Protein AF-A0A183LA92-F1 (afdb_monomer)

Foldseek 3Di:
DDPVVVVVVVVVPPDPPQQALVCLVVLLVVLVVLLVVCVVCVVPSVVVNLVSLQSLLAFHKYLDPCSLVVSLVVLLVSLLSLLVQLVSVDLSSLLSNLNSLCSQQPPAHPQPPDDPVPSIDGDGNVSSLVSNLPHCVLVSLLVSLLPDDPPDPSNLSSLQSLLVNLQQHQSSLLSCLVNLNLLSLLVVVVDPDDDPSSVVSSLSSLCSSCVSHPDPVSNVSSCCSCPPDRDVVSVVVNVLVCCVVCLVVCLVVPVDPDLVVLLVLLVLLLVLQLVVVDPVSLVVSLSSLVSLLVVLLSCLVVVNNVVNVNVVSVSLLVLLCLLVDDVPDDPDPSCPPGDLPDDPSSVSSSVSSLSSLLSCLVPPVSLVSNVVVDDPVSVVSSVVSNPPD

Sequence (389 aa):
MSSELLRWHHILITPIPHNNIHDLVHYQNILKVCAERVLHLPDVYHQIFLELIRLCSKSFLKMFSSDEMNYFNVAVNFINHFGYLLQLKNVEICTSVCYSLEQFYFKGSQLNDIPEEHKVQPTTKKFNQKVVCHSDIIESLLNCYCEIDQSNSLCLTILILMDKLTKHSEICSNKIILKLGAQFICNRLVLPIISNEFLSRSISILWNLIDNTTNDTMKIEWMKQIGSEVNPFTKLFLLFFFILQCILHIILFVFYIHKQCLLKLRDMFFTLLAQSHSKLCRHLRNDILTIILLIVKHANTYGLLKQIRLIESGLIRRLVQLLTFDEFKCMNPLYKNLKLLPNDENFDMKRLILSILIEMCHDPAAIYVSIIPLNESSIFLFMISSNCK

Solvent-accessible surface area (backbone atoms only — not comparable to full-atom values): 21821 Å² total; per-residue (Å²): 135,61,76,63,61,59,56,47,48,53,64,73,65,44,75,78,69,71,58,30,61,90,47,42,68,61,52,47,52,52,53,53,53,39,63,60,42,29,78,78,40,43,97,70,33,41,67,59,42,52,50,56,45,48,59,52,27,50,55,41,28,32,76,49,83,63,44,64,69,76,37,39,66,58,52,18,56,48,53,34,49,53,34,60,53,45,70,68,72,44,63,68,59,36,49,41,49,54,50,12,53,49,36,26,46,69,49,64,69,74,73,89,80,61,68,81,88,71,64,60,43,62,47,51,45,68,54,40,38,50,32,54,47,74,25,61,35,63,54,36,46,50,53,48,42,74,72,46,58,84,87,41,73,56,37,55,54,46,43,51,50,51,29,63,56,21,65,86,25,42,60,40,20,50,50,34,49,78,66,51,39,57,32,56,54,53,62,65,68,70,52,96,84,69,55,72,65,58,52,52,36,51,53,50,33,57,46,24,36,58,72,47,48,84,50,68,69,59,49,51,52,47,50,44,41,57,64,74,74,53,52,71,67,50,46,50,46,48,49,49,47,49,47,50,52,44,44,56,52,39,65,74,58,54,89,63,67,53,67,65,58,58,47,48,53,50,50,51,33,53,56,24,57,77,45,47,88,39,71,66,33,36,50,56,29,41,51,50,45,50,52,51,32,53,55,46,47,51,25,46,77,71,73,39,53,76,71,58,42,52,64,83,64,47,48,55,52,54,51,50,53,58,72,68,57,57,97,84,76,65,92,49,79,90,51,66,84,65,78,85,66,93,44,71,62,56,52,49,37,49,54,45,50,52,53,40,50,56,52,41,57,80,38,71,68,47,46,56,54,54,51,76,82,48,58,84,81,56,52,56,66,60,56,56,61,75,67,70,122

Structure (mmCIF, N/CA/C/O backbone):
data_AF-A0A183LA92-F1
#
_entry.id   AF-A0A183LA92-F1
#
loop_
_atom_site.group_PDB
_atom_site.id
_atom_site.type_symbol
_atom_site.label_atom_id
_atom_site.label_alt_id
_atom_site.label_comp_id
_atom_site.label_asym_id
_atom_site.label_entity_id
_atom_site.label_seq_id
_atom_site.pdbx_PDB_ins_code
_atom_site.Cartn_x
_atom_site.Cartn_y
_atom_site.Cartn_z
_atom_site.occupancy
_atom_site.B_iso_or_equiv
_atom_site.auth_seq_id
_atom_site.auth_comp_id
_atom_site.auth_asym_id
_atom_site.auth_atom_id
_atom_site.pdbx_PDB_model_num
ATOM 1 N N . MET A 1 1 ? 0.651 0.733 -49.168 1.00 44.66 1 MET A N 1
ATOM 2 C CA . MET A 1 1 ? 1.379 0.497 -47.903 1.00 44.66 1 MET A CA 1
ATOM 3 C C . MET A 1 1 ? 2.529 1.481 -47.848 1.00 44.66 1 MET A C 1
ATOM 5 O O . MET A 1 1 ? 3.405 1.415 -48.698 1.00 44.66 1 MET A O 1
ATOM 9 N N . SER A 1 2 ? 2.440 2.475 -46.966 1.00 40.38 2 SER A N 1
ATOM 10 C CA . SER A 1 2 ? 3.390 3.588 -46.885 1.00 40.38 2 SER A CA 1
ATOM 11 C C . SER A 1 2 ? 4.761 3.116 -46.388 1.00 40.38 2 SER A C 1
ATOM 13 O O . SER A 1 2 ? 4.861 2.180 -45.599 1.00 40.38 2 SER A O 1
ATOM 15 N N . SER A 1 3 ? 5.821 3.784 -46.839 1.00 36.03 3 SER A N 1
ATOM 16 C CA . SER A 1 3 ? 7.224 3.554 -46.453 1.00 36.03 3 SER A CA 1
ATOM 17 C C . SER A 1 3 ? 7.471 3.546 -44.936 1.00 36.03 3 SER A C 1
ATOM 19 O O . SER A 1 3 ? 8.438 2.947 -44.473 1.00 36.03 3 SER A O 1
ATOM 21 N N . GLU A 1 4 ? 6.578 4.147 -44.147 1.00 39.38 4 GLU A N 1
ATOM 22 C CA . GLU A 1 4 ? 6.598 4.077 -42.685 1.00 39.38 4 GLU A CA 1
ATOM 23 C C . GLU A 1 4 ? 6.292 2.670 -42.156 1.00 39.38 4 GLU A C 1
ATOM 25 O O . GLU A 1 4 ? 7.027 2.188 -41.301 1.00 39.38 4 GLU A O 1
ATOM 30 N N . LEU A 1 5 ? 5.290 1.961 -42.693 1.00 40.59 5 LEU A N 1
ATOM 31 C CA . LEU A 1 5 ? 4.943 0.590 -42.273 1.00 40.59 5 LEU A CA 1
ATOM 32 C C . LEU A 1 5 ? 6.117 -0.391 -42.455 1.00 40.59 5 LEU A C 1
ATOM 34 O O . LEU A 1 5 ? 6.334 -1.251 -41.607 1.00 40.59 5 LEU A O 1
ATOM 38 N N . LEU A 1 6 ? 6.922 -0.216 -43.509 1.00 37.97 6 LEU A N 1
ATOM 39 C CA . LEU A 1 6 ? 8.152 -0.987 -43.751 1.00 37.97 6 LEU A CA 1
ATOM 40 C C . LEU A 1 6 ? 9.268 -0.665 -42.742 1.00 37.97 6 LEU A C 1
ATOM 42 O O . LEU A 1 6 ? 9.994 -1.563 -42.317 1.00 37.97 6 LEU A O 1
ATOM 46 N N . ARG A 1 7 ? 9.378 0.596 -42.306 1.00 40.41 7 ARG A N 1
ATOM 47 C CA . ARG A 1 7 ? 10.333 1.020 -41.268 1.00 40.41 7 ARG A CA 1
ATOM 48 C C . ARG A 1 7 ? 9.978 0.431 -39.895 1.00 40.41 7 ARG A C 1
ATOM 50 O O . ARG A 1 7 ? 10.871 0.069 -39.136 1.00 40.41 7 ARG A O 1
ATOM 57 N N . TRP A 1 8 ? 8.685 0.283 -39.606 1.00 47.81 8 TRP A N 1
ATOM 58 C CA . TRP A 1 8 ? 8.176 -0.308 -38.361 1.00 47.81 8 TRP A CA 1
ATOM 59 C C . TRP A 1 8 ? 8.198 -1.830 -38.359 1.00 47.81 8 TRP A C 1
ATOM 61 O O . TRP A 1 8 ? 8.441 -2.418 -37.308 1.00 47.81 8 TRP A O 1
ATOM 71 N N . HIS A 1 9 ? 8.036 -2.467 -39.523 1.00 40.03 9 HIS A N 1
ATOM 72 C CA . HIS A 1 9 ? 8.277 -3.900 -39.638 1.00 40.03 9 HIS A CA 1
ATOM 73 C C . HIS A 1 9 ? 9.717 -4.216 -39.217 1.00 40.03 9 HIS A C 1
ATOM 75 O O . HIS A 1 9 ? 9.920 -5.114 -38.417 1.00 40.03 9 HIS A O 1
ATOM 81 N N . HIS A 1 10 ? 10.698 -3.395 -39.606 1.00 37.34 10 HIS A N 1
ATOM 82 C CA . HIS A 1 10 ? 12.075 -3.538 -39.125 1.00 37.34 10 HIS A CA 1
ATOM 83 C C . HIS A 1 10 ? 12.253 -3.333 -37.608 1.00 37.34 10 HIS A C 1
ATOM 85 O O . HIS A 1 10 ? 13.036 -4.069 -37.024 1.00 37.34 10 HIS A O 1
ATOM 91 N N . ILE A 1 11 ? 11.530 -2.408 -36.959 1.00 43.94 11 ILE A N 1
ATOM 92 C CA . ILE A 1 11 ? 11.609 -2.177 -35.495 1.00 43.94 11 ILE A CA 1
ATOM 93 C C . ILE A 1 11 ? 10.921 -3.300 -34.694 1.00 43.94 11 ILE A C 1
ATOM 95 O O . ILE A 1 11 ? 11.356 -3.642 -33.599 1.00 43.94 11 ILE A O 1
ATOM 99 N N . LEU A 1 12 ? 9.860 -3.898 -35.242 1.00 43.19 12 LEU A N 1
ATOM 100 C CA . LEU A 1 12 ? 9.162 -5.042 -34.641 1.00 43.19 12 LEU A CA 1
ATOM 101 C C . LEU A 1 12 ? 9.841 -6.391 -34.958 1.00 43.19 12 LEU A C 1
ATOM 103 O O . LEU A 1 12 ? 9.642 -7.349 -34.220 1.00 43.19 12 LEU A O 1
ATOM 107 N N . ILE A 1 13 ? 10.630 -6.475 -36.040 1.00 38.12 13 ILE A N 1
ATOM 108 C CA . ILE A 1 13 ? 11.417 -7.662 -36.434 1.00 38.12 13 ILE A CA 1
ATOM 109 C C . ILE A 1 13 ? 12.817 -7.653 -35.799 1.00 38.12 13 ILE A C 1
ATOM 111 O O . ILE A 1 13 ? 13.424 -8.715 -35.659 1.00 38.12 13 ILE A O 1
ATOM 115 N N . THR A 1 14 ? 13.358 -6.497 -35.392 1.00 37.25 14 THR A N 1
ATOM 116 C CA . THR A 1 14 ? 14.584 -6.492 -34.584 1.00 37.25 14 THR A CA 1
ATOM 117 C C . THR A 1 14 ? 14.309 -7.235 -33.280 1.00 37.25 14 THR A C 1
ATOM 119 O O . THR A 1 14 ? 13.368 -6.854 -32.580 1.00 37.25 14 THR A O 1
ATOM 122 N N . PRO A 1 15 ? 15.081 -8.290 -32.948 1.00 39.34 15 PRO A N 1
ATOM 123 C CA . PRO A 1 15 ? 14.893 -9.013 -31.700 1.00 39.34 15 PRO A CA 1
ATOM 124 C C . PRO A 1 15 ? 14.959 -7.985 -30.580 1.00 39.34 15 PRO A C 1
ATOM 126 O O . PRO A 1 15 ? 15.958 -7.274 -30.479 1.00 39.34 15 PRO A O 1
ATOM 129 N N . ILE A 1 16 ? 13.867 -7.850 -29.818 1.00 48.09 16 ILE A N 1
ATOM 130 C CA . ILE A 1 16 ? 13.787 -6.893 -28.715 1.00 48.09 16 ILE A CA 1
ATOM 131 C C . ILE A 1 16 ? 14.998 -7.193 -27.835 1.00 48.09 16 ILE A C 1
ATOM 133 O O . ILE A 1 16 ? 15.066 -8.298 -27.282 1.00 48.09 16 ILE A O 1
ATOM 137 N N . PRO A 1 17 ? 15.995 -6.292 -27.780 1.00 50.16 17 PRO A N 1
ATOM 138 C CA . PRO A 1 17 ? 17.232 -6.595 -27.101 1.00 50.16 17 PRO A CA 1
ATOM 139 C C . PRO A 1 17 ? 16.853 -6.805 -25.645 1.00 50.16 17 PRO A C 1
ATOM 141 O O . PRO A 1 17 ? 16.212 -5.951 -25.035 1.00 50.16 17 PRO A O 1
ATOM 144 N N . HIS A 1 18 ? 17.158 -7.997 -25.135 1.00 60.72 18 HIS A N 1
ATOM 145 C CA . HIS A 1 18 ? 17.322 -8.307 -23.722 1.00 60.72 18 HIS A CA 1
ATOM 146 C C . HIS A 1 18 ? 17.381 -7.024 -22.882 1.00 60.72 18 HIS A C 1
ATOM 148 O O . HIS A 1 18 ? 18.405 -6.378 -23.006 1.00 60.72 18 HIS A O 1
ATOM 154 N N . ASN A 1 19 ? 16.331 -6.651 -22.116 1.00 68.31 19 ASN A N 1
ATOM 155 C CA . ASN A 1 19 ? 16.137 -5.360 -21.406 1.00 68.31 19 ASN A CA 1
ATOM 156 C C . ASN A 1 19 ? 17.424 -4.749 -20.812 1.00 68.31 19 ASN A C 1
ATOM 158 O O . ASN A 1 19 ? 17.645 -4.774 -19.599 1.00 68.31 19 ASN A O 1
ATOM 162 N N . ASN A 1 20 ? 18.293 -4.214 -21.661 1.00 81.81 20 ASN A N 1
ATOM 163 C CA . ASN A 1 20 ? 19.641 -3.857 -21.280 1.00 81.81 20 ASN A CA 1
ATOM 164 C C . ASN A 1 20 ? 19.574 -2.454 -20.718 1.00 81.81 20 ASN A C 1
ATOM 166 O O . ASN A 1 20 ? 18.930 -1.572 -21.289 1.00 81.81 20 ASN A O 1
ATOM 170 N N . ILE A 1 21 ? 20.241 -2.242 -19.594 1.00 83.12 21 ILE A N 1
ATOM 171 C CA . ILE A 1 21 ? 20.245 -0.951 -18.930 1.00 83.12 21 ILE A CA 1
ATOM 172 C C . ILE A 1 21 ? 20.799 0.160 -19.845 1.00 83.12 21 ILE A C 1
ATOM 174 O O . ILE A 1 21 ? 20.380 1.311 -19.734 1.00 83.12 21 ILE A O 1
ATOM 178 N N . HIS A 1 22 ? 21.662 -0.199 -20.803 1.00 85.56 22 HIS A N 1
ATOM 179 C CA . HIS A 1 22 ? 22.192 0.704 -21.830 1.00 85.56 22 HIS A CA 1
ATOM 180 C C . HIS A 1 22 ? 21.139 1.153 -22.862 1.00 85.56 22 HIS A C 1
ATOM 182 O O . HIS A 1 22 ? 21.233 2.263 -23.383 1.00 85.56 22 HIS A O 1
ATOM 188 N N . ASP A 1 23 ? 20.111 0.337 -23.111 1.00 87.06 23 ASP A N 1
ATOM 189 C CA . ASP A 1 23 ? 19.121 0.548 -24.177 1.00 87.06 23 ASP A CA 1
ATOM 190 C C . ASP A 1 23 ? 17.788 1.119 -23.661 1.00 87.06 23 ASP A C 1
ATOM 192 O O . ASP A 1 23 ? 16.860 1.354 -24.440 1.00 87.06 23 ASP A O 1
ATOM 196 N N . LEU A 1 24 ? 17.674 1.397 -22.355 1.00 89.44 24 LEU A N 1
ATOM 197 C CA . LEU A 1 24 ? 16.422 1.852 -21.733 1.00 89.44 24 LEU A CA 1
ATOM 198 C C . LEU A 1 24 ? 15.847 3.119 -22.369 1.00 89.44 24 LEU A C 1
ATOM 200 O O . LEU A 1 24 ? 14.631 3.239 -22.489 1.00 89.44 24 LEU A O 1
ATOM 204 N N . VAL A 1 25 ? 16.693 4.048 -22.821 1.00 89.56 25 VAL A N 1
ATOM 205 C CA . VAL A 1 25 ? 16.236 5.268 -23.510 1.00 89.56 25 VAL A CA 1
ATOM 206 C C . VAL A 1 25 ? 15.572 4.926 -24.844 1.00 89.56 25 VAL A C 1
ATOM 208 O O . VAL A 1 25 ? 14.530 5.485 -25.188 1.00 89.56 25 VAL A O 1
ATOM 211 N N . HIS A 1 26 ? 16.146 3.986 -25.597 1.00 85.88 26 HIS A N 1
ATOM 212 C CA . HIS A 1 26 ? 15.553 3.524 -26.848 1.00 85.88 26 HIS A CA 1
ATOM 213 C C . HIS A 1 26 ? 14.217 2.826 -26.582 1.00 85.88 26 HIS A C 1
ATOM 215 O O . HIS A 1 26 ? 13.214 3.130 -27.229 1.00 85.88 26 HIS A O 1
ATOM 221 N N . TYR A 1 27 ? 14.181 1.968 -25.564 1.00 86.00 27 TYR A N 1
ATOM 222 C CA . TYR A 1 27 ? 12.974 1.255 -25.177 1.00 86.00 27 TYR A CA 1
ATOM 223 C C . TYR A 1 27 ? 11.850 2.190 -24.702 1.00 86.00 27 TYR A C 1
ATOM 225 O O . TYR A 1 27 ? 10.693 2.037 -25.095 1.00 86.00 27 TYR A O 1
ATOM 233 N N . GLN A 1 28 ? 12.194 3.229 -23.939 1.00 88.94 28 GLN A N 1
ATOM 234 C CA . GLN A 1 28 ? 11.265 4.288 -23.544 1.00 88.94 28 GLN A CA 1
ATOM 235 C C . GLN A 1 28 ? 10.638 4.985 -24.757 1.00 88.94 28 GLN A C 1
ATOM 237 O O . GLN A 1 28 ? 9.436 5.245 -24.768 1.00 88.94 28 GLN A O 1
ATOM 242 N N . ASN A 1 29 ? 11.429 5.270 -25.795 1.00 88.06 29 ASN A N 1
ATOM 243 C CA . ASN A 1 29 ? 10.918 5.891 -27.017 1.00 88.06 29 ASN A CA 1
ATOM 244 C C . ASN A 1 29 ? 9.934 4.972 -27.755 1.00 88.06 29 ASN A C 1
ATOM 246 O O . ASN A 1 29 ? 8.911 5.452 -28.241 1.00 88.06 29 ASN A O 1
ATOM 250 N N . ILE A 1 30 ? 10.199 3.660 -27.794 1.00 87.12 30 ILE A N 1
ATOM 251 C CA . ILE A 1 30 ? 9.269 2.673 -28.366 1.00 87.12 30 ILE A CA 1
ATOM 252 C C . ILE A 1 30 ? 7.949 2.669 -27.585 1.00 87.12 30 ILE A C 1
ATOM 254 O O . ILE A 1 30 ? 6.881 2.760 -28.196 1.00 87.12 30 ILE A O 1
ATOM 258 N N . LEU A 1 31 ? 8.009 2.616 -26.249 1.00 89.00 31 LEU A N 1
ATOM 259 C CA . LEU A 1 31 ? 6.816 2.657 -25.395 1.00 89.00 31 LEU A CA 1
ATOM 260 C C . LEU A 1 31 ? 6.003 3.936 -25.615 1.00 89.00 31 LEU A C 1
ATOM 262 O O . LEU A 1 31 ? 4.783 3.859 -25.741 1.00 89.00 31 LEU A O 1
ATOM 266 N N . LYS A 1 32 ? 6.665 5.092 -25.740 1.00 90.44 32 LYS A N 1
ATOM 267 C CA . LYS A 1 32 ? 5.996 6.370 -26.010 1.00 90.44 32 LYS A CA 1
ATOM 268 C C . LYS A 1 32 ? 5.250 6.358 -27.345 1.00 90.44 32 LYS A C 1
ATOM 270 O O . LYS A 1 32 ? 4.087 6.746 -27.397 1.00 90.44 32 LYS A O 1
ATOM 275 N N . VAL A 1 33 ? 5.888 5.875 -28.412 1.00 88.00 33 VAL A N 1
ATOM 276 C CA . VAL A 1 33 ? 5.233 5.760 -29.724 1.00 88.00 33 VAL A CA 1
ATOM 277 C C . VAL A 1 33 ? 4.039 4.809 -29.644 1.00 88.00 33 VAL A C 1
ATOM 279 O O . VAL A 1 33 ? 2.973 5.123 -30.167 1.00 88.00 33 VAL A O 1
ATOM 282 N N . CYS A 1 34 ? 4.174 3.671 -28.960 1.00 88.81 34 CYS A N 1
ATOM 283 C CA . CYS A 1 34 ? 3.062 2.733 -28.790 1.00 88.81 34 CYS A CA 1
ATOM 284 C C . CYS A 1 34 ? 1.903 3.349 -27.990 1.00 88.81 34 CYS A C 1
ATOM 286 O O . CYS A 1 34 ? 0.749 3.157 -28.369 1.00 88.81 34 CYS A O 1
ATOM 288 N N . ALA A 1 35 ? 2.196 4.141 -26.954 1.00 90.69 35 ALA A N 1
ATOM 289 C CA . ALA A 1 35 ? 1.199 4.865 -26.165 1.00 90.69 35 ALA A CA 1
ATOM 290 C C . ALA A 1 35 ? 0.402 5.881 -27.002 1.00 90.69 35 ALA A C 1
ATOM 292 O O . ALA A 1 35 ? -0.805 6.017 -26.827 1.00 90.69 35 ALA A O 1
ATOM 293 N N . GLU A 1 36 ? 1.052 6.572 -27.941 1.00 89.88 36 GLU A N 1
ATOM 294 C CA . GLU A 1 36 ? 0.368 7.483 -28.868 1.00 89.88 36 GLU A CA 1
ATOM 295 C C . GLU A 1 36 ? -0.465 6.703 -29.899 1.00 89.88 36 GLU A C 1
ATOM 297 O O . GLU A 1 36 ? -1.600 7.065 -30.209 1.00 89.88 36 GLU A O 1
ATOM 302 N N . ARG A 1 37 ? 0.069 5.595 -30.428 1.00 86.75 37 ARG A N 1
ATOM 303 C CA . ARG A 1 37 ? -0.577 4.825 -31.503 1.00 86.75 37 ARG A CA 1
ATOM 304 C C . ARG A 1 37 ? -1.742 3.969 -31.029 1.00 86.75 37 ARG A C 1
ATOM 306 O O . ARG A 1 37 ? -2.697 3.829 -31.789 1.00 86.75 37 ARG A O 1
ATOM 313 N N . VAL A 1 38 ? -1.712 3.445 -29.803 1.00 89.44 38 VAL A N 1
ATOM 314 C CA . VAL A 1 38 ? -2.818 2.639 -29.255 1.00 89.44 38 VAL A CA 1
ATOM 315 C C . VAL A 1 38 ? -4.123 3.437 -29.167 1.00 89.44 38 VAL A C 1
ATOM 317 O O . VAL A 1 38 ? -5.196 2.863 -29.315 1.00 89.44 38 VAL A O 1
ATOM 320 N N . LEU A 1 39 ? -4.044 4.766 -29.026 1.00 86.69 39 LEU A N 1
ATOM 321 C CA . LEU A 1 39 ? -5.213 5.654 -29.044 1.00 86.69 39 LEU A CA 1
ATOM 322 C C . LEU A 1 39 ? -5.867 5.757 -30.430 1.00 86.69 39 LEU A C 1
ATOM 324 O O . LEU A 1 39 ? -7.068 5.988 -30.527 1.00 86.69 39 LEU A O 1
ATOM 328 N N . HIS A 1 40 ? -5.085 5.604 -31.500 1.00 87.25 40 HIS A N 1
ATOM 329 C CA . HIS A 1 40 ? -5.555 5.756 -32.880 1.00 87.25 40 HIS A CA 1
ATOM 330 C C . HIS A 1 40 ? -5.840 4.420 -33.574 1.00 87.25 40 HIS A C 1
ATOM 332 O O . HIS A 1 40 ? -6.701 4.358 -34.447 1.00 87.25 40 HIS A O 1
ATOM 338 N N . LEU A 1 41 ? -5.095 3.368 -33.223 1.00 87.69 41 LEU A N 1
ATOM 339 C CA . LEU A 1 41 ? -5.130 2.046 -33.854 1.00 87.69 41 LEU A CA 1
ATOM 340 C C . LEU A 1 41 ? -5.093 0.934 -32.782 1.00 87.69 41 LEU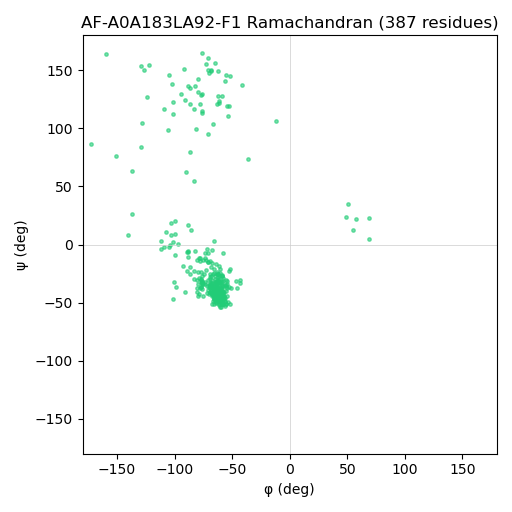 A C 1
ATOM 342 O O . LEU A 1 41 ? -4.126 0.161 -32.730 1.00 87.69 41 LEU A O 1
ATOM 346 N N . PRO A 1 42 ? -6.117 0.847 -31.911 1.00 86.69 42 PRO A N 1
ATOM 347 C CA . PRO A 1 42 ? -6.128 -0.091 -30.788 1.00 86.69 42 PRO A CA 1
ATOM 348 C C . PRO A 1 42 ? -6.040 -1.554 -31.243 1.00 86.69 42 PRO A C 1
ATOM 350 O O . PRO A 1 42 ? -5.271 -2.316 -30.663 1.00 86.69 42 PRO A O 1
ATOM 353 N N . ASP A 1 43 ? -6.713 -1.925 -32.335 1.00 83.94 43 ASP A N 1
ATOM 354 C CA . ASP A 1 43 ? -6.763 -3.311 -32.835 1.00 83.94 43 ASP A CA 1
ATOM 355 C C . ASP A 1 43 ? -5.387 -3.888 -33.202 1.00 83.94 43 ASP A C 1
ATOM 357 O O . ASP A 1 43 ? -5.190 -5.101 -33.192 1.00 83.94 43 ASP A O 1
ATOM 361 N N . VAL A 1 44 ? -4.422 -3.022 -33.527 1.00 83.75 44 VAL A N 1
ATOM 362 C CA . VAL A 1 44 ? -3.065 -3.422 -33.924 1.00 83.75 44 VAL A CA 1
ATOM 363 C C . VAL A 1 44 ? -2.086 -3.258 -32.766 1.00 83.75 44 VAL A C 1
ATOM 365 O O . VAL A 1 44 ? -1.276 -4.144 -32.501 1.00 83.75 44 VAL A O 1
ATOM 368 N N . TYR A 1 45 ? -2.135 -2.114 -32.080 1.00 84.81 45 TYR A N 1
ATOM 369 C CA . TYR A 1 45 ? -1.090 -1.732 -31.131 1.00 84.81 45 TYR A CA 1
ATOM 370 C C . TYR A 1 45 ? -1.376 -2.154 -29.692 1.00 84.81 45 TYR A C 1
ATOM 372 O O . TYR A 1 45 ? -0.430 -2.219 -28.914 1.00 84.81 45 TYR A O 1
ATOM 380 N N . HIS A 1 46 ? -2.622 -2.461 -29.316 1.00 87.25 46 HIS A N 1
ATOM 381 C CA . HIS A 1 46 ? -2.970 -2.723 -27.913 1.00 87.25 46 HIS A CA 1
ATOM 382 C C . HIS A 1 46 ? -2.225 -3.929 -27.339 1.00 87.25 46 HIS A C 1
ATOM 384 O O . HIS A 1 46 ? -1.528 -3.805 -26.334 1.00 87.25 46 HIS A O 1
ATOM 390 N N . GLN A 1 47 ? -2.283 -5.076 -28.019 1.00 86.62 47 GLN A N 1
ATOM 391 C CA . GLN A 1 47 ? -1.624 -6.294 -27.546 1.00 86.62 47 GLN A CA 1
ATOM 392 C C . GLN A 1 47 ? -0.093 -6.167 -27.547 1.00 86.62 47 GLN A C 1
ATOM 394 O O . GLN A 1 47 ? 0.553 -6.517 -26.560 1.00 86.62 47 GLN A O 1
ATOM 399 N N . ILE A 1 48 ? 0.476 -5.594 -28.614 1.00 85.12 48 ILE A N 1
ATOM 400 C CA . ILE A 1 48 ? 1.917 -5.314 -28.714 1.00 85.12 48 ILE A CA 1
ATOM 401 C C . ILE A 1 48 ? 2.349 -4.422 -27.549 1.00 85.12 48 ILE A C 1
ATOM 403 O O . ILE A 1 48 ? 3.360 -4.671 -26.895 1.00 85.12 48 ILE A O 1
ATOM 407 N N . PHE A 1 49 ? 1.562 -3.392 -27.249 1.00 89.75 49 PHE A N 1
ATOM 408 C CA . PHE A 1 49 ? 1.880 -2.456 -26.188 1.00 89.75 49 PHE A CA 1
ATOM 409 C C . PHE A 1 49 ? 1.828 -3.107 -24.802 1.00 89.75 49 PHE A C 1
ATOM 411 O O . PHE A 1 49 ? 2.735 -2.896 -23.994 1.00 89.75 49 PHE A O 1
ATOM 418 N N . LEU A 1 50 ? 0.831 -3.958 -24.539 1.00 89.81 50 LEU A N 1
ATOM 419 C CA . LEU A 1 50 ? 0.763 -4.740 -23.302 1.00 89.81 50 LEU A CA 1
ATOM 420 C C . LEU A 1 50 ? 1.960 -5.686 -23.151 1.00 89.81 50 LEU A C 1
ATOM 422 O O . LEU A 1 50 ? 2.505 -5.801 -22.052 1.00 89.81 50 LEU A O 1
ATOM 426 N N . GLU A 1 51 ? 2.387 -6.343 -24.228 1.00 86.38 51 GLU A N 1
ATOM 427 C CA . GLU A 1 51 ? 3.561 -7.221 -24.227 1.00 86.38 51 GLU A CA 1
ATOM 428 C C . GLU A 1 51 ? 4.848 -6.447 -23.936 1.00 86.38 51 GLU A C 1
ATOM 430 O O . GLU A 1 51 ? 5.614 -6.854 -23.060 1.00 86.38 51 GLU A O 1
ATOM 435 N N . LEU A 1 52 ? 5.034 -5.280 -24.556 1.00 87.75 52 LEU A N 1
ATOM 436 C CA . LEU A 1 52 ? 6.162 -4.394 -24.262 1.00 87.75 52 LEU A CA 1
ATOM 437 C C . LEU A 1 52 ? 6.165 -3.949 -22.788 1.00 87.75 52 LEU A C 1
ATOM 439 O O . LEU A 1 52 ? 7.190 -4.018 -22.104 1.00 87.75 52 LEU A O 1
ATOM 443 N N . ILE A 1 53 ? 5.016 -3.563 -22.232 1.00 91.12 53 ILE A N 1
ATOM 444 C CA . ILE A 1 53 ? 4.927 -3.222 -20.803 1.00 91.12 53 ILE A CA 1
ATOM 445 C C . ILE A 1 53 ? 5.300 -4.431 -19.933 1.00 91.12 53 ILE A C 1
ATOM 447 O O . ILE A 1 53 ? 5.994 -4.277 -18.923 1.00 91.12 53 ILE A O 1
ATOM 451 N N . ARG A 1 54 ? 4.880 -5.643 -20.314 1.00 87.19 54 ARG A N 1
ATOM 452 C CA . ARG A 1 54 ? 5.180 -6.882 -19.577 1.00 87.19 54 ARG A CA 1
ATOM 453 C C . ARG A 1 54 ? 6.645 -7.283 -19.643 1.00 87.19 54 ARG A C 1
ATOM 455 O O . ARG A 1 54 ? 7.108 -7.921 -18.700 1.00 87.19 54 ARG A O 1
ATOM 462 N N . LEU A 1 55 ? 7.406 -6.893 -20.661 1.00 84.56 55 LEU A N 1
ATOM 463 C CA . LEU A 1 55 ? 8.853 -7.139 -20.668 1.00 84.56 55 LEU A CA 1
ATOM 464 C C . LEU A 1 55 ? 9.557 -6.440 -19.497 1.00 84.56 55 LEU A C 1
ATOM 466 O O . LEU A 1 55 ? 10.483 -7.003 -18.917 1.00 84.56 55 LEU A O 1
ATOM 470 N N . CYS A 1 56 ? 9.061 -5.280 -19.057 1.00 86.25 56 CYS A N 1
ATOM 471 C CA . CYS A 1 56 ? 9.570 -4.572 -17.875 1.00 86.25 56 CYS A CA 1
ATOM 472 C C . CYS A 1 56 ? 9.302 -5.292 -16.547 1.00 86.25 56 CYS A C 1
ATOM 474 O O . CYS A 1 56 ? 9.734 -4.811 -15.505 1.00 86.25 56 CYS A O 1
ATOM 476 N N . SER A 1 57 ? 8.577 -6.416 -16.553 1.00 87.81 57 SER A N 1
ATOM 477 C CA . SER A 1 57 ? 8.383 -7.234 -15.351 1.00 87.81 57 SER A CA 1
ATOM 478 C C . SER A 1 57 ? 9.673 -7.928 -14.892 1.00 87.81 57 SER A C 1
ATOM 480 O O . SER A 1 57 ? 9.767 -8.339 -13.734 1.00 87.81 57 SER A O 1
ATOM 482 N N . LYS A 1 58 ? 10.669 -8.059 -15.782 1.00 85.06 58 LYS A N 1
ATOM 483 C CA . LYS A 1 58 ? 11.986 -8.646 -15.497 1.00 85.06 58 LYS A CA 1
ATOM 484 C C . LYS A 1 58 ? 12.997 -7.570 -15.078 1.00 85.06 58 LYS A C 1
ATOM 486 O O . LYS A 1 58 ? 12.923 -6.436 -15.544 1.00 85.06 58 LYS A O 1
ATOM 491 N N . SER A 1 59 ? 13.977 -7.946 -14.247 1.00 88.69 59 SER A N 1
ATOM 492 C CA . SER A 1 59 ? 15.147 -7.100 -13.954 1.00 88.69 59 SER A CA 1
ATOM 493 C C . SER A 1 59 ? 15.821 -6.628 -15.240 1.00 88.69 59 SER A C 1
ATOM 495 O O . SER A 1 59 ? 15.915 -7.389 -16.206 1.00 88.69 59 SER A O 1
ATOM 497 N N . PHE A 1 60 ? 16.351 -5.404 -15.222 1.00 90.00 60 PHE A N 1
ATOM 498 C CA . PHE A 1 60 ? 17.215 -4.937 -16.300 1.00 90.00 60 PHE A CA 1
ATOM 499 C C . PHE A 1 60 ? 18.495 -5.764 -16.337 1.00 90.00 60 PHE A C 1
ATOM 501 O O . PHE A 1 60 ? 18.896 -6.366 -15.342 1.00 90.00 60 PHE A O 1
ATOM 508 N N . LEU A 1 61 ? 19.135 -5.805 -17.491 1.00 87.94 61 LEU A N 1
ATOM 509 C CA . LEU A 1 61 ? 20.368 -6.537 -17.706 1.00 87.94 61 LEU A CA 1
ATOM 510 C C . LEU A 1 61 ? 21.535 -5.558 -17.707 1.00 87.94 61 LEU A C 1
ATOM 512 O O . LEU A 1 61 ? 21.440 -4.463 -18.252 1.00 87.94 61 LEU A O 1
ATOM 516 N N . LYS A 1 62 ? 22.621 -5.958 -17.058 1.00 88.44 62 LYS A N 1
ATOM 517 C CA . LYS A 1 62 ? 23.864 -5.202 -16.917 1.00 88.44 62 LYS A CA 1
ATOM 518 C C . LYS A 1 62 ? 25.041 -6.055 -17.371 1.00 88.44 62 LYS A C 1
ATOM 520 O O . LYS A 1 62 ? 25.007 -7.279 -17.215 1.00 88.44 62 LYS A O 1
ATOM 525 N N . MET A 1 63 ? 26.087 -5.416 -17.879 1.00 87.12 63 MET A N 1
ATOM 526 C CA . MET A 1 63 ? 27.342 -6.089 -18.231 1.00 87.12 63 MET A CA 1
ATOM 527 C C . MET A 1 63 ? 28.305 -6.073 -17.043 1.00 87.12 63 MET A C 1
ATOM 529 O O . MET A 1 63 ? 28.938 -7.077 -16.716 1.00 87.12 63 MET A O 1
ATOM 533 N N . PHE A 1 64 ? 28.360 -4.947 -16.334 1.00 87.75 64 PHE A N 1
ATOM 534 C CA . PHE A 1 64 ? 29.259 -4.718 -15.211 1.00 87.75 64 PHE A CA 1
ATOM 535 C C . PHE A 1 64 ? 28.482 -4.374 -13.941 1.00 87.75 64 PHE A C 1
ATOM 537 O O . PHE A 1 64 ? 27.373 -3.845 -13.969 1.00 87.75 64 PHE A O 1
ATOM 544 N N . SER A 1 65 ? 29.071 -4.650 -12.776 1.00 87.19 65 SER A N 1
ATOM 545 C CA . SER A 1 65 ? 28.484 -4.246 -11.491 1.00 87.19 65 SER A CA 1
ATOM 546 C C . SER A 1 65 ? 28.368 -2.723 -11.354 1.00 87.19 65 SER A C 1
ATOM 548 O O . SER A 1 65 ? 27.423 -2.243 -10.732 1.00 87.19 65 SER A O 1
ATOM 550 N N . SER A 1 66 ? 29.286 -1.974 -11.971 1.00 92.00 66 SER A N 1
ATOM 551 C CA . SER A 1 66 ? 29.288 -0.508 -12.021 1.00 92.00 66 SER A CA 1
ATOM 552 C C . SER A 1 66 ? 28.112 0.084 -12.802 1.00 92.00 66 SER A C 1
ATOM 554 O O . SER A 1 66 ? 27.757 1.237 -12.551 1.00 92.00 66 SER A O 1
ATOM 556 N N . ASP A 1 67 ? 27.465 -0.679 -13.690 1.00 92.12 67 ASP A N 1
ATOM 557 C CA . ASP A 1 67 ? 26.339 -0.180 -14.488 1.00 92.12 67 ASP A CA 1
ATOM 558 C C . ASP A 1 67 ? 25.159 0.251 -13.609 1.00 92.12 67 ASP A C 1
ATOM 560 O O . ASP A 1 67 ? 24.496 1.239 -13.911 1.00 92.12 67 ASP A O 1
ATOM 564 N N . GLU A 1 68 ? 24.935 -0.413 -12.470 1.00 94.06 68 GLU A N 1
ATOM 565 C CA . GLU A 1 68 ? 23.897 -0.006 -11.513 1.00 94.06 68 GLU A CA 1
ATOM 566 C C . GLU A 1 68 ? 24.139 1.404 -10.963 1.00 94.06 68 GLU A C 1
ATOM 568 O O . GLU A 1 68 ? 23.193 2.140 -10.712 1.00 94.06 68 GLU A O 1
ATOM 573 N N . MET A 1 69 ? 25.392 1.821 -10.795 1.00 93.94 69 MET A N 1
ATOM 574 C CA . MET A 1 69 ? 25.692 3.188 -10.363 1.00 93.94 69 MET A CA 1
ATOM 575 C C . MET A 1 69 ? 25.605 4.169 -11.532 1.00 93.94 69 MET A C 1
ATOM 577 O O . MET A 1 69 ? 24.998 5.231 -11.400 1.00 93.94 69 MET A O 1
ATOM 581 N N . ASN A 1 70 ? 26.166 3.798 -12.684 1.00 95.25 70 ASN A N 1
ATOM 582 C CA . ASN A 1 70 ? 26.269 4.677 -13.850 1.00 95.25 70 ASN A CA 1
ATOM 583 C C . ASN A 1 70 ? 24.908 4.973 -14.497 1.00 95.25 70 ASN A C 1
ATOM 585 O O . ASN A 1 70 ? 24.667 6.089 -14.951 1.00 95.25 70 ASN A O 1
ATOM 589 N N . TYR A 1 71 ? 24.006 3.991 -14.510 1.00 95.19 71 TYR A N 1
ATOM 590 C CA . TYR A 1 71 ? 22.705 4.084 -15.175 1.00 95.19 71 TYR A CA 1
ATOM 591 C C . TYR A 1 71 ? 21.535 4.211 -14.197 1.00 95.19 71 TYR A C 1
ATOM 593 O O . TYR A 1 71 ? 20.381 4.139 -14.615 1.00 95.19 71 TYR A O 1
ATOM 601 N N . PHE A 1 72 ? 21.797 4.452 -12.907 1.00 97.06 72 PHE A N 1
ATOM 602 C CA . PHE A 1 72 ? 20.745 4.622 -11.903 1.00 97.06 72 PHE A CA 1
ATOM 603 C C . PHE A 1 72 ? 19.698 5.662 -12.329 1.00 97.06 72 PHE A C 1
ATOM 605 O O . PHE A 1 72 ? 18.508 5.363 -12.367 1.00 97.06 72 PHE A O 1
ATOM 612 N N . ASN A 1 73 ? 20.139 6.859 -12.726 1.00 97.19 73 ASN A N 1
ATOM 613 C CA . ASN A 1 73 ? 19.233 7.934 -13.143 1.00 97.19 73 ASN A CA 1
ATOM 614 C C . ASN A 1 73 ? 18.497 7.606 -14.450 1.00 97.19 73 ASN A C 1
ATOM 616 O O . ASN A 1 73 ? 17.342 7.987 -14.614 1.00 97.19 73 ASN A O 1
ATOM 620 N N . VAL A 1 74 ? 19.138 6.873 -15.367 1.00 96.25 74 VAL A N 1
ATOM 621 C CA . VAL A 1 74 ? 18.497 6.411 -16.608 1.00 96.25 74 VAL A CA 1
ATOM 622 C C . VAL A 1 74 ? 17.369 5.434 -16.280 1.00 96.25 74 VAL A C 1
ATOM 624 O O . VAL A 1 74 ? 16.260 5.589 -16.784 1.00 96.25 74 VAL A O 1
ATOM 627 N N . ALA A 1 75 ? 17.613 4.487 -15.373 1.00 96.06 75 ALA A N 1
ATOM 628 C CA . ALA A 1 75 ? 16.603 3.548 -14.901 1.00 96.06 75 ALA A CA 1
ATOM 629 C C . ALA A 1 75 ? 15.460 4.247 -14.143 1.00 96.06 75 ALA A C 1
ATOM 631 O O . ALA A 1 75 ? 14.297 3.905 -14.346 1.00 96.06 75 ALA A O 1
ATOM 632 N N . VAL A 1 76 ? 15.759 5.256 -13.314 1.00 97.25 76 VAL A N 1
ATOM 633 C CA . VAL A 1 76 ? 14.737 6.071 -12.628 1.00 97.25 76 VAL A CA 1
ATOM 634 C C . VAL A 1 76 ? 13.860 6.809 -13.641 1.00 97.25 76 VAL A C 1
ATOM 636 O O . VAL A 1 76 ? 12.635 6.722 -13.568 1.00 97.25 76 VAL A O 1
ATOM 639 N N . ASN A 1 77 ? 14.468 7.471 -14.629 1.00 95.56 77 ASN A N 1
ATOM 640 C CA . ASN A 1 77 ? 13.742 8.171 -15.692 1.00 95.56 77 ASN A CA 1
ATOM 641 C C . ASN A 1 77 ? 12.895 7.219 -16.544 1.00 95.56 77 ASN A C 1
ATOM 643 O O . ASN A 1 77 ? 11.779 7.565 -16.935 1.00 95.56 77 ASN A O 1
ATOM 647 N N 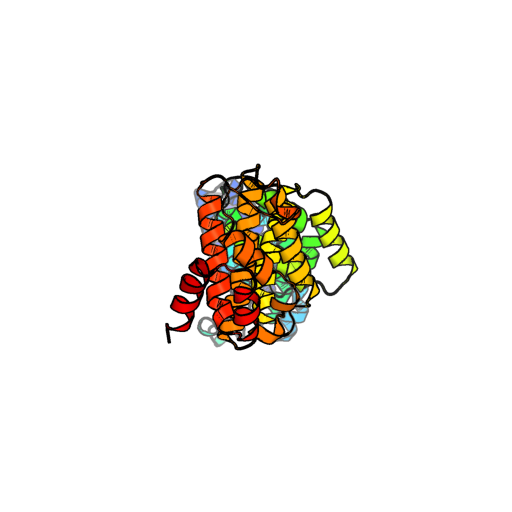. PHE A 1 78 ? 13.396 6.009 -16.790 1.00 95.50 78 PHE A N 1
ATOM 648 C CA . PHE A 1 78 ? 12.638 4.966 -17.463 1.00 95.50 78 PHE A CA 1
ATOM 649 C C . PHE A 1 78 ? 11.394 4.563 -16.655 1.00 95.50 78 PHE A C 1
ATOM 651 O O . PHE A 1 78 ? 10.291 4.561 -17.197 1.00 95.50 78 PHE A O 1
ATOM 658 N N . ILE A 1 79 ? 11.530 4.291 -15.351 1.00 96.25 79 ILE A N 1
ATOM 659 C CA . ILE A 1 79 ? 10.383 3.958 -14.488 1.00 96.25 79 ILE A CA 1
ATOM 660 C C . ILE A 1 79 ? 9.402 5.135 -14.369 1.00 96.25 79 ILE A C 1
ATOM 662 O O . ILE A 1 79 ? 8.193 4.913 -14.363 1.00 96.25 79 ILE A O 1
ATOM 666 N N . ASN A 1 80 ? 9.873 6.386 -14.380 1.00 95.44 80 ASN A N 1
ATOM 667 C CA . ASN A 1 80 ? 8.994 7.563 -14.433 1.00 95.44 80 ASN A CA 1
ATOM 668 C C . ASN A 1 80 ? 8.075 7.561 -15.664 1.00 95.44 80 ASN A C 1
ATOM 670 O O . ASN A 1 80 ? 6.955 8.071 -15.595 1.00 95.44 80 ASN A O 1
ATOM 674 N N . HIS A 1 81 ? 8.490 6.944 -16.776 1.00 93.81 81 HIS A N 1
ATOM 675 C CA . HIS A 1 81 ? 7.640 6.817 -17.958 1.00 93.81 81 HIS A CA 1
ATOM 676 C C . HIS A 1 81 ? 6.374 5.992 -17.688 1.00 93.81 81 HIS A C 1
ATOM 678 O O . HIS A 1 81 ? 5.333 6.259 -18.282 1.00 93.81 81 HIS A O 1
ATOM 684 N N . PHE A 1 82 ? 6.402 5.052 -16.741 1.00 95.19 82 PHE A N 1
ATOM 685 C CA . PHE A 1 82 ? 5.193 4.331 -16.338 1.00 95.19 82 PHE A CA 1
ATOM 686 C C . PHE A 1 82 ? 4.161 5.249 -15.679 1.00 95.19 82 PHE A C 1
ATOM 688 O O . PHE A 1 82 ? 2.965 5.006 -15.815 1.00 95.19 82 PHE A O 1
ATOM 695 N N . GLY A 1 83 ? 4.597 6.345 -15.049 1.00 93.81 83 GLY A N 1
ATOM 696 C CA . GLY A 1 83 ? 3.699 7.388 -14.557 1.00 93.81 83 GLY A CA 1
ATOM 697 C C . GLY A 1 83 ? 2.887 8.037 -15.679 1.00 93.81 83 GLY A C 1
ATOM 698 O O . GLY A 1 83 ? 1.688 8.244 -15.520 1.00 93.81 83 GLY A O 1
ATOM 699 N N . TYR A 1 84 ? 3.501 8.269 -16.845 1.00 91.81 84 TYR A N 1
ATOM 700 C CA . TYR A 1 84 ? 2.791 8.734 -18.044 1.00 91.81 84 TYR A CA 1
ATOM 701 C C . TYR A 1 84 ? 1.790 7.686 -18.555 1.00 91.81 84 TYR A C 1
ATOM 703 O O . TYR A 1 84 ? 0.663 8.030 -18.897 1.00 91.81 84 TYR A O 1
ATOM 711 N N . LEU A 1 85 ? 2.148 6.398 -18.532 1.00 94.31 85 LEU A N 1
ATOM 712 C CA . LEU A 1 85 ? 1.240 5.327 -18.963 1.00 94.31 85 LEU A CA 1
ATOM 713 C C . LEU A 1 85 ? -0.004 5.204 -18.072 1.00 94.31 85 LEU A C 1
ATOM 715 O O . LEU A 1 85 ? -1.095 4.954 -18.581 1.00 94.31 85 LEU A O 1
ATOM 719 N N . LEU A 1 86 ? 0.132 5.442 -16.764 1.00 94.44 86 LEU A N 1
ATOM 720 C CA . LEU A 1 86 ? -1.000 5.468 -15.829 1.00 94.44 86 LEU A CA 1
ATOM 721 C C . LEU A 1 86 ? -2.017 6.582 -16.150 1.00 94.44 86 LEU A C 1
ATOM 723 O O . LEU A 1 86 ? -3.198 6.448 -15.825 1.00 94.44 86 LEU A O 1
ATOM 727 N N . GLN A 1 87 ? -1.592 7.661 -16.818 1.00 91.50 87 GLN A N 1
ATOM 728 C CA . GLN A 1 87 ? -2.472 8.769 -17.215 1.00 91.50 87 GLN A CA 1
ATOM 729 C C . GLN A 1 87 ? -3.366 8.433 -18.414 1.00 91.50 87 GLN A C 1
ATOM 731 O O . GLN A 1 87 ? -4.330 9.154 -18.663 1.00 91.50 87 GLN A O 1
ATOM 736 N N . LEU A 1 88 ? -3.102 7.334 -19.134 1.00 89.00 88 LEU A N 1
ATOM 737 C CA . LEU A 1 88 ? -3.960 6.886 -20.238 1.00 89.00 88 LEU A CA 1
ATOM 738 C C . LEU A 1 88 ? -5.336 6.402 -19.753 1.00 89.00 88 LEU A C 1
ATOM 740 O O . LEU A 1 88 ? -6.247 6.262 -20.565 1.00 89.00 88 LEU A O 1
ATOM 744 N N . LYS A 1 89 ? -5.489 6.123 -18.447 1.00 82.88 89 LYS A N 1
ATOM 745 C CA . LYS A 1 89 ? -6.736 5.677 -17.788 1.00 82.88 89 LYS A CA 1
ATOM 746 C C . LYS A 1 89 ? -7.381 4.425 -18.399 1.00 82.88 89 LYS A C 1
ATOM 748 O O . LYS A 1 89 ? -8.507 4.073 -18.054 1.00 82.88 89 LYS A O 1
ATOM 753 N N . ASN A 1 90 ? -6.667 3.713 -19.266 1.00 90.56 90 ASN A N 1
ATOM 754 C CA . ASN A 1 90 ? -7.084 2.421 -19.779 1.00 90.56 90 ASN A CA 1
ATOM 755 C C . ASN A 1 90 ? -6.803 1.352 -18.715 1.00 90.56 90 ASN A C 1
ATOM 757 O O . ASN A 1 90 ? -5.657 1.166 -18.305 1.00 90.56 90 ASN A O 1
ATOM 761 N N . VAL A 1 91 ? -7.853 0.654 -18.278 1.00 92.31 91 VAL A N 1
ATOM 762 C CA . VAL A 1 91 ? -7.780 -0.308 -17.169 1.00 92.31 91 VAL A CA 1
ATOM 763 C C . VAL A 1 91 ? -6.741 -1.397 -17.430 1.00 92.31 91 VAL A C 1
ATOM 765 O O . VAL A 1 91 ? -5.912 -1.654 -16.565 1.00 92.31 91 VAL A O 1
ATOM 768 N N . GLU A 1 92 ? -6.721 -1.993 -18.623 1.00 93.69 92 GLU A N 1
ATOM 769 C CA . GLU A 1 92 ? -5.792 -3.082 -18.943 1.00 93.69 92 GLU A CA 1
ATOM 770 C C . GLU A 1 92 ? -4.335 -2.615 -18.975 1.00 93.69 92 GLU A C 1
ATOM 772 O O . GLU A 1 92 ? -3.458 -3.285 -18.423 1.00 93.69 92 GLU A O 1
ATOM 777 N N . ILE A 1 93 ? -4.077 -1.446 -19.568 1.00 94.25 93 ILE A N 1
ATOM 778 C CA . ILE A 1 93 ? -2.735 -0.854 -19.625 1.00 94.25 93 ILE A CA 1
ATOM 779 C C . ILE A 1 93 ? -2.251 -0.525 -18.210 1.00 94.25 93 ILE A C 1
ATOM 781 O O . ILE A 1 93 ? -1.162 -0.950 -17.822 1.00 94.25 93 ILE A O 1
ATOM 785 N N . CYS A 1 94 ? -3.066 0.163 -17.408 1.00 95.56 94 CYS A N 1
ATOM 786 C CA . CYS A 1 94 ? -2.710 0.527 -16.038 1.00 95.56 94 CYS A CA 1
ATOM 787 C C . CYS A 1 94 ? -2.509 -0.707 -15.145 1.00 95.56 94 CYS A C 1
ATOM 789 O O . CYS A 1 94 ? -1.559 -0.749 -14.360 1.00 95.56 94 CYS A O 1
ATOM 791 N N . THR A 1 95 ? -3.345 -1.740 -15.289 1.00 95.31 95 THR A N 1
ATOM 792 C CA . THR A 1 95 ? -3.166 -3.017 -14.585 1.00 95.31 95 THR A CA 1
ATOM 793 C C . THR A 1 95 ? -1.874 -3.713 -15.017 1.00 95.31 95 THR A C 1
ATOM 795 O O . THR A 1 95 ? -1.149 -4.220 -14.160 1.00 95.31 95 THR A O 1
ATOM 798 N N . SER A 1 96 ? -1.533 -3.694 -16.310 1.00 95.31 96 SER A N 1
ATOM 799 C CA . SER A 1 96 ? -0.267 -4.247 -16.815 1.00 95.31 96 SER A CA 1
ATOM 800 C C . SER A 1 96 ? 0.947 -3.492 -16.265 1.00 95.31 96 SER A C 1
ATOM 802 O O . SER A 1 96 ? 1.918 -4.115 -15.842 1.00 95.31 96 SER A O 1
ATOM 804 N N . VAL A 1 97 ? 0.870 -2.159 -16.174 1.00 96.88 97 VAL A N 1
ATOM 805 C CA . VAL A 1 97 ? 1.902 -1.325 -15.536 1.00 96.88 97 VAL A CA 1
ATOM 806 C C . VAL A 1 97 ? 2.067 -1.694 -14.061 1.00 96.88 97 VAL A C 1
ATOM 808 O O . VAL A 1 97 ? 3.191 -1.936 -13.616 1.00 96.88 97 VAL A O 1
ATOM 811 N N . CYS A 1 98 ? 0.966 -1.795 -13.308 1.00 96.38 98 CYS A N 1
ATOM 812 C CA . CYS A 1 98 ? 1.002 -2.183 -11.895 1.00 96.38 98 CYS A CA 1
ATOM 813 C C . CYS A 1 98 ? 1.630 -3.569 -11.710 1.00 96.38 98 CYS A C 1
ATOM 815 O O . CYS A 1 98 ? 2.495 -3.748 -10.850 1.00 96.38 98 CYS A O 1
ATOM 817 N N . TYR A 1 99 ? 1.239 -4.533 -12.547 1.00 95.12 99 TYR A N 1
ATOM 818 C CA . TYR A 1 99 ? 1.815 -5.872 -12.544 1.00 95.12 99 TYR A CA 1
ATOM 819 C C . TYR A 1 99 ? 3.322 -5.831 -12.819 1.00 95.12 99 TYR A C 1
ATOM 821 O O . TYR A 1 99 ? 4.095 -6.371 -12.028 1.00 95.12 99 TYR A O 1
ATOM 829 N N . SER A 1 100 ? 3.760 -5.160 -13.888 1.00 94.44 100 SER A N 1
ATOM 830 C CA . SER A 1 100 ? 5.181 -5.069 -14.242 1.00 94.44 100 SER A CA 1
ATOM 831 C C . SER A 1 100 ? 6.018 -4.427 -13.138 1.00 94.44 100 SER A C 1
ATOM 833 O O . SER A 1 100 ? 7.076 -4.958 -12.805 1.00 94.44 100 SER A O 1
ATOM 835 N N . LEU A 1 101 ? 5.531 -3.348 -12.515 1.00 95.56 101 LEU A N 1
ATOM 836 C CA . LEU A 1 101 ? 6.195 -2.713 -11.370 1.00 95.56 101 LEU A CA 1
ATOM 837 C C . LEU A 1 101 ? 6.310 -3.655 -10.176 1.00 95.56 101 LEU A C 1
ATOM 839 O O . LEU A 1 101 ? 7.372 -3.741 -9.559 1.00 95.56 101 LEU A O 1
ATOM 843 N N . GLU A 1 102 ? 5.232 -4.371 -9.852 1.00 94.50 102 GLU A N 1
ATOM 844 C CA . GLU A 1 102 ? 5.244 -5.329 -8.753 1.00 94.50 102 GLU A CA 1
ATOM 845 C C . GLU A 1 102 ? 6.288 -6.424 -8.993 1.00 94.50 102 GLU A C 1
ATOM 847 O O . GLU A 1 102 ? 7.099 -6.717 -8.110 1.00 94.50 102 GLU A O 1
ATOM 852 N N . GLN A 1 103 ? 6.296 -7.010 -10.193 1.00 92.69 103 GLN A N 1
ATOM 853 C CA . GLN A 1 103 ? 7.255 -8.056 -10.537 1.00 92.69 103 GLN A CA 1
ATOM 854 C C . GLN A 1 103 ? 8.692 -7.526 -10.469 1.00 92.69 103 GLN A C 1
ATOM 856 O O . GLN A 1 103 ? 9.517 -8.128 -9.782 1.00 92.69 103 GLN A O 1
ATOM 861 N N . PHE A 1 104 ? 8.963 -6.369 -11.079 1.00 92.50 104 PHE A N 1
ATOM 862 C CA . PHE A 1 104 ? 10.284 -5.739 -11.094 1.00 92.50 104 PHE A CA 1
ATOM 863 C C . PHE A 1 104 ? 10.8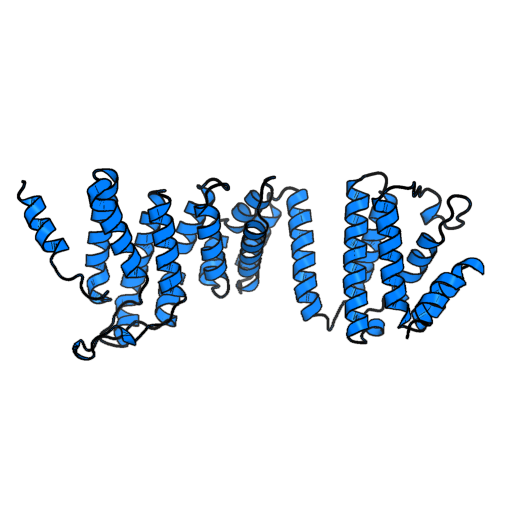14 -5.425 -9.684 1.00 92.50 104 PHE A C 1
ATOM 865 O O . PHE A 1 104 ? 12.006 -5.596 -9.407 1.00 92.50 104 PHE A O 1
ATOM 872 N N . TYR A 1 105 ? 9.933 -4.985 -8.779 1.00 92.81 105 TYR A N 1
ATOM 873 C CA . TYR A 1 105 ? 10.289 -4.605 -7.411 1.00 92.81 105 TYR A CA 1
ATOM 874 C C . TYR A 1 105 ? 10.471 -5.807 -6.470 1.00 92.81 105 TYR A C 1
ATOM 876 O O . TYR A 1 105 ? 11.387 -5.827 -5.638 1.00 92.81 105 TYR A O 1
ATOM 884 N N . PHE A 1 106 ? 9.578 -6.802 -6.544 1.00 87.69 106 PHE A N 1
ATOM 885 C CA . PHE A 1 106 ? 9.518 -7.882 -5.552 1.00 87.69 106 PHE A CA 1
ATOM 886 C C . PHE A 1 106 ? 10.209 -9.167 -5.982 1.00 87.69 106 PHE A C 1
ATOM 888 O O . PHE A 1 106 ? 10.818 -9.825 -5.119 1.00 87.69 106 PHE A O 1
ATOM 895 N N . LYS A 1 107 ? 10.132 -9.538 -7.264 1.00 82.00 107 LYS A N 1
ATOM 896 C CA . LYS A 1 107 ? 10.785 -10.756 -7.741 1.00 82.00 107 LYS A CA 1
ATOM 897 C C . LYS A 1 107 ? 12.281 -10.509 -7.904 1.00 82.00 107 LYS A C 1
ATOM 899 O O . LYS A 1 107 ? 12.721 -9.532 -8.496 1.00 82.00 107 LYS A O 1
ATOM 904 N N . GLY A 1 108 ? 13.064 -11.408 -7.310 1.00 62.19 108 GLY A N 1
ATOM 905 C CA . GLY A 1 108 ? 14.492 -11.497 -7.586 1.00 62.19 108 GLY A CA 1
ATOM 906 C C . GLY A 1 108 ? 14.728 -12.062 -8.984 1.00 62.19 108 GLY A C 1
ATOM 907 O O . GLY A 1 108 ? 13.853 -12.700 -9.569 1.00 62.19 108 GLY A O 1
ATOM 908 N N . SER A 1 109 ? 15.925 -11.828 -9.500 1.00 60.38 109 SER A N 1
ATOM 909 C CA . SER A 1 109 ? 16.396 -12.326 -10.782 1.00 60.38 109 SER A CA 1
ATOM 910 C C . SER A 1 109 ? 16.233 -13.842 -10.922 1.00 60.38 109 SER A C 1
ATOM 912 O O . SER A 1 109 ? 16.837 -14.612 -10.177 1.00 60.38 109 SER A O 1
ATOM 914 N N . GLN A 1 110 ? 15.453 -14.280 -11.911 1.00 56.97 110 GLN A N 1
ATOM 915 C CA . GLN A 1 110 ? 15.487 -15.664 -12.374 1.00 56.97 110 GLN A CA 1
ATOM 916 C C . GLN A 1 110 ? 16.681 -15.797 -13.326 1.00 56.97 110 GLN A C 1
ATOM 918 O O . GLN A 1 110 ? 16.616 -15.377 -14.475 1.00 56.97 110 GLN A O 1
ATOM 923 N N . LEU A 1 111 ? 17.798 -16.321 -12.814 1.00 53.84 111 LEU A N 1
ATOM 924 C CA . LEU A 1 111 ? 19.035 -16.546 -13.579 1.00 53.84 111 LEU A CA 1
ATOM 925 C C . LEU A 1 111 ? 18.866 -17.581 -14.707 1.00 53.84 111 LEU A C 1
ATOM 927 O O . LEU A 1 111 ? 19.681 -17.625 -15.616 1.00 53.84 111 LEU A O 1
ATOM 931 N N . ASN A 1 112 ? 17.799 -18.382 -14.664 1.00 53.59 112 ASN A N 1
ATOM 932 C CA . ASN A 1 112 ? 17.612 -19.553 -15.523 1.00 53.59 112 ASN A CA 1
ATOM 933 C C . ASN A 1 112 ? 17.266 -19.224 -16.992 1.00 53.59 112 ASN A C 1
ATOM 935 O O . ASN A 1 112 ? 17.233 -20.137 -17.809 1.00 53.59 112 ASN A O 1
ATOM 939 N N . ASP A 1 113 ? 17.018 -17.952 -17.325 1.00 54.06 113 ASP A N 1
ATOM 940 C CA . ASP A 1 113 ? 16.534 -17.515 -18.647 1.00 54.06 113 ASP A CA 1
ATOM 941 C C . ASP A 1 113 ? 17.612 -16.840 -19.526 1.00 54.06 113 ASP A C 1
ATOM 943 O O . ASP A 1 113 ? 17.304 -16.422 -20.643 1.00 54.06 113 ASP A O 1
ATOM 947 N N . ILE A 1 114 ? 18.848 -16.658 -19.042 1.00 59.16 114 ILE A N 1
ATOM 948 C CA . ILE A 1 114 ? 19.878 -15.886 -19.762 1.00 59.16 114 ILE A CA 1
ATOM 949 C C . ILE A 1 114 ? 20.961 -16.840 -20.282 1.00 59.16 114 ILE A C 1
ATOM 951 O O . ILE A 1 114 ? 21.657 -17.447 -19.467 1.00 59.16 114 ILE A O 1
ATOM 955 N N . PRO A 1 115 ? 21.147 -16.965 -21.610 1.00 53.84 115 PRO A N 1
ATOM 956 C CA . PRO A 1 115 ? 22.236 -17.754 -22.175 1.00 53.84 115 PRO A CA 1
ATOM 957 C C . PRO A 1 115 ? 23.592 -17.222 -21.693 1.00 53.84 115 PRO A C 1
ATOM 959 O O . PRO A 1 115 ? 23.882 -16.032 -21.854 1.00 53.84 115 PRO A O 1
ATOM 962 N N . GLU A 1 116 ? 24.437 -18.103 -21.146 1.00 57.78 116 GLU A N 1
ATOM 963 C CA . GLU A 1 116 ? 25.775 -17.778 -20.610 1.00 57.78 116 GLU A CA 1
ATOM 964 C C . GLU A 1 116 ? 26.666 -17.016 -21.616 1.00 57.78 116 GLU A C 1
ATOM 966 O O . GLU A 1 116 ? 27.570 -16.272 -21.233 1.00 57.78 116 GLU A O 1
ATOM 971 N N . GLU A 1 117 ? 26.366 -17.138 -22.910 1.00 56.78 117 GLU A N 1
ATOM 972 C CA . GLU A 1 117 ? 27.089 -16.530 -24.028 1.00 56.78 117 GLU A CA 1
ATOM 973 C C . GLU A 1 117 ? 27.082 -14.990 -24.035 1.00 56.78 117 GLU A C 1
ATOM 975 O O . GLU A 1 117 ? 28.006 -14.378 -24.570 1.00 56.78 117 GLU A O 1
ATOM 980 N N . HIS A 1 118 ? 26.087 -14.335 -23.423 1.00 62.00 118 HIS A N 1
ATOM 981 C CA . HIS A 1 118 ? 25.903 -12.882 -23.573 1.00 62.00 118 HIS A CA 1
ATOM 982 C C . HIS A 1 118 ? 26.680 -12.034 -22.552 1.00 62.00 118 HIS A C 1
ATOM 984 O O . HIS A 1 118 ? 26.665 -10.809 -22.654 1.00 62.00 118 HIS A O 1
ATOM 990 N N . LYS A 1 119 ? 27.359 -12.646 -21.564 1.00 72.31 119 LYS A N 1
ATOM 991 C CA . LYS A 1 119 ? 28.067 -11.947 -20.461 1.00 72.31 119 LYS A CA 1
ATOM 992 C C . LYS A 1 119 ? 27.233 -10.861 -19.754 1.00 72.31 119 LYS A C 1
ATOM 994 O O . LYS A 1 119 ? 27.786 -9.943 -19.153 1.00 72.31 119 LYS A O 1
ATOM 999 N N . VAL A 1 120 ? 25.908 -10.958 -19.816 1.00 78.44 120 VAL A N 1
ATOM 1000 C CA . VAL A 1 120 ? 24.984 -10.061 -19.123 1.00 78.44 120 VAL A CA 1
ATOM 1001 C C . VAL A 1 120 ? 24.397 -10.769 -17.919 1.00 78.44 120 VAL A C 1
ATOM 1003 O O . VAL A 1 120 ? 24.155 -11.973 -17.930 1.00 78.44 120 VAL A O 1
ATOM 1006 N N . GLN A 1 121 ? 24.151 -10.004 -16.870 1.00 83.31 121 GLN A N 1
ATOM 1007 C CA . GLN A 1 121 ? 23.518 -10.477 -15.649 1.00 83.31 121 GLN A CA 1
ATOM 1008 C C . GLN A 1 121 ? 22.365 -9.541 -15.290 1.00 83.31 121 GLN A C 1
ATOM 1010 O O . GLN A 1 121 ? 22.392 -8.364 -15.647 1.00 83.31 121 GLN A O 1
ATOM 1015 N N . PRO A 1 122 ? 21.348 -10.014 -14.569 1.00 87.94 122 PRO A N 1
ATOM 1016 C CA . PRO A 1 122 ? 20.272 -9.150 -14.127 1.00 87.94 122 PRO A CA 1
ATOM 1017 C C . PRO A 1 122 ? 20.736 -8.194 -13.025 1.00 87.94 122 PRO A C 1
ATOM 1019 O O . PRO A 1 122 ? 21.620 -8.503 -12.217 1.00 87.94 122 PRO A O 1
ATOM 1022 N N . THR A 1 123 ? 20.109 -7.025 -12.968 1.00 90.25 123 THR A N 1
ATOM 1023 C CA . THR A 1 123 ? 20.268 -6.075 -11.875 1.00 90.25 123 THR A CA 1
ATOM 1024 C C . THR A 1 123 ? 19.799 -6.681 -10.558 1.00 90.25 123 THR A C 1
ATOM 1026 O O . THR A 1 123 ? 18.907 -7.538 -10.495 1.00 90.25 123 THR A O 1
ATOM 1029 N N . THR A 1 124 ? 20.433 -6.240 -9.477 1.00 91.50 124 THR A N 1
ATOM 1030 C CA . THR A 1 124 ? 20.131 -6.716 -8.135 1.00 91.50 124 THR A CA 1
ATOM 1031 C C . THR A 1 124 ? 18.750 -6.244 -7.694 1.00 91.50 124 THR A C 1
ATOM 1033 O O . THR A 1 124 ? 18.300 -5.147 -8.022 1.00 91.50 124 THR A O 1
ATOM 1036 N N . LYS A 1 125 ? 18.091 -7.040 -6.846 1.00 92.12 125 LYS A N 1
ATOM 1037 C CA . LYS A 1 125 ? 16.812 -6.648 -6.239 1.00 92.12 125 LYS A CA 1
ATOM 1038 C C . LYS A 1 125 ? 16.908 -5.309 -5.496 1.00 92.12 125 LYS A C 1
ATOM 1040 O O . LYS A 1 125 ? 16.012 -4.483 -5.608 1.00 92.12 125 LYS A O 1
ATOM 1045 N N . LYS A 1 126 ? 18.012 -5.073 -4.775 1.00 93.25 126 LYS A N 1
ATOM 1046 C CA . LYS A 1 126 ? 18.251 -3.803 -4.070 1.00 93.25 126 LYS A CA 1
ATOM 1047 C C . LYS A 1 126 ? 18.304 -2.621 -5.037 1.00 93.25 126 LYS A C 1
ATOM 1049 O O . LYS A 1 126 ? 17.727 -1.581 -4.736 1.00 93.25 126 LYS A O 1
ATOM 1054 N N . PHE A 1 127 ? 18.959 -2.783 -6.188 1.00 94.56 127 PHE A N 1
ATOM 1055 C CA . PHE A 1 127 ? 18.969 -1.764 -7.231 1.00 94.56 127 PHE A CA 1
ATOM 1056 C C . PHE A 1 127 ? 17.559 -1.489 -7.760 1.00 94.56 127 PHE A C 1
ATOM 1058 O O . PHE A 1 127 ? 17.134 -0.337 -7.731 1.00 94.56 127 PHE A O 1
ATOM 1065 N N . ASN A 1 128 ? 16.802 -2.522 -8.144 1.00 94.50 128 ASN A N 1
ATOM 1066 C CA . ASN A 1 128 ? 15.434 -2.358 -8.655 1.00 94.50 128 ASN A CA 1
ATOM 1067 C C . ASN A 1 128 ? 14.537 -1.618 -7.653 1.00 94.50 128 ASN A C 1
ATOM 1069 O O . ASN A 1 128 ? 13.844 -0.666 -8.012 1.00 94.50 128 ASN A O 1
ATOM 1073 N N . GLN A 1 129 ? 14.594 -2.016 -6.378 1.00 95.31 129 GLN A N 1
ATOM 1074 C CA . GLN A 1 129 ? 13.854 -1.357 -5.304 1.00 95.31 129 GLN A CA 1
ATOM 1075 C C . GLN A 1 129 ? 14.266 0.109 -5.160 1.00 95.31 129 GLN A C 1
ATOM 1077 O O . GLN A 1 129 ? 13.409 0.985 -5.078 1.00 95.31 129 GLN A O 1
ATOM 1082 N N . LYS A 1 130 ? 15.574 0.395 -5.188 1.00 95.81 130 LYS A N 1
ATOM 1083 C CA . LYS A 1 130 ? 16.089 1.764 -5.103 1.00 95.81 130 LYS A CA 1
ATOM 1084 C C . LYS A 1 130 ? 15.606 2.620 -6.276 1.00 95.81 130 LYS A C 1
ATOM 1086 O O . LYS A 1 130 ? 15.174 3.742 -6.032 1.00 95.81 130 LYS A O 1
ATOM 1091 N N . VAL A 1 131 ? 15.639 2.096 -7.504 1.00 96.62 131 VAL A N 1
ATOM 1092 C CA . VAL A 1 131 ? 15.147 2.784 -8.709 1.00 96.62 131 VAL A CA 1
ATOM 1093 C C . VAL A 1 131 ? 13.673 3.154 -8.555 1.00 96.62 131 VAL A C 1
ATOM 1095 O O . VAL A 1 131 ? 13.319 4.319 -8.711 1.00 96.62 131 VAL A O 1
ATOM 1098 N N . VAL A 1 132 ? 12.821 2.197 -8.178 1.00 96.69 132 VAL A N 1
ATOM 1099 C CA . VAL A 1 132 ? 11.383 2.449 -7.986 1.00 96.69 132 VAL A CA 1
ATOM 1100 C C . VAL A 1 132 ? 11.141 3.470 -6.873 1.00 96.69 132 VAL A C 1
ATOM 1102 O O . VAL A 1 132 ? 10.394 4.420 -7.084 1.00 96.69 132 VAL A O 1
ATOM 1105 N N . CYS A 1 133 ? 11.801 3.339 -5.719 1.00 95.81 133 CYS A N 1
ATOM 1106 C CA . CYS A 1 133 ? 11.609 4.266 -4.599 1.00 95.81 133 CYS A CA 1
ATOM 1107 C C . CYS A 1 133 ? 12.049 5.706 -4.907 1.00 95.81 133 CYS A C 1
ATOM 1109 O O . CYS A 1 133 ? 11.468 6.639 -4.361 1.00 95.81 133 CYS A O 1
ATOM 1111 N N . HIS A 1 134 ? 13.075 5.896 -5.744 1.00 97.31 134 HIS A N 1
ATOM 1112 C CA . HIS A 1 134 ? 13.558 7.233 -6.123 1.00 97.31 134 HIS A CA 1
ATOM 1113 C C . HIS A 1 134 ? 12.829 7.814 -7.343 1.00 97.31 134 HIS A C 1
ATOM 1115 O O . HIS A 1 134 ? 12.983 8.997 -7.627 1.00 97.31 134 HIS A O 1
ATOM 1121 N N . SER A 1 135 ? 12.036 7.007 -8.047 1.00 97.00 135 SER A N 1
ATOM 1122 C CA . SER A 1 135 ? 11.147 7.467 -9.117 1.00 97.00 135 SER A CA 1
ATOM 1123 C C . SER A 1 135 ? 9.890 8.149 -8.560 1.00 97.00 135 SER A C 1
ATOM 1125 O O . SER A 1 135 ? 9.547 7.996 -7.386 1.00 97.00 135 SER A O 1
ATOM 1127 N N . ASP A 1 136 ? 9.169 8.878 -9.406 1.00 96.62 136 ASP A N 1
ATOM 1128 C CA . ASP A 1 136 ? 7.908 9.572 -9.104 1.00 96.62 136 ASP A CA 1
ATOM 1129 C C . ASP A 1 136 ? 6.675 8.673 -9.318 1.00 96.62 136 ASP A C 1
ATOM 1131 O O . ASP A 1 136 ? 5.532 9.128 -9.466 1.00 96.62 136 ASP A O 1
ATOM 1135 N N . ILE A 1 137 ? 6.900 7.357 -9.388 1.00 97.06 137 ILE A N 1
ATOM 1136 C CA . ILE A 1 137 ? 5.849 6.391 -9.690 1.00 97.06 137 ILE A CA 1
ATOM 1137 C C . ILE A 1 137 ? 4.836 6.266 -8.554 1.00 97.06 137 ILE A C 1
ATOM 1139 O O . ILE A 1 137 ? 3.658 6.066 -8.827 1.00 97.06 137 ILE A O 1
ATOM 1143 N N . ILE A 1 138 ? 5.252 6.414 -7.290 1.00 97.44 138 ILE A N 1
ATOM 1144 C CA . ILE A 1 138 ? 4.329 6.315 -6.152 1.00 97.44 138 ILE A CA 1
ATOM 1145 C C . ILE A 1 138 ? 3.370 7.511 -6.115 1.00 97.44 138 ILE A C 1
ATOM 1147 O O . ILE A 1 138 ? 2.181 7.330 -5.858 1.00 97.44 138 ILE A O 1
ATOM 1151 N N . GLU A 1 139 ? 3.844 8.711 -6.459 1.00 97.19 139 GLU A N 1
ATOM 1152 C CA . GLU A 1 139 ? 2.993 9.888 -6.646 1.00 97.19 139 GLU A CA 1
ATOM 1153 C C . GLU A 1 139 ? 2.059 9.712 -7.848 1.00 97.19 139 GLU A C 1
ATOM 1155 O O . GLU A 1 139 ? 0.884 10.063 -7.774 1.00 97.19 139 GLU A O 1
ATOM 1160 N N . SER A 1 140 ? 2.556 9.128 -8.941 1.00 97.19 140 SER A N 1
ATOM 1161 C CA . SER A 1 140 ? 1.742 8.845 -10.131 1.00 97.19 140 SER A CA 1
ATOM 1162 C C . SER A 1 140 ? 0.636 7.823 -9.844 1.00 97.19 140 SER A C 1
ATOM 1164 O O . SER A 1 140 ? -0.501 8.010 -10.274 1.00 97.19 140 SER A O 1
ATOM 1166 N N . LEU A 1 141 ? 0.943 6.777 -9.070 1.00 97.50 141 LEU A N 1
ATOM 1167 C CA . LEU A 1 141 ? -0.028 5.797 -8.576 1.00 97.50 141 LEU A CA 1
ATOM 1168 C C . LEU A 1 141 ? -1.062 6.457 -7.661 1.00 97.50 141 LEU A C 1
ATOM 1170 O O . LEU A 1 141 ? -2.251 6.218 -7.844 1.00 97.50 141 LEU A O 1
ATOM 1174 N N . LEU A 1 142 ? -0.637 7.318 -6.730 1.00 96.88 142 LEU A N 1
ATOM 1175 C CA . LEU A 1 142 ? -1.549 8.061 -5.857 1.00 96.88 142 LEU A CA 1
ATOM 1176 C C . LEU A 1 142 ? -2.492 8.965 -6.664 1.00 96.88 142 LEU A C 1
ATOM 1178 O O . LEU A 1 142 ? -3.694 8.951 -6.418 1.00 96.88 142 LEU A O 1
ATOM 1182 N N . ASN A 1 143 ? -1.978 9.709 -7.646 1.00 95.44 143 ASN A N 1
ATOM 1183 C CA . ASN A 1 143 ? -2.804 10.559 -8.507 1.00 95.44 143 ASN A CA 1
ATOM 1184 C C . ASN A 1 143 ? -3.821 9.723 -9.295 1.00 95.44 143 ASN A C 1
ATOM 1186 O O . ASN A 1 143 ? -5.011 10.028 -9.291 1.00 95.44 143 ASN A O 1
ATOM 1190 N N . CYS A 1 144 ? -3.364 8.627 -9.909 1.00 95.06 144 CYS A N 1
ATOM 1191 C CA . CYS A 1 144 ? -4.225 7.692 -10.629 1.00 95.06 144 CYS A CA 1
ATOM 1192 C C . CYS A 1 144 ? -5.312 7.123 -9.702 1.00 95.06 144 CYS A C 1
ATOM 1194 O O . CYS A 1 144 ? -6.492 7.145 -10.042 1.00 95.06 144 CYS A O 1
ATOM 1196 N N . TYR A 1 145 ? -4.939 6.703 -8.489 1.00 93.69 145 TYR A N 1
ATOM 1197 C CA . TYR A 1 145 ? -5.875 6.262 -7.460 1.00 93.69 145 TYR A CA 1
ATOM 1198 C C . TYR A 1 145 ? -6.913 7.341 -7.154 1.00 93.69 145 TYR A C 1
ATOM 1200 O O . TYR A 1 145 ? -8.099 7.045 -7.240 1.00 93.69 145 TYR A O 1
ATOM 1208 N N . CYS A 1 146 ? -6.506 8.575 -6.848 1.00 91.25 146 CYS A N 1
ATOM 1209 C CA . CYS A 1 146 ? -7.410 9.674 -6.494 1.00 91.25 146 CYS A CA 1
ATOM 1210 C C . CYS A 1 146 ? -8.435 10.011 -7.588 1.00 91.25 146 CYS A C 1
ATOM 1212 O O . CYS A 1 146 ? -9.548 10.413 -7.259 1.00 91.25 146 CYS A O 1
ATOM 1214 N N . GLU A 1 147 ? -8.081 9.835 -8.860 1.00 91.00 147 GLU A N 1
ATOM 1215 C CA . GLU A 1 147 ? -8.955 10.148 -9.996 1.00 91.00 147 GLU A CA 1
ATOM 1216 C C . GLU A 1 147 ? -9.897 9.004 -10.400 1.00 91.00 147 GLU A C 1
ATOM 1218 O O . GLU A 1 147 ? -10.878 9.244 -11.102 1.00 91.00 147 GLU A O 1
ATOM 1223 N N . ILE A 1 148 ? -9.605 7.762 -10.001 1.00 89.44 148 ILE A N 1
ATOM 1224 C CA . ILE A 1 148 ? -10.393 6.582 -10.380 1.00 89.44 148 ILE A CA 1
ATOM 1225 C C . ILE A 1 148 ? -11.540 6.338 -9.390 1.00 89.44 148 ILE A C 1
ATOM 1227 O O . ILE A 1 148 ? -11.342 6.317 -8.168 1.00 89.44 148 ILE A O 1
ATOM 1231 N N . ASP A 1 149 ? -12.725 6.031 -9.926 1.00 85.38 149 ASP A N 1
ATOM 1232 C CA . ASP A 1 149 ? -13.896 5.602 -9.156 1.00 85.38 149 ASP A CA 1
ATOM 1233 C C . ASP A 1 149 ? -13.611 4.372 -8.284 1.00 85.38 149 ASP A C 1
ATOM 1235 O O . ASP A 1 149 ? -12.946 3.421 -8.693 1.00 85.38 149 ASP A O 1
ATOM 1239 N N . GLN A 1 150 ? -14.156 4.349 -7.064 1.00 78.12 150 GLN A N 1
ATOM 1240 C CA . GLN A 1 150 ? -13.853 3.287 -6.088 1.00 78.12 150 GLN A CA 1
ATOM 1241 C C . GLN A 1 150 ? -14.358 1.903 -6.509 1.00 78.12 150 GLN A C 1
ATOM 1243 O O . GLN A 1 150 ? -13.810 0.893 -6.078 1.00 78.12 150 GLN A O 1
ATOM 1248 N N . SER A 1 151 ? -15.385 1.857 -7.358 1.00 73.44 151 SER A N 1
ATOM 1249 C CA . SER A 1 151 ? -15.935 0.626 -7.927 1.00 73.44 151 SER A CA 1
ATOM 1250 C C . SER A 1 151 ? -15.036 -0.007 -8.993 1.00 73.44 151 SER A C 1
ATOM 1252 O O . SER A 1 151 ? -15.254 -1.159 -9.365 1.00 73.44 151 SER A O 1
ATOM 1254 N N . ASN A 1 152 ? -14.031 0.714 -9.498 1.00 82.50 152 ASN A N 1
ATOM 1255 C CA . ASN A 1 152 ? -13.143 0.213 -10.535 1.00 82.50 152 ASN A CA 1
ATOM 1256 C C . ASN A 1 152 ? -12.127 -0.782 -9.944 1.00 82.50 152 ASN A C 1
ATOM 1258 O O . ASN A 1 152 ? -11.430 -0.478 -8.974 1.00 82.50 152 ASN A O 1
ATOM 1262 N N . SER A 1 153 ? -11.990 -1.959 -10.561 1.00 86.56 153 SER A N 1
ATOM 1263 C CA . SER A 1 153 ? -11.043 -3.005 -10.141 1.00 86.56 153 SER A CA 1
ATOM 1264 C C . SER A 1 153 ? -9.580 -2.534 -10.134 1.00 86.56 153 SER A C 1
ATOM 1266 O O . SER A 1 153 ? -8.768 -3.011 -9.330 1.00 86.56 153 SER A O 1
ATOM 1268 N N . LEU A 1 154 ? -9.241 -1.546 -10.968 1.00 91.44 154 LEU A N 1
ATOM 1269 C CA . LEU A 1 154 ? -7.928 -0.904 -10.982 1.00 91.44 154 LEU A CA 1
ATOM 1270 C C . LEU A 1 154 ? -7.621 -0.179 -9.663 1.00 91.44 154 LEU A C 1
ATOM 1272 O O . LEU A 1 154 ? -6.473 -0.176 -9.223 1.00 91.44 154 LEU A O 1
ATOM 1276 N N . CYS A 1 155 ? -8.635 0.380 -8.995 1.00 91.62 155 CYS A N 1
ATOM 1277 C CA . CYS A 1 155 ? -8.468 1.123 -7.747 1.00 91.62 155 CYS A CA 1
ATOM 1278 C C . CYS A 1 155 ? -7.851 0.241 -6.647 1.00 91.62 155 CYS A C 1
ATOM 1280 O O . CYS A 1 155 ? -6.855 0.619 -6.028 1.00 91.62 155 CYS A O 1
ATOM 1282 N N . LEU A 1 156 ? -8.381 -0.977 -6.466 1.00 91.12 156 LEU A N 1
ATOM 1283 C CA . LEU A 1 156 ? -7.835 -1.950 -5.515 1.00 91.12 156 LEU A CA 1
ATOM 1284 C C . LEU A 1 156 ? -6.434 -2.427 -5.929 1.00 91.12 156 LEU A C 1
ATOM 1286 O O . LEU A 1 156 ? -5.564 -2.576 -5.075 1.00 91.12 156 LEU A O 1
ATOM 1290 N N . THR A 1 157 ? -6.195 -2.617 -7.230 1.00 94.75 157 THR A N 1
ATOM 1291 C CA . THR A 1 157 ? -4.882 -3.027 -7.760 1.00 94.75 157 THR A CA 1
ATOM 1292 C C . THR A 1 157 ? -3.797 -2.002 -7.421 1.00 94.75 157 THR A C 1
ATOM 1294 O O . THR A 1 157 ? -2.740 -2.364 -6.898 1.00 94.75 157 THR A O 1
ATOM 1297 N N . ILE A 1 158 ? -4.077 -0.715 -7.653 1.00 95.94 158 ILE A N 1
ATOM 1298 C CA . ILE A 1 158 ? -3.168 0.384 -7.308 1.00 95.94 158 ILE A CA 1
ATOM 1299 C C . ILE A 1 158 ? -2.942 0.432 -5.795 1.00 95.94 158 ILE A C 1
ATOM 1301 O O . ILE A 1 158 ? -1.799 0.516 -5.348 1.00 95.94 158 ILE A O 1
ATOM 1305 N N . LEU A 1 159 ? -4.012 0.317 -5.004 1.00 94.62 159 LEU A N 1
ATOM 1306 C CA . LEU A 1 159 ? -3.933 0.346 -3.545 1.00 94.62 159 LEU A CA 1
ATOM 1307 C C . LEU A 1 159 ? -3.058 -0.794 -2.994 1.00 94.62 159 LEU A C 1
ATOM 1309 O O . LEU A 1 159 ? -2.217 -0.565 -2.128 1.00 94.62 159 LEU A O 1
ATOM 1313 N N . ILE A 1 160 ? -3.194 -2.011 -3.529 1.00 94.50 160 ILE A N 1
ATOM 1314 C CA . ILE A 1 160 ? -2.351 -3.159 -3.160 1.00 94.50 160 ILE A CA 1
ATOM 1315 C C . ILE A 1 160 ? -0.878 -2.891 -3.493 1.00 94.50 160 ILE A C 1
ATOM 1317 O O . ILE A 1 160 ? 0.000 -3.210 -2.688 1.00 94.50 160 ILE A O 1
ATOM 1321 N N . LEU A 1 161 ? -0.583 -2.317 -4.663 1.00 96.69 161 LEU A N 1
ATOM 1322 C CA . LEU A 1 161 ? 0.792 -1.990 -5.039 1.00 96.69 161 LEU A CA 1
ATOM 1323 C C . LEU A 1 161 ? 1.377 -0.899 -4.131 1.00 96.69 161 LEU A C 1
ATOM 1325 O O . LEU A 1 161 ? 2.499 -1.050 -3.651 1.00 96.69 161 LEU A O 1
ATOM 1329 N N . MET A 1 162 ? 0.620 0.160 -3.838 1.00 97.44 162 MET A N 1
ATOM 1330 C CA . MET A 1 162 ? 1.048 1.224 -2.923 1.00 97.44 162 MET A CA 1
ATOM 1331 C C . MET A 1 162 ? 1.314 0.699 -1.503 1.00 97.44 162 MET A C 1
ATOM 1333 O O . MET A 1 162 ? 2.329 1.054 -0.901 1.00 97.44 162 MET A O 1
ATOM 1337 N N . ASP A 1 163 ? 0.460 -0.187 -0.982 1.00 95.06 163 ASP A N 1
ATOM 1338 C CA . ASP A 1 163 ? 0.668 -0.875 0.304 1.00 95.06 163 ASP A CA 1
ATOM 1339 C C . ASP A 1 163 ? 2.003 -1.631 0.318 1.00 95.06 163 ASP A C 1
ATOM 1341 O O . ASP A 1 163 ? 2.852 -1.440 1.191 1.00 95.06 163 ASP A O 1
ATOM 1345 N N . LYS A 1 164 ? 2.254 -2.414 -0.731 1.00 94.56 164 LYS A N 1
ATOM 1346 C CA . LYS A 1 164 ? 3.504 -3.158 -0.888 1.00 94.56 164 LYS A CA 1
ATOM 1347 C C . LYS A 1 164 ? 4.734 -2.241 -0.974 1.00 94.56 164 LYS A C 1
ATOM 1349 O O . LYS A 1 164 ? 5.742 -2.527 -0.327 1.00 94.56 164 LYS A O 1
ATOM 1354 N N . LEU A 1 165 ? 4.668 -1.160 -1.755 1.00 95.88 165 LEU A N 1
ATOM 1355 C CA . LEU A 1 165 ? 5.781 -0.217 -1.938 1.00 95.88 165 LEU A CA 1
ATOM 1356 C C . LEU A 1 165 ? 6.092 0.583 -0.669 1.00 95.88 165 LEU A C 1
ATOM 1358 O O . LEU A 1 165 ? 7.256 0.895 -0.424 1.00 95.88 165 LEU A O 1
ATOM 1362 N N . THR A 1 166 ? 5.082 0.900 0.142 1.00 95.31 166 THR A N 1
ATOM 1363 C CA . THR A 1 166 ? 5.265 1.666 1.386 1.00 95.31 166 THR A CA 1
ATOM 1364 C C . THR A 1 166 ? 5.792 0.822 2.536 1.00 95.31 166 THR A C 1
ATOM 1366 O O . THR A 1 166 ? 6.533 1.352 3.351 1.00 95.31 166 THR A O 1
ATOM 1369 N N . LYS A 1 167 ? 5.503 -0.486 2.579 1.00 91.31 167 LYS A N 1
ATOM 1370 C CA . LYS A 1 167 ? 5.788 -1.376 3.721 1.00 91.31 167 LYS A CA 1
ATOM 1371 C C . LYS A 1 167 ? 7.186 -1.254 4.346 1.00 91.31 167 LYS A C 1
ATOM 1373 O O . LYS A 1 167 ? 7.312 -1.366 5.558 1.00 91.31 167 LYS A O 1
ATOM 1378 N N . HIS A 1 168 ? 8.226 -1.037 3.539 1.00 86.31 168 HIS A N 1
ATOM 1379 C CA . HIS A 1 168 ? 9.616 -0.912 4.009 1.00 86.31 168 HIS A CA 1
ATOM 1380 C C . HIS A 1 168 ? 10.373 0.239 3.325 1.00 86.31 168 HIS A C 1
ATOM 1382 O O . HIS A 1 168 ? 11.590 0.166 3.153 1.00 86.31 168 HIS A O 1
ATOM 1388 N N . SER A 1 169 ? 9.658 1.267 2.857 1.00 92.81 169 SER A N 1
ATOM 1389 C CA . SER A 1 169 ? 10.260 2.393 2.137 1.00 92.81 169 SER A CA 1
ATOM 1390 C C . SER A 1 169 ? 9.828 3.719 2.743 1.00 92.81 169 SER A C 1
ATOM 1392 O O . SER A 1 169 ? 8.720 4.210 2.503 1.00 92.81 169 SER A O 1
ATOM 1394 N N . GLU A 1 170 ? 10.745 4.333 3.488 1.00 94.75 170 GLU A N 1
ATOM 1395 C CA . GLU A 1 170 ? 10.592 5.700 3.989 1.00 94.75 170 GLU A CA 1
ATOM 1396 C C . GLU A 1 170 ? 10.427 6.700 2.836 1.00 94.75 170 GLU A C 1
ATOM 1398 O O . GLU A 1 170 ? 9.574 7.578 2.901 1.00 94.75 170 GLU A O 1
ATOM 1403 N N . ILE A 1 171 ? 11.174 6.533 1.738 1.00 95.38 171 ILE A N 1
ATOM 1404 C CA . ILE A 1 171 ? 11.114 7.447 0.587 1.00 95.38 171 ILE A CA 1
ATOM 1405 C C . ILE A 1 171 ? 9.715 7.437 -0.040 1.00 95.38 171 ILE A C 1
ATOM 1407 O O . ILE A 1 171 ? 9.130 8.500 -0.250 1.00 95.38 171 ILE A O 1
ATOM 1411 N N . CYS A 1 172 ? 9.148 6.250 -0.288 1.00 96.25 172 CYS A N 1
ATOM 1412 C CA . CYS A 1 172 ? 7.791 6.133 -0.829 1.00 96.25 172 CYS A CA 1
ATOM 1413 C C . CYS A 1 172 ? 6.751 6.719 0.134 1.00 96.25 172 CYS A C 1
ATOM 1415 O O . CYS A 1 172 ? 5.833 7.416 -0.294 1.00 96.25 172 CYS A O 1
ATOM 1417 N N . SER A 1 173 ? 6.913 6.454 1.431 1.00 95.69 173 SER A N 1
ATOM 1418 C CA . SER A 1 173 ? 6.020 6.956 2.475 1.00 95.69 173 SER A CA 1
ATOM 1419 C C . SER A 1 173 ? 6.024 8.487 2.533 1.00 95.69 173 SER A C 1
ATOM 1421 O O . SER A 1 173 ? 4.969 9.117 2.454 1.00 95.69 173 SER A O 1
ATOM 1423 N N . ASN A 1 174 ? 7.208 9.100 2.551 1.00 95.38 174 ASN A N 1
ATOM 1424 C CA . ASN A 1 174 ? 7.364 10.552 2.555 1.00 95.38 174 ASN A CA 1
ATOM 1425 C C . ASN A 1 174 ? 6.770 11.190 1.292 1.00 95.38 174 ASN A C 1
ATOM 1427 O O . ASN A 1 174 ? 6.064 12.190 1.392 1.00 95.38 174 ASN A O 1
ATOM 1431 N N . LYS A 1 175 ? 6.981 10.594 0.110 1.00 96.06 175 LYS A N 1
ATOM 1432 C CA . LYS A 1 175 ? 6.388 11.072 -1.152 1.00 96.06 175 LYS A CA 1
ATOM 1433 C C . LYS A 1 175 ? 4.854 11.091 -1.112 1.00 96.06 175 LYS A C 1
ATOM 1435 O O . LYS A 1 175 ? 4.248 12.063 -1.562 1.00 96.06 175 LYS A O 1
ATOM 1440 N N . ILE A 1 176 ? 4.222 10.075 -0.518 1.00 96.44 176 ILE A N 1
ATOM 1441 C CA . ILE A 1 176 ? 2.762 10.051 -0.321 1.00 96.44 176 ILE A CA 1
ATOM 1442 C C . ILE A 1 176 ? 2.319 11.155 0.643 1.00 96.44 176 ILE A C 1
ATOM 1444 O O . ILE A 1 176 ? 1.361 11.870 0.341 1.00 96.44 176 ILE A O 1
ATOM 1448 N N . ILE A 1 177 ? 3.009 11.327 1.777 1.00 93.75 177 ILE A N 1
ATOM 1449 C CA . ILE A 1 177 ? 2.694 12.388 2.750 1.00 93.75 177 ILE A CA 1
ATOM 1450 C C . ILE A 1 177 ? 2.796 13.761 2.077 1.00 93.75 177 ILE A C 1
ATOM 1452 O O . ILE A 1 177 ? 1.864 14.555 2.159 1.00 93.75 177 ILE A O 1
ATOM 1456 N N . LEU A 1 178 ? 3.869 14.031 1.333 1.00 95.00 178 LEU A N 1
ATOM 1457 C CA . LEU A 1 178 ? 4.074 15.307 0.637 1.00 95.00 178 LEU A CA 1
ATOM 1458 C C . LEU A 1 178 ? 2.987 15.625 -0.407 1.00 95.00 178 LEU A C 1
ATOM 1460 O O . LEU A 1 178 ? 2.803 16.788 -0.764 1.00 95.00 178 LEU A O 1
ATOM 1464 N N . LYS A 1 179 ? 2.256 14.616 -0.891 1.00 95.12 179 LYS A N 1
ATOM 1465 C CA . LYS A 1 179 ? 1.144 14.757 -1.845 1.00 95.12 179 LYS A CA 1
ATOM 1466 C C . LYS A 1 179 ? -0.240 14.718 -1.195 1.00 95.12 179 LYS A C 1
ATOM 1468 O O . LYS A 1 179 ? -1.223 14.452 -1.879 1.00 95.12 179 LYS A O 1
ATOM 1473 N N . LEU A 1 180 ? -0.330 14.981 0.111 1.00 93.25 180 LEU A N 1
ATOM 1474 C CA . LEU A 1 180 ? -1.579 14.906 0.883 1.00 93.25 180 LEU A CA 1
ATOM 1475 C C . LEU A 1 180 ? -2.248 13.519 0.825 1.00 93.25 180 LEU A C 1
ATOM 1477 O O . LEU A 1 180 ? -3.454 13.377 1.042 1.00 93.25 180 LEU A O 1
ATOM 1481 N N . GLY A 1 181 ? -1.480 12.472 0.514 1.00 92.69 181 GLY A N 1
ATOM 1482 C CA . GLY A 1 181 ? -2.029 11.153 0.226 1.00 92.69 181 GLY A CA 1
ATOM 1483 C C . GLY A 1 181 ? -2.725 10.512 1.423 1.00 92.69 181 GLY A C 1
ATOM 1484 O O . GLY A 1 181 ? -3.704 9.794 1.233 1.00 92.69 181 GLY A O 1
ATOM 1485 N N . ALA A 1 182 ? -2.294 10.814 2.654 1.00 88.62 182 ALA A N 1
ATOM 1486 C CA . ALA A 1 182 ? -2.952 10.299 3.852 1.00 88.62 182 ALA A CA 1
ATOM 1487 C C . ALA A 1 182 ? -4.395 10.823 3.963 1.00 88.62 182 ALA A C 1
ATOM 1489 O O . ALA A 1 182 ? -5.318 10.043 4.196 1.00 88.62 182 ALA A O 1
ATOM 1490 N N . GLN A 1 183 ? -4.603 12.117 3.702 1.00 86.19 183 GLN A N 1
ATOM 1491 C CA . GLN A 1 183 ? -5.933 12.736 3.684 1.00 86.19 183 GLN A CA 1
ATOM 1492 C C . GLN A 1 183 ? -6.826 12.105 2.608 1.00 86.19 183 GLN A C 1
ATOM 1494 O O . GLN A 1 183 ? -7.956 11.708 2.898 1.00 86.19 183 GLN A O 1
ATOM 1499 N N . PHE A 1 184 ? -6.316 11.948 1.382 1.00 88.69 184 PHE A N 1
ATOM 1500 C CA . PHE A 1 184 ? -7.076 11.336 0.288 1.00 88.69 184 PHE A CA 1
ATOM 1501 C C . PHE A 1 184 ? -7.483 9.891 0.586 1.00 88.69 184 PHE A C 1
ATOM 1503 O O . PHE A 1 184 ? -8.640 9.521 0.372 1.00 88.69 184 PHE A O 1
ATOM 1510 N N . ILE A 1 185 ? -6.562 9.080 1.113 1.00 88.62 185 ILE A N 1
ATOM 1511 C CA . ILE A 1 185 ? -6.856 7.697 1.500 1.00 88.62 185 ILE A CA 1
ATOM 1512 C C . ILE A 1 185 ? -7.944 7.678 2.582 1.00 88.62 185 ILE A C 1
ATOM 1514 O O . ILE A 1 185 ? -8.917 6.938 2.443 1.00 88.62 185 ILE A O 1
ATOM 1518 N N . CYS A 1 186 ? -7.850 8.534 3.604 1.00 81.19 186 CYS A N 1
ATOM 1519 C CA . CYS A 1 186 ? -8.859 8.627 4.662 1.00 81.19 186 CYS A CA 1
ATOM 1520 C C . CYS A 1 186 ? -10.238 9.060 4.162 1.00 81.19 186 CYS A C 1
ATOM 1522 O O . CYS A 1 186 ? -11.242 8.490 4.587 1.00 81.19 186 CYS A O 1
ATOM 1524 N N . ASN A 1 187 ? -10.311 10.023 3.247 1.00 78.69 187 ASN A N 1
ATOM 1525 C CA . ASN A 1 187 ? -11.588 10.497 2.710 1.00 78.69 187 ASN A CA 1
ATOM 1526 C C . ASN A 1 187 ? -12.339 9.396 1.947 1.00 78.69 187 ASN A C 1
ATOM 1528 O O . ASN A 1 187 ? -13.568 9.333 1.987 1.00 78.69 187 ASN A O 1
ATOM 1532 N N . ARG A 1 188 ? -11.614 8.465 1.320 1.00 79.38 188 ARG A N 1
ATOM 1533 C CA . ARG A 1 188 ? -12.215 7.311 0.633 1.00 79.38 188 ARG A CA 1
ATOM 1534 C C . ARG A 1 188 ? -12.656 6.186 1.567 1.00 79.38 188 ARG A C 1
ATOM 1536 O O . ARG A 1 188 ? -13.395 5.308 1.128 1.00 79.38 188 ARG A O 1
ATOM 1543 N N . LEU A 1 189 ? -12.261 6.224 2.843 1.00 72.75 189 LEU A N 1
ATOM 1544 C CA . LEU A 1 189 ? -12.725 5.284 3.871 1.00 72.75 189 LEU A CA 1
ATOM 1545 C C . LEU A 1 189 ? -14.134 5.595 4.400 1.00 72.75 189 LEU A C 1
ATOM 1547 O O . LEU A 1 189 ? -14.714 4.781 5.109 1.00 72.75 189 LEU A O 1
ATOM 1551 N N . VAL A 1 190 ? -14.685 6.767 4.079 1.00 61.44 190 VAL A N 1
ATOM 1552 C CA . VAL A 1 190 ? -15.977 7.249 4.613 1.00 61.44 190 VAL A CA 1
ATOM 1553 C C . VAL A 1 190 ? -17.164 6.800 3.754 1.00 61.44 190 VAL A C 1
ATOM 1555 O O . VAL A 1 190 ? -18.320 7.028 4.103 1.00 61.44 190 VAL A O 1
ATOM 1558 N N . LEU A 1 191 ? -16.894 6.180 2.606 1.00 61.22 191 LEU A N 1
ATOM 1559 C CA . LEU A 1 191 ? -17.913 5.831 1.627 1.00 61.22 191 LEU A CA 1
ATOM 1560 C C . LEU A 1 191 ? -18.662 4.543 2.039 1.00 61.22 191 LEU A C 1
ATOM 1562 O O . LEU A 1 191 ? -18.058 3.626 2.586 1.00 61.22 191 LEU A O 1
ATOM 1566 N N . PRO A 1 192 ? -19.984 4.447 1.800 1.00 49.78 192 PRO A N 1
ATOM 1567 C CA . PRO A 1 192 ? -20.836 3.392 2.365 1.00 49.78 192 PRO A CA 1
ATOM 1568 C C . PRO A 1 192 ? -20.619 1.984 1.779 1.00 49.78 192 PRO A C 1
ATOM 1570 O O . PRO A 1 192 ? -21.200 1.025 2.281 1.00 49.78 192 PRO A O 1
ATOM 1573 N N . ILE A 1 193 ? -19.809 1.837 0.726 1.00 55.56 193 ILE A N 1
ATOM 1574 C CA . ILE A 1 193 ? -19.588 0.572 0.011 1.00 55.56 193 ILE A CA 1
ATOM 1575 C C . ILE A 1 193 ? -18.079 0.339 -0.103 1.00 55.56 193 ILE A C 1
ATOM 1577 O O . ILE A 1 193 ? -17.455 0.697 -1.100 1.00 55.56 193 ILE A O 1
ATOM 1581 N N . ILE A 1 194 ? -17.475 -0.230 0.940 1.00 60.97 194 ILE A N 1
ATOM 1582 C CA . ILE A 1 194 ? -16.037 -0.530 0.978 1.00 60.97 194 ILE A CA 1
ATOM 1583 C C . ILE A 1 194 ? -15.862 -2.013 1.268 1.00 60.97 194 ILE A C 1
ATOM 1585 O O . ILE A 1 194 ? -16.407 -2.534 2.240 1.00 60.97 194 ILE A O 1
ATOM 1589 N N . SER A 1 195 ? -15.094 -2.706 0.426 1.00 71.25 195 SER A N 1
ATOM 1590 C CA . SER A 1 195 ? -14.713 -4.088 0.705 1.00 71.25 195 SER A CA 1
ATOM 1591 C C . SER A 1 195 ? -13.730 -4.144 1.878 1.00 71.25 195 SER A C 1
ATOM 1593 O O . SER A 1 195 ? -12.881 -3.265 2.041 1.00 71.25 195 SER A O 1
ATOM 1595 N N . ASN A 1 196 ? -13.786 -5.215 2.673 1.00 68.56 196 ASN A N 1
ATOM 1596 C CA . ASN A 1 196 ? -12.843 -5.421 3.780 1.00 68.56 196 ASN A CA 1
ATOM 1597 C C . ASN A 1 196 ? -11.380 -5.367 3.313 1.00 68.56 196 ASN A C 1
ATOM 1599 O O . ASN A 1 196 ? -10.511 -4.883 4.036 1.00 68.56 196 ASN A O 1
ATOM 1603 N N . GLU A 1 197 ? -11.105 -5.828 2.091 1.00 78.12 197 GLU A N 1
ATOM 1604 C CA . GLU A 1 197 ? -9.764 -5.772 1.522 1.00 78.12 197 GLU A CA 1
ATOM 1605 C C . GLU A 1 197 ? -9.316 -4.327 1.275 1.00 78.12 197 GLU A C 1
ATOM 1607 O O . GLU A 1 197 ? -8.244 -3.938 1.736 1.00 78.12 197 GLU A O 1
ATOM 1612 N N . PHE A 1 198 ? -10.150 -3.499 0.644 1.00 82.38 198 PHE A N 1
ATOM 1613 C CA . PHE A 1 198 ? -9.845 -2.086 0.411 1.00 82.38 198 PHE A CA 1
ATOM 1614 C C . PHE A 1 198 ? -9.574 -1.336 1.720 1.00 82.38 198 PHE A C 1
ATOM 1616 O O . PHE A 1 198 ? -8.604 -0.579 1.830 1.00 82.38 198 PHE A O 1
ATOM 1623 N N . LEU A 1 199 ? -10.406 -1.596 2.732 1.00 77.94 199 LEU A N 1
ATOM 1624 C CA . LEU A 1 199 ? -10.241 -1.056 4.076 1.00 77.94 199 LEU A CA 1
ATOM 1625 C C . LEU A 1 199 ? -8.885 -1.458 4.668 1.00 77.94 199 LEU A C 1
ATOM 1627 O O . LEU A 1 199 ? -8.117 -0.601 5.105 1.00 77.94 199 LEU A O 1
ATOM 1631 N N . SER A 1 200 ? -8.569 -2.755 4.628 1.00 77.62 200 SER A N 1
ATOM 1632 C CA . SER A 1 200 ? -7.334 -3.299 5.199 1.00 77.62 200 SER A CA 1
ATOM 1633 C C . SER A 1 200 ? -6.077 -2.712 4.548 1.00 77.62 200 SER A C 1
ATOM 1635 O O . SER A 1 200 ? -5.139 -2.337 5.250 1.00 77.62 200 SER A O 1
ATOM 1637 N N . ARG A 1 201 ? -6.077 -2.554 3.217 1.00 87.31 201 ARG A N 1
ATOM 1638 C CA . ARG A 1 201 ? -4.950 -1.996 2.456 1.00 87.31 201 ARG A CA 1
ATOM 1639 C C . ARG A 1 201 ? -4.769 -0.507 2.714 1.00 87.31 201 ARG A C 1
ATOM 1641 O O . ARG A 1 201 ? -3.649 -0.064 2.940 1.00 87.31 201 ARG A O 1
ATOM 1648 N N . SER A 1 202 ? -5.865 0.248 2.750 1.00 88.06 202 SER A N 1
ATOM 1649 C CA . SER A 1 202 ? -5.847 1.678 3.078 1.00 88.06 202 SER A CA 1
ATOM 1650 C C . SER A 1 202 ? -5.263 1.926 4.469 1.00 88.06 202 SER A C 1
ATOM 1652 O O . SER A 1 202 ? -4.396 2.780 4.633 1.00 88.06 202 SER A O 1
ATOM 1654 N N . ILE A 1 203 ? -5.696 1.146 5.464 1.00 82.19 203 ILE A N 1
ATOM 1655 C CA . ILE A 1 203 ? -5.179 1.235 6.836 1.00 82.19 203 ILE A CA 1
ATOM 1656 C C . ILE A 1 203 ? -3.697 0.848 6.884 1.00 82.19 203 ILE A C 1
ATOM 1658 O O . ILE A 1 203 ? -2.907 1.556 7.504 1.00 82.19 203 ILE A O 1
ATOM 1662 N N . SER A 1 204 ? -3.315 -0.238 6.207 1.00 85.94 204 SER A N 1
ATOM 1663 C CA . SER A 1 204 ? -1.922 -0.688 6.126 1.00 85.94 204 SER A CA 1
ATOM 1664 C C . SER A 1 204 ? -1.009 0.399 5.554 1.00 85.94 204 SER A C 1
ATOM 1666 O O . SER A 1 204 ? 0.017 0.708 6.154 1.00 85.94 204 SER A O 1
ATOM 1668 N N . ILE A 1 205 ? -1.421 1.076 4.474 1.00 92.44 205 ILE A N 1
ATOM 1669 C CA . ILE A 1 205 ? -0.672 2.217 3.929 1.00 92.44 205 ILE A CA 1
ATOM 1670 C C . ILE A 1 205 ? -0.537 3.316 4.977 1.00 92.44 205 ILE A C 1
ATOM 1672 O O . ILE A 1 205 ? 0.582 3.726 5.260 1.00 92.44 205 ILE A O 1
ATOM 1676 N N . LEU A 1 206 ? -1.643 3.775 5.576 1.00 88.75 206 LEU A N 1
ATOM 1677 C CA . LEU A 1 206 ? -1.618 4.848 6.580 1.00 88.75 206 LEU A CA 1
ATOM 1678 C C . LEU A 1 206 ? -0.680 4.529 7.750 1.00 88.75 206 LEU A C 1
ATOM 1680 O O . LEU A 1 206 ? -0.007 5.432 8.247 1.00 88.75 206 LEU A O 1
ATOM 1684 N N . TRP A 1 207 ? -0.614 3.260 8.155 1.00 84.38 207 TRP A N 1
ATOM 1685 C CA . TRP A 1 207 ? 0.338 2.783 9.151 1.00 84.38 207 TRP A CA 1
ATOM 1686 C C . TRP A 1 207 ? 1.779 2.840 8.643 1.00 84.38 207 TRP A C 1
ATOM 1688 O O . TRP A 1 207 ? 2.632 3.436 9.295 1.00 84.38 207 TRP A O 1
ATOM 1698 N N . ASN A 1 208 ? 2.049 2.289 7.459 1.00 89.38 208 ASN A N 1
ATOM 1699 C CA . ASN A 1 208 ? 3.380 2.325 6.853 1.00 89.38 208 ASN A CA 1
ATOM 1700 C C . ASN A 1 208 ? 3.894 3.768 6.720 1.00 89.38 208 ASN A C 1
ATOM 1702 O O . ASN A 1 208 ? 5.088 4.002 6.900 1.00 89.38 208 ASN A O 1
ATOM 1706 N N . LEU A 1 209 ? 3.007 4.735 6.446 1.00 89.31 209 LEU A N 1
ATOM 1707 C CA . LEU A 1 209 ? 3.379 6.146 6.367 1.00 89.31 209 LEU A CA 1
ATOM 1708 C C . LEU A 1 209 ? 3.980 6.645 7.682 1.00 89.31 209 LEU A C 1
ATOM 1710 O O . LEU A 1 209 ? 5.047 7.247 7.662 1.00 89.31 209 LEU A O 1
ATOM 1714 N N . ILE A 1 210 ? 3.328 6.392 8.818 1.00 83.38 210 ILE A N 1
ATOM 1715 C CA . ILE A 1 210 ? 3.813 6.876 10.117 1.00 83.38 210 ILE A CA 1
ATOM 1716 C C . ILE A 1 210 ? 4.981 6.033 10.654 1.00 83.38 210 ILE A C 1
ATOM 1718 O O . ILE A 1 210 ? 5.911 6.597 11.227 1.00 83.38 210 ILE A O 1
ATOM 1722 N N . ASP A 1 211 ? 4.958 4.716 10.434 1.00 84.19 211 ASP A N 1
ATOM 1723 C CA . ASP A 1 211 ? 5.944 3.761 10.958 1.00 84.19 211 ASP A CA 1
ATOM 1724 C C . ASP A 1 211 ? 7.324 3.938 10.308 1.00 84.19 211 ASP A C 1
ATOM 1726 O O . ASP A 1 211 ? 8.344 3.967 10.994 1.00 84.19 211 ASP A O 1
ATOM 1730 N N . ASN A 1 212 ? 7.361 4.150 8.987 1.00 83.00 212 ASN A N 1
ATOM 1731 C CA . ASN A 1 212 ? 8.619 4.361 8.265 1.00 83.00 212 ASN A CA 1
ATOM 1732 C C . ASN A 1 212 ? 9.159 5.791 8.384 1.00 83.00 212 ASN A C 1
ATOM 1734 O O . ASN A 1 212 ? 10.302 6.041 8.004 1.00 83.00 212 ASN A O 1
ATOM 1738 N N . THR A 1 213 ? 8.35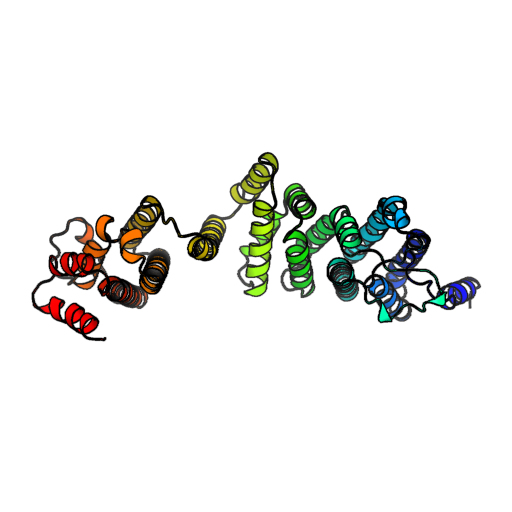3 6.743 8.856 1.00 77.81 213 THR A N 1
ATOM 1739 C CA . THR A 1 213 ? 8.782 8.137 8.944 1.00 77.81 213 THR A CA 1
ATOM 1740 C C . THR A 1 213 ? 9.727 8.326 10.127 1.00 77.81 213 THR A C 1
ATOM 1742 O O . THR A 1 213 ? 9.313 8.272 11.288 1.00 77.81 213 THR A O 1
ATOM 1745 N N . THR A 1 214 ? 10.994 8.640 9.853 1.00 75.81 214 THR A N 1
ATOM 1746 C CA . THR A 1 214 ? 11.973 8.928 10.915 1.00 75.81 214 THR A CA 1
ATOM 1747 C C . THR A 1 214 ? 11.962 10.397 11.351 1.00 75.81 214 THR A C 1
ATOM 1749 O O . THR A 1 214 ? 12.279 10.706 12.497 1.00 75.81 214 THR A O 1
ATOM 1752 N N . ASN A 1 215 ? 11.537 11.302 10.464 1.00 81.12 215 ASN A N 1
ATOM 1753 C CA . ASN A 1 215 ? 11.569 12.750 10.663 1.00 81.12 215 ASN A CA 1
ATOM 1754 C C . ASN A 1 215 ? 10.276 13.292 11.303 1.00 81.12 215 ASN A C 1
ATOM 1756 O O . ASN A 1 215 ? 9.187 13.163 10.739 1.00 81.12 215 ASN A O 1
ATOM 1760 N N . ASP A 1 216 ? 10.396 13.990 12.434 1.00 78.94 216 ASP A N 1
ATOM 1761 C CA . ASP A 1 216 ? 9.258 14.581 13.152 1.00 78.94 216 ASP A CA 1
ATOM 1762 C C . ASP A 1 216 ? 8.439 15.563 12.303 1.00 78.94 216 ASP A C 1
ATOM 1764 O O . ASP A 1 216 ? 7.219 15.633 12.449 1.00 78.94 216 ASP A O 1
ATOM 1768 N N . THR A 1 217 ? 9.066 16.276 11.361 1.00 84.56 217 THR A N 1
ATOM 1769 C CA . THR A 1 217 ? 8.347 17.187 10.451 1.00 84.56 217 THR A CA 1
ATOM 1770 C C . THR A 1 217 ? 7.341 16.445 9.572 1.00 84.56 217 THR A C 1
ATOM 1772 O O . THR A 1 217 ? 6.209 16.900 9.414 1.00 84.56 217 THR A O 1
ATOM 1775 N N . MET A 1 218 ? 7.714 15.270 9.061 1.00 82.19 218 MET A N 1
ATOM 1776 C CA . MET A 1 218 ? 6.840 14.430 8.244 1.00 82.19 218 MET A CA 1
ATOM 1777 C C . MET A 1 218 ? 5.734 13.789 9.091 1.00 82.19 218 MET A C 1
ATOM 1779 O O . MET A 1 218 ? 4.589 13.730 8.645 1.00 82.19 218 MET A O 1
ATOM 1783 N N . LYS A 1 219 ? 6.019 13.405 10.346 1.00 75.12 219 LYS A N 1
ATOM 1784 C CA . LYS A 1 219 ? 4.985 12.930 11.287 1.00 75.12 219 LYS A CA 1
ATOM 1785 C C . LYS A 1 219 ? 3.955 14.015 11.583 1.00 75.12 219 LYS A C 1
ATOM 1787 O O . LYS A 1 219 ? 2.759 13.738 11.596 1.00 75.12 219 LYS A O 1
ATOM 1792 N N . ILE A 1 220 ? 4.406 15.250 11.806 1.00 74.88 220 ILE A N 1
ATOM 1793 C CA . ILE A 1 220 ? 3.523 16.405 12.010 1.00 74.88 220 ILE A CA 1
ATOM 1794 C C . ILE A 1 220 ? 2.657 16.639 10.775 1.00 74.88 220 ILE A C 1
ATOM 1796 O O . ILE A 1 220 ? 1.455 16.861 10.914 1.00 74.88 220 ILE A O 1
ATOM 1800 N N . GLU A 1 221 ? 3.235 16.565 9.580 1.00 81.62 221 GLU A N 1
ATOM 1801 C CA . GLU A 1 221 ? 2.489 16.767 8.340 1.00 81.62 221 GLU A CA 1
ATOM 1802 C C . GLU A 1 221 ? 1.440 15.672 8.107 1.00 81.62 221 GLU A C 1
ATOM 1804 O O . GLU A 1 221 ? 0.282 15.971 7.815 1.00 81.62 221 GLU A O 1
ATOM 1809 N N . TRP A 1 222 ? 1.796 14.412 8.364 1.00 84.38 222 TRP A N 1
ATOM 1810 C CA . TRP A 1 222 ? 0.839 13.307 8.380 1.00 84.38 222 TRP A CA 1
ATOM 1811 C C . TRP A 1 222 ? -0.283 13.543 9.405 1.00 84.38 222 TRP A C 1
ATOM 1813 O O . TRP A 1 222 ? -1.462 13.430 9.073 1.00 84.38 222 TRP A O 1
ATOM 1823 N N . MET A 1 223 ? 0.049 13.956 10.636 1.00 74.00 223 MET A N 1
ATOM 1824 C CA . MET A 1 223 ? -0.952 14.250 11.671 1.00 74.00 223 MET A CA 1
ATOM 1825 C C . MET A 1 223 ? -1.896 15.382 11.263 1.00 74.00 223 MET A C 1
ATOM 1827 O O . MET A 1 223 ? -3.092 15.301 11.547 1.00 74.00 223 MET A O 1
ATOM 1831 N N . LYS A 1 224 ? -1.395 16.424 10.587 1.00 79.00 224 LYS A N 1
ATOM 1832 C CA . LYS A 1 224 ? -2.240 17.507 10.066 1.00 79.00 224 LYS A CA 1
ATOM 1833 C C . LYS A 1 224 ? -3.240 16.9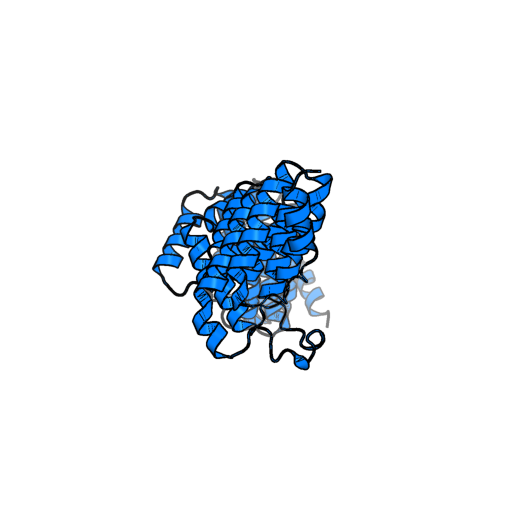85 9.044 1.00 79.00 224 LYS A C 1
ATOM 1835 O O . LYS A 1 224 ? -4.414 17.306 9.172 1.00 79.00 224 LYS A O 1
ATOM 1840 N N . GLN A 1 225 ? -2.803 16.150 8.102 1.00 81.50 225 GLN A N 1
ATOM 1841 C CA . GLN A 1 225 ? -3.665 15.567 7.065 1.00 81.50 225 GLN A CA 1
ATOM 1842 C C . GLN A 1 225 ? -4.810 14.729 7.643 1.00 81.50 225 GLN A C 1
ATOM 1844 O O . GLN A 1 225 ? -5.941 14.803 7.167 1.00 81.50 225 GLN A O 1
ATOM 1849 N N . ILE A 1 226 ? -4.542 13.961 8.701 1.00 72.12 226 ILE A N 1
ATOM 1850 C CA . ILE A 1 226 ? -5.570 13.181 9.408 1.00 72.12 226 ILE A CA 1
ATOM 1851 C C . ILE A 1 226 ? -6.425 14.077 10.326 1.00 72.12 226 ILE A C 1
ATOM 1853 O O . ILE A 1 226 ? -7.607 13.822 10.565 1.00 72.12 226 ILE A O 1
ATOM 1857 N N . GLY A 1 227 ? -5.836 15.133 10.883 1.00 60.34 227 GLY A N 1
ATOM 1858 C CA . GLY A 1 227 ? -6.477 16.015 11.853 1.00 60.34 227 GLY A CA 1
ATOM 1859 C C . GLY A 1 227 ? -7.417 17.057 11.244 1.00 60.34 227 GLY A C 1
ATOM 1860 O O . GLY A 1 227 ? -8.423 17.386 11.882 1.00 60.34 227 GLY A O 1
ATOM 1861 N N . SER A 1 228 ? -7.114 17.566 10.047 1.00 55.94 228 SER A N 1
ATOM 1862 C CA . SER A 1 228 ? -7.737 18.767 9.477 1.00 55.94 228 SER A CA 1
ATOM 1863 C C . SER A 1 228 ? -9.147 18.555 8.920 1.00 55.94 228 SER A C 1
ATOM 1865 O O . SER A 1 228 ? -9.980 19.432 9.110 1.00 55.94 228 SER A O 1
ATOM 1867 N N . GLU A 1 229 ? -9.465 17.410 8.305 1.00 47.94 229 GLU A N 1
ATOM 1868 C CA . GLU A 1 229 ? -10.742 17.262 7.566 1.00 47.94 229 GLU A CA 1
ATOM 1869 C C . GLU A 1 229 ? -11.447 15.910 7.711 1.00 47.94 229 GLU A C 1
ATOM 1871 O O . GLU A 1 229 ? -12.463 15.635 7.075 1.00 47.94 229 GLU A O 1
ATOM 1876 N N . VAL A 1 230 ? -10.961 15.050 8.596 1.00 48.38 230 VAL A N 1
ATOM 1877 C CA . VAL A 1 230 ? -11.572 13.741 8.790 1.00 48.38 230 VAL A CA 1
ATOM 1878 C C . VAL A 1 230 ? -12.864 13.911 9.607 1.00 48.38 230 VAL A C 1
ATOM 1880 O O . VAL A 1 230 ? -12.816 14.325 10.772 1.00 48.38 230 VAL A O 1
ATOM 1883 N N . ASN A 1 231 ? -14.018 13.615 8.985 1.00 47.44 231 ASN A N 1
ATOM 1884 C CA . ASN A 1 231 ? -15.346 13.577 9.620 1.00 47.44 231 ASN A CA 1
ATOM 1885 C C . ASN A 1 231 ? -15.231 12.903 11.007 1.00 47.44 231 ASN A C 1
ATOM 1887 O O . ASN A 1 231 ? -14.523 11.898 11.117 1.00 47.44 231 ASN A O 1
ATOM 1891 N N . PRO A 1 232 ? -15.883 13.407 12.073 1.00 46.28 232 PRO A N 1
ATOM 1892 C CA . PRO A 1 232 ? -15.853 12.782 13.398 1.00 46.28 232 PRO A CA 1
ATOM 1893 C C . PRO A 1 232 ? -16.091 11.261 13.389 1.00 46.28 232 PRO A C 1
ATOM 1895 O O . PRO A 1 232 ? -15.477 10.564 14.194 1.00 46.28 232 PRO A O 1
ATOM 1898 N N . PHE A 1 233 ? -16.877 10.724 12.447 1.00 42.44 233 PHE A N 1
ATOM 1899 C CA . PHE A 1 233 ? -17.031 9.274 12.249 1.00 42.44 233 PHE A CA 1
ATOM 1900 C C . PHE A 1 233 ? -15.750 8.574 11.798 1.00 42.44 233 PHE A C 1
ATOM 1902 O O . PHE A 1 233 ? -15.412 7.521 12.320 1.00 42.44 233 PHE A O 1
ATOM 1909 N N . THR A 1 234 ? -15.008 9.164 10.872 1.00 48.91 234 THR A N 1
ATOM 1910 C CA . THR A 1 234 ? -13.755 8.622 10.344 1.00 48.91 234 THR A CA 1
ATOM 1911 C C . THR A 1 234 ? -12.611 8.833 11.330 1.00 48.91 234 THR A C 1
ATOM 1913 O O . THR A 1 234 ? -11.735 7.983 11.424 1.00 48.91 234 THR A O 1
ATOM 1916 N N . LYS A 1 235 ? -12.657 9.891 12.154 1.00 50.56 235 LYS A N 1
ATOM 1917 C CA . LYS A 1 235 ? -11.776 10.032 13.323 1.00 50.56 235 LYS A CA 1
ATOM 1918 C C . LYS A 1 235 ? -12.071 8.947 14.341 1.00 50.56 235 LYS A C 1
ATOM 1920 O O . LYS A 1 235 ? -11.133 8.335 14.817 1.00 50.56 235 LYS A O 1
ATOM 1925 N N . LEU A 1 236 ? -13.338 8.665 14.641 1.00 45.78 236 LEU A N 1
ATOM 1926 C CA . LEU A 1 236 ? -13.714 7.592 15.560 1.00 45.78 236 LEU A CA 1
ATOM 1927 C C . LEU A 1 236 ? -13.391 6.211 14.981 1.00 45.78 236 LEU A C 1
ATOM 1929 O O . LEU A 1 236 ? -12.955 5.357 15.731 1.00 45.78 236 LEU A O 1
ATOM 1933 N N . PHE A 1 237 ? -13.542 6.005 13.672 1.00 51.00 237 PHE A N 1
ATOM 1934 C CA . PHE A 1 237 ? -13.270 4.743 12.984 1.00 51.00 237 PHE A CA 1
ATOM 1935 C C . PHE A 1 237 ? -11.772 4.487 12.816 1.00 51.00 237 PHE A C 1
ATOM 1937 O O . PHE A 1 237 ? -11.314 3.393 13.116 1.00 51.00 237 PHE A O 1
ATOM 1944 N N . LEU A 1 238 ? -10.989 5.494 12.415 1.00 51.53 238 LEU A N 1
ATOM 1945 C CA . LEU A 1 238 ? -9.530 5.420 12.428 1.00 51.53 238 LEU A CA 1
ATOM 1946 C C . LEU A 1 238 ? -9.035 5.298 13.859 1.00 51.53 238 LEU A C 1
ATOM 1948 O O . LEU A 1 238 ? -8.197 4.457 14.092 1.00 51.53 238 LEU A O 1
ATOM 1952 N N . LEU A 1 239 ? -9.572 6.025 14.839 1.00 50.88 239 LEU A N 1
ATOM 1953 C CA . LEU A 1 239 ? -9.205 5.823 16.241 1.00 50.88 239 LEU A CA 1
ATOM 1954 C C . LEU A 1 239 ? -9.607 4.423 16.714 1.00 50.88 239 LEU A C 1
ATOM 1956 O O . LEU A 1 239 ? -8.832 3.815 17.421 1.00 50.88 239 LEU A O 1
ATOM 1960 N N . PHE A 1 240 ? -10.753 3.878 16.306 1.00 50.50 240 PHE A N 1
ATOM 1961 C CA . PHE A 1 240 ? -11.221 2.537 16.664 1.00 50.50 240 PHE A CA 1
ATOM 1962 C C . PHE A 1 240 ? -10.378 1.439 16.015 1.00 50.50 240 PHE A C 1
ATOM 1964 O O . PHE A 1 240 ? -10.026 0.488 16.696 1.00 50.50 240 PHE A O 1
ATOM 1971 N N . PHE A 1 241 ? -9.982 1.584 14.747 1.00 53.69 241 PHE A N 1
ATOM 1972 C CA . PHE A 1 241 ? -9.118 0.638 14.035 1.00 53.69 241 PHE A CA 1
ATOM 1973 C C . PHE A 1 241 ? -7.638 0.818 14.359 1.00 53.69 241 PHE A C 1
ATOM 1975 O O . PHE A 1 241 ? -6.952 -0.178 14.523 1.00 53.69 241 PHE A O 1
ATOM 1982 N N . PHE A 1 242 ? -7.139 2.043 14.531 1.00 51.06 242 PHE A N 1
ATOM 1983 C CA . PHE A 1 242 ? -5.843 2.286 15.163 1.00 51.06 242 PHE A CA 1
ATOM 1984 C C . PHE A 1 242 ? -5.877 1.712 16.568 1.00 51.06 242 PHE A C 1
ATOM 1986 O O . PHE A 1 242 ? -4.937 1.042 16.925 1.00 51.06 242 PHE A O 1
ATOM 1993 N N . ILE A 1 243 ? -6.950 1.854 17.348 1.00 48.97 243 ILE A N 1
ATOM 1994 C CA . ILE A 1 243 ? -7.071 1.188 18.648 1.00 48.97 243 ILE A CA 1
ATOM 1995 C C . ILE A 1 243 ? -7.138 -0.326 18.470 1.00 48.97 243 ILE A C 1
ATOM 1997 O O . ILE A 1 243 ? -6.491 -0.982 19.252 1.00 48.97 243 ILE A O 1
ATOM 2001 N N . LEU A 1 244 ? -7.807 -0.911 17.474 1.00 49.28 244 LEU A N 1
ATOM 2002 C CA . LEU A 1 244 ? -7.932 -2.369 17.311 1.00 49.28 244 LEU A CA 1
ATOM 2003 C C . LEU A 1 244 ? -6.648 -3.026 16.764 1.00 49.28 244 LEU A C 1
ATOM 2005 O O . LEU A 1 244 ? -6.258 -4.099 17.215 1.00 49.28 244 LEU A O 1
ATOM 2009 N N . GLN A 1 245 ? -5.959 -2.360 15.838 1.00 48.09 245 GLN A N 1
ATOM 2010 C CA . GLN A 1 245 ? -4.690 -2.776 15.237 1.00 48.09 245 GLN A CA 1
ATOM 2011 C C . GLN A 1 245 ? -3.517 -2.440 16.161 1.00 48.09 245 GLN A C 1
ATOM 2013 O O . GLN A 1 245 ? -2.651 -3.288 16.364 1.00 48.09 245 GLN A O 1
ATOM 2018 N N . CYS A 1 246 ? -3.533 -1.265 16.811 1.00 44.56 246 CYS A N 1
ATOM 2019 C CA . CYS A 1 246 ? -2.693 -1.019 17.973 1.00 44.56 246 CYS A CA 1
ATOM 2020 C C . CYS A 1 246 ? -3.059 -2.011 19.055 1.00 44.56 246 CYS A C 1
ATOM 2022 O O . CYS A 1 246 ? -2.128 -2.478 19.633 1.00 44.56 246 CYS A O 1
ATOM 2024 N N . ILE A 1 247 ? -4.299 -2.431 19.318 1.00 46.41 247 ILE A N 1
ATOM 2025 C CA . ILE A 1 247 ? -4.600 -3.500 20.289 1.00 46.41 247 ILE A CA 1
ATOM 2026 C C . ILE A 1 247 ? -3.986 -4.811 19.815 1.00 46.41 247 ILE A C 1
ATOM 2028 O O . ILE A 1 247 ? -3.449 -5.505 20.651 1.00 46.41 247 ILE A O 1
ATOM 2032 N N . LEU A 1 248 ? -3.957 -5.143 18.525 1.00 42.28 248 LEU A N 1
ATOM 2033 C CA . LEU A 1 248 ? -3.301 -6.362 18.034 1.00 42.28 248 LEU A CA 1
ATOM 2034 C C . LEU A 1 248 ? -1.763 -6.305 18.177 1.00 42.28 248 LEU A C 1
ATOM 2036 O O . LEU A 1 248 ? -1.137 -7.288 18.569 1.00 42.28 248 LEU A O 1
ATOM 2040 N N . HIS A 1 249 ? -1.155 -5.143 17.919 1.00 42.44 249 HIS A N 1
ATOM 2041 C CA . HIS A 1 249 ? 0.293 -4.915 18.040 1.00 42.44 249 HIS A CA 1
ATOM 2042 C C . HIS A 1 249 ? 0.736 -4.587 19.479 1.00 42.44 249 HIS A C 1
ATOM 2044 O O . HIS A 1 249 ? 1.822 -4.959 19.891 1.00 42.44 249 HIS A O 1
ATOM 2050 N N . ILE A 1 250 ? -0.129 -3.960 20.274 1.00 42.41 250 ILE A N 1
ATOM 2051 C CA . ILE A 1 250 ? -0.061 -3.756 21.725 1.00 42.41 250 ILE A CA 1
ATOM 2052 C C . ILE A 1 250 ? -0.256 -5.119 22.365 1.00 42.41 250 ILE A C 1
ATOM 2054 O O . ILE A 1 250 ? 0.538 -5.429 23.210 1.00 42.41 250 ILE A O 1
ATOM 2058 N N . ILE A 1 251 ? -1.150 -6.008 21.930 1.00 42.72 251 ILE A N 1
ATOM 2059 C CA . ILE A 1 251 ? -1.220 -7.400 22.420 1.00 42.72 251 ILE A CA 1
ATOM 2060 C C . ILE A 1 251 ? 0.114 -8.133 22.180 1.00 42.72 251 ILE A C 1
ATOM 2062 O O . ILE A 1 251 ? 0.552 -8.871 23.058 1.00 42.72 251 ILE A O 1
ATOM 2066 N N . LEU A 1 252 ? 0.815 -7.851 21.071 1.00 40.25 252 LEU A N 1
ATOM 2067 C CA . LEU A 1 252 ? 2.184 -8.332 20.813 1.00 40.25 252 LEU A CA 1
ATOM 2068 C C . LEU A 1 252 ? 3.285 -7.564 21.587 1.00 40.25 252 LEU A C 1
ATOM 2070 O O . LEU A 1 252 ? 4.348 -8.123 21.837 1.00 40.25 252 LEU A O 1
ATOM 2074 N N . PHE A 1 253 ? 3.040 -6.317 22.008 1.00 38.44 253 PHE A N 1
ATOM 2075 C CA . PHE A 1 253 ? 3.970 -5.446 22.753 1.00 38.44 253 PHE A CA 1
ATOM 2076 C C . PHE A 1 253 ? 3.631 -5.330 24.265 1.00 38.44 253 PHE A C 1
ATOM 2078 O O . PHE A 1 253 ? 4.338 -4.670 25.025 1.00 38.44 253 PHE A O 1
ATOM 2085 N N . VAL A 1 254 ? 2.564 -5.987 24.745 1.00 45.53 254 VAL A N 1
ATOM 2086 C CA . VAL A 1 254 ? 1.960 -5.887 26.094 1.00 45.53 254 VAL A CA 1
ATOM 2087 C C . VAL A 1 254 ? 2.679 -6.768 27.099 1.00 45.53 254 VAL A C 1
ATOM 2089 O O . VAL A 1 254 ? 2.114 -7.484 27.916 1.00 45.53 254 VAL A O 1
ATOM 2092 N N . PHE A 1 255 ? 3.980 -6.552 27.164 1.00 44.69 255 PHE A N 1
ATOM 2093 C CA . PHE A 1 255 ? 4.638 -6.594 28.458 1.00 44.69 255 PHE A CA 1
ATOM 2094 C C . PHE A 1 255 ? 4.293 -5.369 29.331 1.00 44.69 255 PHE A C 1
ATOM 2096 O O . PHE A 1 255 ? 4.690 -5.332 30.490 1.00 44.69 255 PHE A O 1
ATOM 2103 N N . TYR A 1 256 ? 3.522 -4.381 28.836 1.00 46.12 256 TYR A N 1
ATOM 2104 C CA . TYR A 1 256 ? 3.160 -3.190 29.618 1.00 46.12 256 TYR A CA 1
ATOM 2105 C C . TYR A 1 256 ? 1.797 -2.565 29.231 1.00 46.12 256 TYR A C 1
ATOM 2107 O O . TYR A 1 256 ? 1.734 -1.507 28.604 1.00 46.12 256 TYR A O 1
ATOM 2115 N N . ILE A 1 257 ? 0.660 -3.155 29.642 1.00 54.16 257 ILE A N 1
ATOM 2116 C CA . ILE A 1 257 ? -0.577 -2.350 29.762 1.00 54.16 257 ILE A CA 1
ATOM 2117 C C . ILE A 1 257 ? -0.340 -1.364 30.901 1.00 54.16 257 ILE A C 1
ATOM 2119 O O . ILE A 1 257 ? -0.384 -1.721 32.078 1.00 54.16 257 ILE A O 1
ATOM 2123 N N . HIS A 1 258 ? -0.087 -0.101 30.562 1.00 57.44 258 HIS A N 1
ATOM 2124 C CA . HIS A 1 258 ? -0.032 0.950 31.565 1.00 57.44 258 HIS A CA 1
ATOM 2125 C C . HIS A 1 258 ? -1.411 1.067 32.232 1.00 57.44 258 HIS A C 1
ATOM 2127 O O . HIS A 1 258 ? -2.423 1.235 31.545 1.00 57.44 258 HIS A O 1
ATOM 2133 N N . LYS A 1 259 ? -1.460 1.019 33.572 1.00 65.06 259 LYS A N 1
ATOM 2134 C CA . LYS A 1 259 ? -2.682 1.105 34.404 1.00 65.06 259 LYS A CA 1
ATOM 2135 C C . LYS A 1 259 ? -3.673 2.183 33.933 1.00 65.06 259 LYS A C 1
ATOM 2137 O O . LYS A 1 259 ? -4.883 1.999 34.023 1.00 65.06 259 LYS A O 1
ATOM 2142 N N . GLN A 1 260 ? -3.176 3.295 33.389 1.00 67.44 260 GLN A N 1
ATOM 2143 C CA . GLN A 1 260 ? -4.004 4.389 32.875 1.00 67.44 260 GLN A CA 1
ATOM 2144 C C . GLN A 1 260 ? -4.875 4.017 31.664 1.00 67.44 260 GLN A C 1
ATOM 2146 O O . GLN A 1 260 ? -5.977 4.546 31.552 1.00 67.44 260 GLN A O 1
ATOM 2151 N N . CYS A 1 261 ? -4.437 3.123 30.772 1.00 70.62 261 CYS A N 1
ATOM 2152 C CA . CYS A 1 261 ? -5.231 2.740 29.596 1.00 70.62 261 CYS A CA 1
ATOM 2153 C C . CYS A 1 261 ? -6.488 1.974 30.003 1.00 70.62 261 CYS A C 1
ATOM 2155 O O . CYS A 1 261 ? -7.585 2.260 29.529 1.00 70.62 261 CYS A O 1
ATOM 2157 N N . LEU A 1 262 ? -6.339 1.053 30.951 1.00 76.56 262 LEU A N 1
ATOM 2158 C CA . LEU A 1 262 ? -7.447 0.265 31.470 1.00 76.56 262 LEU A CA 1
ATOM 2159 C C . LEU A 1 262 ? -8.437 1.121 32.268 1.00 76.56 262 LEU A C 1
ATOM 2161 O O . LEU A 1 262 ? -9.645 0.933 32.156 1.00 76.56 262 LEU A O 1
ATOM 2165 N N . LEU A 1 263 ? -7.932 2.105 33.021 1.00 79.38 263 LEU A N 1
ATOM 2166 C CA . LEU A 1 263 ? -8.768 3.102 33.694 1.00 79.38 263 LEU A CA 1
ATOM 2167 C C . LEU A 1 263 ? -9.564 3.939 32.685 1.00 79.38 263 LEU A C 1
ATOM 2169 O O . LEU A 1 263 ? -10.761 4.125 32.880 1.00 79.38 263 LEU A O 1
ATOM 2173 N N . LYS A 1 264 ? -8.942 4.370 31.579 1.00 77.06 264 LYS A N 1
ATOM 2174 C CA . LYS A 1 264 ? -9.641 5.091 30.504 1.00 77.06 264 LYS A CA 1
ATOM 2175 C C . LYS A 1 264 ? -10.720 4.233 29.845 1.00 77.06 264 LYS A C 1
ATOM 2177 O O . LYS A 1 264 ? -11.837 4.712 29.699 1.00 77.06 264 LYS A O 1
ATOM 2182 N N . LEU A 1 265 ? -10.429 2.972 29.510 1.00 81.31 265 LEU A N 1
ATOM 2183 C CA . LEU A 1 265 ? -11.426 2.047 28.947 1.00 81.31 265 LEU A CA 1
ATOM 2184 C C . LEU A 1 265 ? -12.601 1.828 29.909 1.00 81.31 265 LEU A C 1
ATOM 2186 O O . LEU A 1 265 ? -13.758 1.909 29.499 1.00 81.31 265 LEU A O 1
ATOM 2190 N N . ARG A 1 266 ? -12.309 1.617 31.199 1.00 87.00 266 ARG A N 1
ATOM 2191 C CA . ARG A 1 266 ? -13.317 1.536 32.264 1.00 87.00 266 ARG A CA 1
ATOM 2192 C C . ARG A 1 266 ? -14.188 2.792 32.284 1.00 87.00 266 ARG A C 1
ATOM 2194 O O . ARG A 1 266 ? -15.410 2.680 32.302 1.00 87.00 266 ARG A O 1
ATOM 2201 N N . ASP A 1 267 ? -13.577 3.970 32.302 1.00 83.56 267 ASP A N 1
ATOM 2202 C CA . ASP A 1 267 ? -14.304 5.236 32.421 1.00 83.56 267 ASP A CA 1
ATOM 2203 C C . ASP A 1 267 ? -15.159 5.505 31.180 1.00 83.56 267 ASP A C 1
ATOM 2205 O O . ASP A 1 267 ? -16.342 5.809 31.318 1.00 83.56 267 ASP A O 1
ATOM 2209 N N . MET A 1 268 ? -14.619 5.261 29.982 1.00 80.50 268 MET A N 1
ATOM 2210 C CA . MET A 1 268 ? -15.364 5.339 28.723 1.00 80.50 268 MET A CA 1
ATOM 2211 C C . MET A 1 268 ? -16.572 4.398 28.708 1.00 80.50 268 MET A C 1
ATOM 2213 O O . MET A 1 268 ? -17.663 4.819 28.325 1.00 80.50 268 MET A O 1
ATOM 2217 N N . PHE A 1 269 ? -16.410 3.151 29.165 1.00 88.00 269 PHE A N 1
ATOM 2218 C CA . PHE A 1 269 ? -17.524 2.210 29.288 1.00 88.00 269 PHE A CA 1
ATOM 2219 C C . PHE A 1 269 ? -18.649 2.783 30.160 1.00 88.00 269 PHE A C 1
ATOM 2221 O O . PHE A 1 269 ? -19.806 2.773 29.742 1.00 88.00 269 PHE A O 1
ATOM 2228 N N . PHE A 1 270 ? -18.333 3.329 31.341 1.00 86.44 270 PHE A N 1
ATOM 2229 C CA . PHE A 1 270 ? -19.354 3.892 32.233 1.00 86.44 270 PHE A CA 1
ATOM 2230 C C . PHE A 1 270 ? -19.979 5.181 31.692 1.00 86.44 270 PHE A C 1
ATOM 2232 O O . PHE A 1 270 ? -21.181 5.385 31.865 1.00 86.44 270 PHE A O 1
ATOM 2239 N N . THR A 1 271 ? -19.211 6.024 30.998 1.00 82.50 271 THR A N 1
ATOM 2240 C CA . THR A 1 271 ? -19.752 7.205 30.312 1.00 82.50 271 THR A CA 1
ATOM 2241 C C . THR A 1 271 ? -20.751 6.805 29.225 1.00 82.50 271 THR A C 1
ATOM 2243 O O . THR A 1 271 ? -21.849 7.357 29.171 1.00 82.50 271 THR A O 1
ATOM 2246 N N . LEU A 1 272 ? -20.419 5.808 28.399 1.00 81.00 272 LEU A N 1
ATOM 2247 C CA . LEU A 1 272 ? -21.323 5.307 27.359 1.00 81.00 272 LEU A CA 1
ATOM 2248 C C . LEU A 1 272 ? -22.534 4.576 27.944 1.00 81.00 272 LEU A C 1
ATOM 2250 O O . LEU A 1 272 ? -23.642 4.700 27.424 1.00 81.00 272 LEU A O 1
ATOM 2254 N N . LEU A 1 273 ? -22.349 3.858 29.053 1.00 85.31 273 LEU A N 1
ATOM 2255 C CA . LEU A 1 273 ? -23.436 3.206 29.777 1.00 85.31 273 LEU A CA 1
ATOM 2256 C C . LEU A 1 273 ? -24.469 4.227 30.277 1.00 85.31 273 LEU A C 1
ATOM 2258 O O . LEU A 1 273 ? -25.670 3.997 30.126 1.00 85.31 273 LEU A O 1
ATOM 2262 N N . ALA A 1 274 ? -24.017 5.370 30.802 1.00 81.25 274 ALA A N 1
ATOM 2263 C CA . ALA A 1 274 ? -24.897 6.464 31.214 1.00 81.25 274 ALA A CA 1
ATOM 2264 C C . ALA A 1 274 ? -25.683 7.079 30.037 1.00 81.25 274 ALA A C 1
ATOM 2266 O O . ALA A 1 274 ? -26.755 7.637 30.243 1.00 81.25 274 ALA A O 1
ATOM 2267 N N . GLN A 1 275 ? -25.187 6.938 28.804 1.00 80.25 275 GLN A N 1
ATOM 2268 C CA . GLN A 1 275 ? -25.802 7.450 27.571 1.00 80.25 275 GLN A CA 1
ATOM 2269 C C . GLN A 1 275 ? -26.515 6.356 26.748 1.00 80.25 275 GLN A C 1
ATOM 2271 O O . GLN A 1 275 ? -26.809 6.537 25.564 1.00 80.25 275 GLN A O 1
ATOM 2276 N N . SER A 1 276 ? -26.839 5.216 27.366 1.00 72.81 276 SER A N 1
ATOM 2277 C CA . SER A 1 276 ? -27.377 4.014 26.699 1.00 72.81 276 SER A CA 1
ATOM 2278 C C . SER A 1 276 ? -28.778 4.159 26.077 1.00 72.81 276 SER A C 1
ATOM 2280 O O . SER A 1 276 ? -29.296 3.210 25.483 1.00 72.81 276 SER A O 1
ATOM 2282 N N . HIS A 1 277 ? -29.378 5.350 26.129 1.00 75.38 277 HIS A N 1
ATOM 2283 C CA . HIS A 1 277 ? -30.584 5.698 25.374 1.00 75.38 277 HIS A CA 1
ATOM 2284 C C . HIS A 1 277 ? -30.346 5.630 23.852 1.00 75.38 277 HIS A C 1
ATOM 2286 O O . HIS A 1 277 ? -31.217 5.179 23.105 1.00 75.38 277 HIS A O 1
ATOM 2292 N N . SER A 1 278 ? -29.144 5.991 23.388 1.00 78.50 278 SER A N 1
ATOM 2293 C CA . SER A 1 278 ? -28.764 5.934 21.971 1.00 78.50 278 SER A CA 1
ATOM 2294 C C . SER A 1 278 ? -28.332 4.528 21.545 1.00 78.50 278 SER A C 1
ATOM 2296 O O . SER A 1 278 ? -27.539 3.881 22.230 1.00 78.50 278 SER A O 1
ATOM 2298 N N . LYS A 1 279 ? -28.802 4.070 20.373 1.00 76.81 279 LYS A N 1
ATOM 2299 C CA . LYS A 1 279 ? -28.360 2.799 19.766 1.00 76.81 279 LYS A CA 1
ATOM 2300 C C . LYS A 1 279 ? -26.848 2.787 19.526 1.00 76.81 279 LYS A C 1
ATOM 2302 O O . LYS A 1 279 ? -26.195 1.800 19.837 1.00 76.81 279 LYS A O 1
ATOM 2307 N N . LEU A 1 280 ? -26.291 3.908 19.067 1.00 71.44 280 LEU A N 1
ATOM 2308 C CA . LEU A 1 280 ? -24.852 4.059 18.852 1.00 71.44 280 LEU A CA 1
ATOM 2309 C C . LEU A 1 280 ? -24.061 3.889 20.157 1.00 71.44 280 LEU A C 1
ATOM 2311 O O . LEU A 1 280 ? -23.080 3.155 20.191 1.00 71.44 280 LEU A O 1
ATOM 2315 N N . CYS A 1 281 ? -24.509 4.516 21.249 1.00 75.88 281 CYS A N 1
ATOM 2316 C CA . CYS A 1 281 ? -23.844 4.394 22.549 1.00 75.88 281 CYS A CA 1
ATOM 2317 C C . CYS A 1 281 ? -23.908 2.962 23.102 1.00 75.88 281 CYS A C 1
ATOM 2319 O O . CYS A 1 281 ? -22.965 2.530 23.762 1.00 75.88 281 CYS A O 1
ATOM 2321 N N . ARG A 1 282 ? -24.985 2.212 22.814 1.00 82.38 282 ARG A N 1
ATOM 2322 C CA . ARG A 1 282 ? -25.091 0.790 23.179 1.00 82.38 282 ARG A CA 1
ATOM 2323 C C . ARG A 1 282 ? -24.069 -0.076 22.437 1.00 82.38 282 ARG A C 1
ATOM 2325 O O . ARG A 1 282 ? -23.366 -0.830 23.105 1.00 82.38 282 ARG A O 1
ATOM 2332 N N . HIS A 1 283 ? -23.933 0.105 21.121 1.00 76.00 283 HIS A N 1
ATOM 2333 C CA . HIS A 1 283 ? -22.921 -0.598 20.323 1.00 76.00 283 HIS A CA 1
ATOM 2334 C C . HIS A 1 283 ? -21.502 -0.281 20.808 1.00 76.00 283 HIS A C 1
ATOM 2336 O O . HIS A 1 283 ? -20.779 -1.182 21.218 1.00 76.00 283 HIS A O 1
ATOM 2342 N N . LEU A 1 284 ? -21.145 1.006 20.898 1.00 74.31 284 LEU A N 1
ATOM 2343 C CA . LEU A 1 284 ? -19.797 1.421 21.307 1.00 74.31 284 LEU A CA 1
ATOM 2344 C C . LEU A 1 284 ? -19.423 0.912 22.706 1.00 74.31 284 LEU A C 1
ATOM 2346 O O . LEU A 1 284 ? -18.283 0.527 22.955 1.00 74.31 284 LEU A O 1
ATOM 2350 N N . ARG A 1 285 ? -20.379 0.880 23.640 1.00 87.06 285 ARG A N 1
ATOM 2351 C CA . ARG A 1 285 ? -20.168 0.302 24.974 1.00 87.06 285 ARG A CA 1
ATOM 2352 C C . ARG A 1 285 ? -19.832 -1.194 24.887 1.00 87.06 285 ARG A C 1
ATOM 2354 O O . ARG A 1 285 ? -18.947 -1.656 25.610 1.00 87.06 285 ARG A O 1
ATOM 2361 N N . ASN A 1 286 ? -20.546 -1.941 24.046 1.00 87.00 286 ASN A N 1
ATOM 2362 C CA . ASN A 1 286 ? -20.324 -3.373 23.845 1.00 87.00 286 ASN A CA 1
ATOM 2363 C C . ASN A 1 286 ? -18.981 -3.640 23.148 1.00 87.00 286 ASN A C 1
ATOM 2365 O O . ASN A 1 286 ? -18.271 -4.575 23.527 1.00 87.00 286 ASN A O 1
ATOM 2369 N N . ASP A 1 287 ? -18.568 -2.768 22.230 1.00 79.69 287 ASP A N 1
ATOM 2370 C CA . ASP A 1 287 ? -17.240 -2.836 21.619 1.00 79.69 287 ASP A CA 1
ATOM 2371 C C . ASP A 1 287 ? -16.131 -2.641 22.666 1.00 79.69 287 ASP A C 1
ATOM 2373 O O . ASP A 1 287 ? -15.166 -3.407 22.707 1.00 79.69 287 ASP A O 1
ATOM 2377 N N . ILE A 1 288 ? -16.291 -1.680 23.589 1.00 81.19 288 ILE A N 1
ATOM 2378 C CA . ILE A 1 288 ? -15.344 -1.492 24.702 1.00 81.19 288 ILE A CA 1
ATOM 2379 C C . ILE A 1 288 ? -15.275 -2.738 25.593 1.00 81.19 288 ILE A C 1
ATOM 2381 O O . ILE A 1 288 ? -14.181 -3.152 25.978 1.00 81.19 288 ILE A O 1
ATOM 2385 N N . LEU A 1 289 ? -16.413 -3.360 25.921 1.00 88.00 289 LEU A N 1
ATOM 2386 C CA . LEU A 1 289 ? -16.409 -4.609 26.691 1.00 88.00 289 LEU A CA 1
ATOM 2387 C C . LEU A 1 289 ? -15.716 -5.747 25.941 1.00 88.00 289 LEU A C 1
ATOM 2389 O O . LEU A 1 289 ? -14.989 -6.519 26.559 1.00 88.00 289 LEU A O 1
ATOM 2393 N N . THR A 1 290 ? -15.894 -5.831 24.625 1.00 84.38 290 THR A N 1
ATOM 2394 C CA . THR A 1 290 ? -15.211 -6.822 23.785 1.00 84.38 290 THR A CA 1
ATOM 2395 C C . THR A 1 290 ? -13.696 -6.627 23.832 1.00 84.38 290 THR A C 1
ATOM 2397 O O . THR A 1 290 ? -12.957 -7.589 24.029 1.00 84.38 290 THR A O 1
ATOM 2400 N N . ILE A 1 291 ? -13.223 -5.381 23.756 1.00 77.81 291 ILE A N 1
ATOM 2401 C CA . ILE A 1 291 ? -11.800 -5.048 23.917 1.00 77.81 291 ILE A CA 1
ATOM 2402 C C . ILE A 1 291 ? -11.283 -5.497 25.289 1.00 77.81 291 ILE A C 1
ATOM 2404 O O . ILE A 1 291 ? -10.241 -6.149 25.378 1.00 77.81 291 ILE A O 1
ATOM 2408 N N . ILE A 1 292 ? -12.013 -5.179 26.362 1.00 85.81 292 ILE A N 1
ATOM 2409 C CA . ILE A 1 292 ? -11.638 -5.585 27.723 1.00 85.81 292 ILE A CA 1
ATOM 2410 C C . ILE A 1 292 ? -11.589 -7.116 27.832 1.00 85.81 292 ILE A C 1
ATOM 2412 O O . ILE A 1 292 ? -10.632 -7.649 28.391 1.00 85.81 292 ILE A O 1
ATOM 2416 N N . LEU A 1 293 ? -12.567 -7.828 27.268 1.00 86.75 293 LEU A N 1
ATOM 2417 C CA . LEU A 1 293 ? -12.597 -9.291 27.246 1.00 86.75 293 LEU A CA 1
ATOM 2418 C C . LEU A 1 293 ? -11.374 -9.881 26.541 1.00 86.75 293 LEU A C 1
ATOM 2420 O O . LEU A 1 293 ? -10.751 -10.794 27.079 1.00 86.75 293 LEU A O 1
ATOM 2424 N N . LEU A 1 294 ? -10.999 -9.352 25.376 1.00 79.31 294 LEU A N 1
ATOM 2425 C CA . LEU A 1 294 ? -9.820 -9.814 24.638 1.00 79.31 294 LEU A CA 1
ATOM 2426 C C . LEU A 1 294 ? -8.531 -9.618 25.447 1.00 79.31 294 LEU A C 1
ATOM 2428 O O . LEU A 1 294 ? -7.708 -10.532 25.515 1.00 79.31 294 LEU A O 1
ATOM 2432 N N . ILE A 1 295 ? -8.385 -8.467 26.113 1.00 80.00 295 ILE A N 1
ATOM 2433 C CA . ILE A 1 295 ? -7.250 -8.185 27.006 1.00 80.00 295 ILE A CA 1
ATOM 2434 C C . ILE A 1 295 ? -7.187 -9.211 28.142 1.00 80.00 295 ILE A C 1
ATOM 2436 O O . ILE A 1 295 ? -6.125 -9.773 28.414 1.00 80.00 295 ILE A O 1
ATOM 2440 N N . VAL A 1 296 ? -8.318 -9.460 28.804 1.00 84.06 296 VAL A N 1
ATOM 2441 C CA . VAL A 1 296 ? -8.398 -10.379 29.945 1.00 84.06 296 VAL A CA 1
ATOM 2442 C C . VAL A 1 296 ? -8.114 -11.816 29.521 1.00 84.06 296 VAL A C 1
ATOM 2444 O O . VAL A 1 296 ? -7.290 -12.477 30.147 1.00 84.06 296 VAL A O 1
ATOM 2447 N N . LYS A 1 297 ? -8.732 -12.287 28.436 1.00 81.38 297 LYS A N 1
ATOM 2448 C CA . LYS A 1 297 ? -8.537 -13.644 27.910 1.00 81.38 297 LYS A CA 1
ATOM 2449 C C . LYS A 1 297 ? -7.086 -13.904 27.505 1.00 81.38 297 LYS A C 1
ATOM 2451 O O . LYS A 1 297 ? -6.535 -14.969 27.785 1.00 81.38 297 LYS A O 1
ATOM 2456 N N . HIS A 1 298 ? -6.443 -12.917 26.883 1.00 75.31 298 HIS A N 1
ATOM 2457 C CA . HIS A 1 298 ? -5.020 -12.997 26.573 1.00 75.31 298 HIS A CA 1
ATOM 2458 C C . HIS A 1 298 ? -4.183 -13.062 27.857 1.00 75.31 298 HIS A C 1
ATOM 2460 O O . HIS A 1 298 ? -3.364 -13.963 28.021 1.00 75.31 298 HIS A O 1
ATOM 2466 N N . ALA A 1 299 ? -4.421 -12.153 28.807 1.00 78.69 299 ALA A N 1
ATOM 2467 C CA . ALA A 1 299 ? -3.707 -12.153 30.080 1.00 78.69 299 ALA A CA 1
ATOM 2468 C C . ALA A 1 299 ? -3.897 -13.465 30.861 1.00 78.69 299 ALA A C 1
ATOM 2470 O O . ALA A 1 299 ? -2.950 -13.921 31.495 1.00 78.69 299 ALA A O 1
ATOM 2471 N N . ASN A 1 300 ? 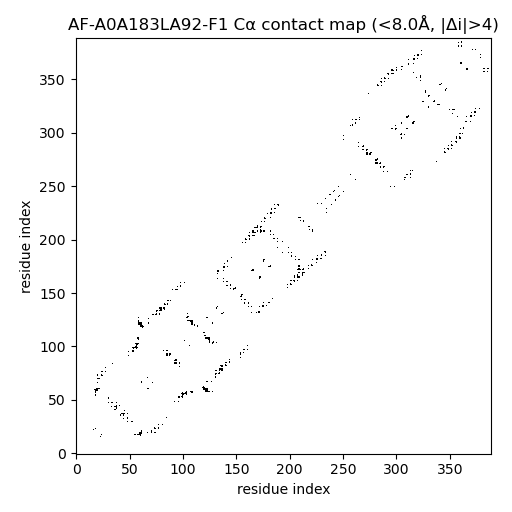-5.070 -14.096 30.785 1.00 79.69 300 ASN A N 1
ATOM 2472 C CA . ASN A 1 300 ? -5.316 -15.410 31.373 1.00 79.69 300 ASN A CA 1
ATOM 2473 C C . ASN A 1 300 ? -4.480 -16.504 30.691 1.00 79.69 300 ASN A C 1
ATOM 2475 O O . ASN A 1 300 ? -3.713 -17.192 31.361 1.00 79.69 300 ASN A O 1
ATOM 2479 N N . THR A 1 301 ? -4.532 -16.580 29.355 1.00 77.50 301 THR A N 1
ATOM 2480 C CA . THR A 1 301 ? -3.769 -17.552 28.540 1.00 77.50 301 THR A CA 1
ATOM 2481 C C . THR A 1 301 ? -2.271 -17.570 28.874 1.00 77.50 301 THR A C 1
ATOM 2483 O O . THR A 1 301 ? -1.659 -18.634 28.895 1.00 77.50 301 THR A O 1
ATOM 2486 N N . TYR A 1 302 ? -1.681 -16.407 29.163 1.00 76.75 302 TYR A N 1
ATOM 2487 C CA . TYR A 1 302 ? -0.246 -16.271 29.453 1.00 76.75 302 TYR A CA 1
ATOM 2488 C C . TYR A 1 302 ? 0.086 -16.105 30.948 1.00 76.75 302 TYR A C 1
ATOM 2490 O O . TYR A 1 302 ? 1.231 -15.815 31.292 1.00 76.75 302 TYR A O 1
ATOM 2498 N N . GLY A 1 303 ? -0.884 -16.260 31.859 1.00 77.81 303 GLY A N 1
ATOM 2499 C CA . GLY A 1 303 ? -0.653 -16.149 33.308 1.00 77.81 303 GLY A CA 1
ATOM 2500 C C . GLY A 1 303 ? -0.323 -14.731 33.810 1.00 77.81 303 GLY A C 1
ATOM 2501 O O . GLY A 1 303 ? 0.268 -14.561 34.876 1.00 77.81 303 GLY A O 1
ATOM 2502 N N . LEU A 1 304 ? -0.710 -13.694 33.064 1.00 79.94 304 LEU A N 1
ATOM 2503 C CA . LEU A 1 304 ? -0.407 -12.278 33.314 1.00 79.94 304 LEU A CA 1
ATOM 2504 C C . LEU A 1 304 ? -1.562 -11.504 33.981 1.00 79.94 304 LEU A C 1
ATOM 2506 O O . LEU A 1 304 ? -1.482 -10.281 34.111 1.00 79.94 304 LEU A O 1
ATOM 2510 N N . LEU A 1 305 ? -2.631 -12.172 34.434 1.00 78.94 305 LEU A N 1
ATOM 2511 C CA . LEU A 1 305 ? -3.814 -11.516 35.031 1.00 78.94 305 LEU A CA 1
ATOM 2512 C C . LEU A 1 305 ? -3.474 -10.543 36.173 1.00 78.94 305 LEU A C 1
ATOM 2514 O O . LEU A 1 305 ? -4.047 -9.457 36.275 1.00 78.94 305 LEU A O 1
ATOM 2518 N N . LYS A 1 306 ? -2.473 -10.874 36.993 1.00 77.12 306 LYS A N 1
ATOM 2519 C CA . LYS A 1 306 ? -2.016 -9.993 38.079 1.00 77.12 306 LYS A CA 1
ATOM 2520 C C . LYS A 1 306 ? -1.359 -8.707 37.566 1.00 77.12 306 LYS A C 1
ATOM 2522 O O . LYS A 1 306 ? -1.449 -7.668 38.216 1.00 77.12 306 LYS A O 1
ATOM 2527 N N . GLN A 1 307 ? -0.712 -8.754 36.400 1.00 74.44 307 GLN A N 1
ATOM 2528 C CA . GLN A 1 307 ? 0.024 -7.618 35.836 1.00 74.44 307 GLN A CA 1
ATOM 2529 C C . GLN A 1 307 ? -0.910 -6.567 35.235 1.00 74.44 307 GLN A C 1
ATOM 2531 O O . GLN A 1 307 ? -0.635 -5.373 35.349 1.00 74.44 307 GLN A O 1
ATOM 2536 N N . ILE A 1 308 ? -2.047 -6.987 34.670 1.00 74.44 308 ILE A N 1
ATOM 2537 C CA . ILE A 1 308 ? -3.033 -6.050 34.109 1.00 74.44 308 ILE A CA 1
ATOM 2538 C C . ILE A 1 308 ? -3.774 -5.247 35.190 1.00 74.44 308 ILE A C 1
ATOM 2540 O O . ILE A 1 308 ? -4.396 -4.236 34.872 1.00 74.44 308 ILE A O 1
ATOM 2544 N N . ARG A 1 309 ? -3.706 -5.660 36.470 1.00 78.44 309 ARG A N 1
ATOM 2545 C CA . ARG A 1 309 ? -4.263 -4.940 37.637 1.00 78.44 309 ARG A CA 1
ATOM 2546 C C . ARG A 1 309 ? -5.731 -4.520 37.466 1.00 78.44 309 ARG A C 1
ATOM 2548 O O . ARG A 1 309 ? -6.168 -3.483 37.972 1.00 78.44 309 ARG A O 1
ATOM 2555 N N . LEU A 1 310 ? -6.524 -5.344 36.778 1.00 80.88 310 LEU A N 1
ATOM 2556 C CA . LEU A 1 310 ? -7.934 -5.058 36.499 1.00 80.88 310 LEU A CA 1
ATOM 2557 C C . LEU A 1 310 ? -8.764 -4.928 37.784 1.00 80.88 310 LEU A C 1
ATOM 2559 O O . LEU A 1 310 ? -9.690 -4.121 37.849 1.00 80.88 310 LEU A O 1
ATOM 2563 N N . ILE A 1 311 ? -8.394 -5.660 38.834 1.00 80.19 311 ILE A N 1
ATOM 2564 C CA . ILE A 1 311 ? -9.038 -5.597 40.150 1.00 80.19 311 ILE A CA 1
ATOM 2565 C C . ILE A 1 311 ? -8.828 -4.220 40.795 1.00 80.19 311 ILE A C 1
ATOM 2567 O O . ILE A 1 311 ? -9.794 -3.602 41.242 1.00 80.19 311 ILE A O 1
ATOM 2571 N N . GLU A 1 312 ? -7.598 -3.688 40.767 1.00 81.69 312 GLU A N 1
ATOM 2572 C CA . GLU A 1 312 ? -7.272 -2.356 41.309 1.00 81.69 312 GLU A CA 1
ATOM 2573 C C . GLU A 1 312 ? -8.028 -1.232 40.590 1.00 81.69 312 GLU A C 1
ATOM 2575 O O . GLU A 1 312 ? -8.256 -0.165 41.159 1.00 81.69 312 GLU A O 1
ATOM 2580 N N . SER A 1 313 ? -8.429 -1.455 39.334 1.00 8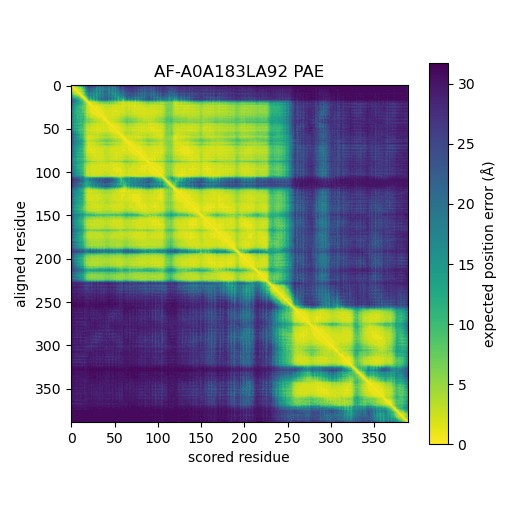1.88 313 SER A N 1
ATOM 2581 C CA . SER A 1 313 ? -9.249 -0.495 38.594 1.00 81.88 313 SER A CA 1
ATOM 2582 C C . SER A 1 313 ? -10.676 -0.382 39.151 1.00 81.88 313 SER A C 1
ATOM 2584 O O . SER A 1 313 ? -11.409 0.533 38.783 1.00 81.88 313 SER A O 1
ATOM 2586 N N . GLY A 1 314 ? -11.120 -1.310 40.003 1.00 84.25 314 GLY A N 1
ATOM 2587 C CA . GLY A 1 314 ? -12.495 -1.367 40.497 1.00 84.25 314 GLY A CA 1
ATOM 2588 C C . GLY A 1 314 ? -13.531 -1.738 39.429 1.00 84.25 314 GLY A C 1
ATOM 2589 O O . GLY A 1 314 ? -14.725 -1.746 39.737 1.00 84.25 314 GLY A O 1
ATOM 2590 N N . LEU A 1 315 ? -13.107 -2.059 38.197 1.00 87.44 315 LEU A N 1
ATOM 2591 C CA . LEU A 1 315 ? -14.003 -2.472 37.115 1.00 87.44 315 LEU A CA 1
ATOM 2592 C C . LEU A 1 315 ? -14.794 -3.723 37.510 1.00 87.44 315 LEU A C 1
ATOM 2594 O O . LEU A 1 315 ? -16.016 -3.705 37.418 1.00 87.44 315 LEU A O 1
ATOM 2598 N N . ILE A 1 316 ? -14.118 -4.764 38.012 1.00 87.19 316 ILE A N 1
ATOM 2599 C CA . ILE A 1 316 ? -14.738 -6.054 38.368 1.00 87.19 316 ILE A CA 1
ATOM 2600 C C . ILE A 1 316 ? -15.914 -5.865 39.326 1.00 87.19 316 ILE A C 1
ATOM 2602 O O . ILE A 1 316 ? -17.023 -6.308 39.045 1.00 87.19 316 ILE A O 1
ATOM 2606 N N . ARG A 1 317 ? -15.708 -5.102 40.405 1.00 82.25 317 ARG A N 1
ATOM 2607 C CA . ARG A 1 317 ? -16.757 -4.811 41.389 1.00 82.25 317 ARG A CA 1
ATOM 2608 C C . ARG A 1 317 ? -17.989 -4.165 40.750 1.00 82.25 317 ARG A C 1
ATOM 2610 O O . ARG A 1 317 ? -19.113 -4.494 41.112 1.00 82.25 317 ARG A O 1
ATOM 2617 N N . ARG A 1 318 ? -17.789 -3.237 39.811 1.00 85.00 318 ARG A N 1
ATOM 2618 C CA . ARG A 1 318 ? -18.890 -2.542 39.129 1.00 85.00 318 ARG A CA 1
ATOM 2619 C C . ARG A 1 318 ? -19.580 -3.422 38.084 1.00 85.00 318 ARG A C 1
ATOM 2621 O O . ARG A 1 318 ? -20.788 -3.307 37.923 1.00 85.00 318 ARG A O 1
ATOM 2628 N N . LEU A 1 319 ? -18.839 -4.297 37.405 1.00 87.44 319 LEU A N 1
ATOM 2629 C CA . LEU A 1 319 ? -19.386 -5.265 36.451 1.00 87.44 319 LEU A CA 1
ATOM 2630 C C . LEU A 1 319 ? -20.283 -6.301 37.134 1.00 87.44 319 LEU A C 1
ATOM 2632 O O . LEU A 1 319 ? -21.371 -6.587 36.643 1.00 87.44 319 LEU A O 1
ATOM 2636 N N . VAL A 1 320 ? -19.869 -6.798 38.300 1.00 81.00 320 VAL A N 1
ATOM 2637 C CA . VAL A 1 320 ? -20.688 -7.699 39.123 1.00 81.00 320 VAL A CA 1
ATOM 2638 C C . VAL A 1 320 ? -22.003 -7.022 39.518 1.00 81.00 320 VAL A C 1
ATOM 2640 O O . VAL A 1 320 ? -23.069 -7.591 39.308 1.00 81.00 320 VAL A O 1
ATOM 2643 N N . GLN A 1 321 ? -21.943 -5.765 39.974 1.00 78.06 321 GLN A N 1
ATOM 2644 C CA . GLN A 1 321 ? -23.141 -4.976 40.296 1.00 78.06 321 GLN A CA 1
ATOM 2645 C C . GLN A 1 321 ? -24.086 -4.785 39.101 1.00 78.06 321 GLN A C 1
ATOM 2647 O O . GLN A 1 321 ? -25.292 -4.676 39.295 1.00 78.06 321 GLN A O 1
ATOM 2652 N N . LEU A 1 322 ? -23.549 -4.722 37.877 1.00 80.06 322 LEU A N 1
ATOM 2653 C CA . LEU A 1 322 ? -24.342 -4.610 36.652 1.00 80.06 322 LEU A CA 1
ATOM 2654 C C . LEU A 1 322 ? -25.041 -5.920 36.277 1.00 80.06 322 LEU A C 1
ATOM 2656 O O . LEU A 1 322 ? -26.144 -5.875 35.736 1.00 80.06 322 LEU A O 1
ATOM 2660 N N . LEU A 1 323 ? -24.428 -7.075 36.556 1.00 74.88 323 LEU A N 1
ATOM 2661 C CA . LEU A 1 323 ? -25.074 -8.375 36.347 1.00 74.88 323 LEU A CA 1
ATOM 2662 C C . LEU A 1 323 ? -26.190 -8.629 37.357 1.00 74.88 323 LEU A C 1
ATOM 2664 O O . LEU A 1 323 ? -27.236 -9.145 36.975 1.00 74.88 323 LEU A O 1
ATOM 2668 N N . THR A 1 324 ? -25.984 -8.234 38.614 1.00 69.06 324 THR A N 1
ATOM 2669 C CA . THR A 1 324 ? -26.988 -8.344 39.685 1.00 69.06 324 THR A CA 1
ATOM 2670 C C . THR A 1 324 ? -27.947 -7.162 39.740 1.00 69.06 324 THR A C 1
ATOM 2672 O O . THR A 1 324 ? -28.626 -6.962 40.746 1.00 69.06 324 THR A O 1
ATOM 2675 N N . PHE A 1 325 ? -27.953 -6.314 38.713 1.00 66.00 325 PHE A N 1
ATOM 2676 C CA . PHE A 1 325 ? -28.863 -5.186 38.653 1.00 66.00 325 PHE A CA 1
ATOM 2677 C C . PHE A 1 325 ? -30.287 -5.701 38.416 1.00 66.00 325 PHE A C 1
ATOM 2679 O O . PHE A 1 325 ? -30.690 -5.929 37.275 1.00 66.00 325 PHE A O 1
ATOM 2686 N N . ASP A 1 326 ? -31.035 -5.868 39.507 1.00 56.78 326 ASP A N 1
ATOM 2687 C CA . ASP A 1 326 ? -32.488 -5.981 39.472 1.00 56.78 326 ASP A CA 1
ATOM 2688 C C . ASP A 1 326 ? -33.088 -4.579 39.346 1.00 56.78 326 ASP A C 1
ATOM 2690 O O . ASP A 1 326 ? -32.740 -3.662 40.098 1.00 56.78 326 ASP A O 1
ATOM 2694 N N . GLU A 1 327 ? -34.022 -4.418 38.409 1.00 53.03 327 GLU A N 1
ATOM 2695 C CA . GLU A 1 327 ?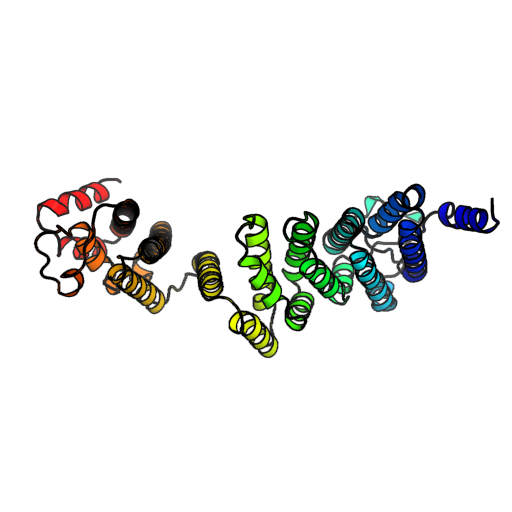 -34.642 -3.137 38.034 1.00 53.03 327 GLU A CA 1
ATOM 2696 C C . GLU A 1 327 ? -35.337 -2.403 39.203 1.00 53.03 327 GLU A C 1
ATOM 2698 O O . GLU A 1 327 ? -35.735 -1.248 39.055 1.00 53.03 327 GLU A O 1
ATOM 2703 N N . PHE A 1 328 ? -35.461 -3.029 40.381 1.00 45.25 328 PHE A N 1
ATOM 2704 C CA . PHE A 1 328 ? -36.370 -2.588 41.436 1.00 45.25 328 PHE A CA 1
ATOM 2705 C C . PHE A 1 328 ? -35.762 -2.037 42.730 1.00 45.25 328 PHE A C 1
ATOM 2707 O O . PHE A 1 328 ? -36.545 -1.552 43.543 1.00 45.25 328 PHE A O 1
ATOM 2714 N N . LYS A 1 329 ? -34.438 -2.018 42.965 1.00 51.19 329 LYS A N 1
ATOM 2715 C CA . LYS A 1 329 ? -33.853 -1.316 44.143 1.00 51.19 329 LYS A CA 1
ATOM 2716 C C . LYS A 1 329 ? -32.318 -1.283 44.104 1.00 51.19 329 LYS A C 1
ATOM 2718 O O . LYS A 1 329 ? -31.653 -2.114 44.710 1.00 51.19 329 LYS A O 1
ATOM 2723 N N . CYS A 1 330 ? -31.726 -0.293 43.434 1.00 47.84 330 CYS A N 1
ATOM 2724 C CA . CYS A 1 330 ? -30.276 -0.076 43.505 1.00 47.84 330 CYS A CA 1
ATOM 2725 C C . CYS A 1 330 ? -29.940 1.086 44.457 1.00 47.84 330 CYS A C 1
ATOM 2727 O O . CYS A 1 330 ? -30.389 2.212 44.254 1.00 47.84 330 CYS A O 1
ATOM 2729 N N . MET A 1 331 ? -29.122 0.821 45.483 1.00 46.50 331 MET A N 1
ATOM 2730 C CA . MET A 1 331 ? -28.665 1.824 46.465 1.00 46.50 331 MET A CA 1
ATOM 2731 C C . MET A 1 331 ? -27.473 2.663 45.963 1.00 46.50 331 MET A C 1
ATOM 2733 O O . MET A 1 331 ? -27.044 3.594 46.641 1.00 46.50 331 MET A O 1
ATOM 2737 N N . ASN A 1 332 ? -26.915 2.350 44.786 1.00 57.31 332 ASN A N 1
ATOM 2738 C CA . ASN A 1 332 ? -25.768 3.065 44.228 1.00 57.31 332 ASN A CA 1
ATOM 2739 C C . ASN A 1 332 ? -26.232 4.293 43.410 1.00 57.31 332 ASN A C 1
ATOM 2741 O O . ASN A 1 332 ? -26.939 4.115 42.412 1.00 57.31 332 ASN A O 1
ATOM 2745 N N . PRO A 1 333 ? -25.806 5.526 43.762 1.00 57.88 333 PRO A N 1
ATOM 2746 C CA . PRO A 1 333 ? -26.210 6.751 43.064 1.00 57.88 333 PRO A CA 1
ATOM 2747 C C . PRO A 1 333 ? -25.934 6.733 41.556 1.00 57.88 333 PRO A C 1
ATOM 2749 O O . PRO A 1 333 ? -26.697 7.324 40.796 1.00 57.88 333 PRO A O 1
ATOM 2752 N N . LEU A 1 334 ? -24.886 6.023 41.115 1.00 56.16 334 LEU A N 1
ATOM 2753 C CA . LEU A 1 334 ? -24.503 5.918 39.700 1.00 56.16 334 LEU A CA 1
ATOM 2754 C C . LEU A 1 334 ? -25.535 5.172 38.842 1.00 56.16 334 LEU A C 1
ATOM 2756 O O . LEU A 1 334 ? -25.607 5.403 37.638 1.00 56.16 334 LEU A O 1
ATOM 2760 N N . TYR A 1 335 ? -26.335 4.291 39.447 1.00 60.88 335 TYR A N 1
ATOM 2761 C CA . TYR A 1 335 ? -27.299 3.446 38.735 1.00 60.88 335 TYR A CA 1
ATOM 2762 C C . TYR A 1 335 ? -28.754 3.845 38.987 1.00 60.88 335 TYR A C 1
ATOM 2764 O O . TYR A 1 335 ? -29.656 3.273 38.384 1.00 60.88 335 TYR A O 1
ATOM 2772 N N . LYS A 1 336 ? -28.995 4.861 39.827 1.00 57.75 336 LYS A N 1
ATOM 2773 C CA . LYS A 1 336 ? -30.340 5.304 40.227 1.00 57.75 336 LYS A CA 1
ATOM 2774 C C . LYS A 1 336 ? -31.220 5.738 39.042 1.00 57.75 336 LYS A C 1
ATOM 2776 O O . LYS A 1 336 ? -32.437 5.629 39.125 1.00 57.75 336 LYS A O 1
ATOM 2781 N N . ASN A 1 337 ? -30.603 6.177 37.941 1.00 60.91 337 ASN A N 1
ATOM 2782 C CA . ASN A 1 337 ? -31.285 6.618 36.718 1.00 60.91 337 ASN A CA 1
ATOM 2783 C C . ASN A 1 337 ? -31.056 5.683 35.512 1.00 60.91 337 ASN A C 1
ATOM 2785 O O . ASN A 1 337 ? -31.504 5.990 34.407 1.00 60.91 337 ASN A O 1
ATOM 2789 N N . LEU A 1 338 ? -30.346 4.562 35.691 1.00 67.69 338 LEU A N 1
ATOM 2790 C CA . LEU A 1 338 ? -30.013 3.652 34.596 1.00 67.69 338 LEU A CA 1
ATOM 2791 C C . LEU A 1 338 ? -31.193 2.704 34.326 1.00 67.69 338 LEU A C 1
ATOM 2793 O O . LEU A 1 338 ? -31.543 1.888 35.173 1.00 67.69 338 LEU A O 1
ATOM 2797 N N . LYS A 1 339 ? -31.792 2.789 33.132 1.00 67.06 339 LYS A N 1
ATOM 2798 C CA . LYS A 1 339 ? -32.853 1.873 32.677 1.00 67.06 339 LYS A CA 1
ATOM 2799 C C . LYS A 1 339 ? -32.297 0.897 31.640 1.00 67.06 339 LYS A C 1
ATOM 2801 O O . LYS A 1 339 ? -32.183 1.241 30.465 1.00 67.06 339 LYS A O 1
ATOM 2806 N N . LEU A 1 340 ? -31.956 -0.320 32.062 1.00 72.25 340 LEU A N 1
ATOM 2807 C CA . LEU A 1 340 ? -31.475 -1.391 31.179 1.00 72.25 340 LEU A CA 1
ATOM 2808 C C . LEU A 1 340 ? -32.633 -2.243 30.646 1.00 72.25 340 LEU A C 1
ATOM 2810 O O . LEU A 1 340 ? -32.681 -3.445 30.883 1.00 72.25 340 LEU A O 1
ATOM 2814 N N . LEU A 1 341 ? -33.536 -1.614 29.889 1.00 73.25 341 LEU A N 1
ATOM 2815 C CA . LEU A 1 341 ? -34.659 -2.316 29.263 1.00 73.25 341 LEU A CA 1
ATOM 2816 C C . LEU A 1 341 ? -34.165 -3.488 28.393 1.00 73.25 341 LEU A C 1
ATOM 2818 O O . LEU A 1 341 ? -33.109 -3.363 27.755 1.00 73.25 341 LEU A O 1
ATOM 2822 N N . PRO A 1 342 ? -34.917 -4.598 28.321 1.00 74.75 342 PRO A N 1
ATOM 2823 C CA . PRO A 1 342 ? -34.542 -5.751 27.514 1.00 74.75 342 PRO A CA 1
ATOM 2824 C C . PRO A 1 342 ? -34.447 -5.366 26.030 1.00 74.75 342 PRO A C 1
ATOM 2826 O O . PRO A 1 342 ? -35.392 -4.852 25.438 1.00 74.75 342 PRO A O 1
ATOM 2829 N N . ASN A 1 343 ? -33.268 -5.576 25.448 1.00 82.31 343 ASN A N 1
ATOM 2830 C CA . ASN A 1 343 ? -32.975 -5.482 24.017 1.00 82.31 343 ASN A CA 1
ATOM 2831 C C . ASN A 1 343 ? -31.697 -6.279 23.716 1.00 82.31 343 ASN A C 1
ATOM 2833 O O . ASN A 1 343 ? -30.924 -6.559 24.640 1.00 82.31 343 ASN A O 1
ATOM 2837 N N . ASP A 1 344 ? -31.466 -6.586 22.440 1.00 82.31 344 ASP A N 1
ATOM 2838 C CA . ASP A 1 344 ? -30.342 -7.417 21.986 1.00 82.31 344 ASP A CA 1
ATOM 2839 C C . ASP A 1 344 ? -28.989 -6.878 22.474 1.00 82.31 344 ASP A C 1
ATOM 2841 O O . ASP A 1 344 ? -28.193 -7.612 23.052 1.00 82.31 344 ASP A O 1
ATOM 2845 N N . GLU A 1 345 ? -28.767 -5.564 22.388 1.00 84.88 345 GLU A N 1
ATOM 2846 C CA . GLU A 1 345 ? -27.512 -4.944 22.832 1.00 84.88 345 GLU A CA 1
ATOM 2847 C C . GLU A 1 345 ? -27.277 -5.066 24.344 1.00 84.88 345 GLU A C 1
ATOM 2849 O O . GLU A 1 345 ? -26.140 -5.176 24.805 1.00 84.88 345 GLU A O 1
ATOM 2854 N N . ASN A 1 346 ? -28.331 -5.001 25.156 1.00 85.94 346 ASN A N 1
ATOM 2855 C CA . ASN A 1 346 ? -28.225 -5.171 26.604 1.00 85.94 346 ASN A CA 1
ATOM 2856 C C . ASN A 1 346 ? -28.056 -6.646 26.988 1.00 85.94 346 ASN A C 1
ATOM 2858 O O . ASN A 1 346 ? -27.371 -6.935 27.973 1.00 85.94 346 ASN A O 1
ATOM 2862 N N . PHE A 1 347 ? -28.628 -7.564 26.209 1.00 82.31 347 PHE A N 1
ATOM 2863 C CA . PHE A 1 347 ? -28.372 -8.995 26.348 1.00 82.31 347 PHE A CA 1
ATOM 2864 C C . PHE A 1 347 ? -26.907 -9.321 26.031 1.00 82.31 347 PHE A C 1
ATOM 2866 O O . PHE A 1 347 ? -26.215 -9.934 26.849 1.00 82.31 347 PHE A O 1
ATOM 2873 N N . ASP A 1 348 ? -26.398 -8.810 24.910 1.00 85.69 348 ASP A N 1
ATOM 2874 C CA . ASP A 1 348 ? -25.000 -8.967 24.512 1.00 85.69 348 ASP A CA 1
ATOM 2875 C C . ASP A 1 348 ? -24.034 -8.353 25.521 1.00 85.69 348 ASP A C 1
ATOM 2877 O O . ASP A 1 348 ? -23.036 -8.983 25.878 1.00 85.69 348 ASP A O 1
ATOM 2881 N N . MET A 1 349 ? -24.362 -7.181 26.070 1.00 90.94 349 MET A N 1
ATOM 2882 C CA . MET A 1 349 ? -23.591 -6.585 27.160 1.00 90.94 349 MET A CA 1
ATOM 2883 C C . MET A 1 349 ? -23.467 -7.548 28.345 1.00 90.94 349 MET A C 1
ATOM 2885 O O . MET A 1 349 ? -22.358 -7.791 28.816 1.00 90.94 349 MET A O 1
ATOM 2889 N N . LYS A 1 350 ? -24.582 -8.112 28.832 1.00 84.25 350 LYS A N 1
ATOM 2890 C CA . LYS A 1 350 ? -24.562 -9.050 29.969 1.00 84.25 350 LYS A CA 1
ATOM 2891 C C . LYS A 1 350 ? -23.719 -10.289 29.653 1.00 84.25 350 LYS A C 1
ATOM 2893 O O . LYS A 1 350 ? -22.931 -10.712 30.499 1.00 84.25 350 LYS A O 1
ATOM 2898 N N . ARG A 1 351 ? -23.815 -10.822 28.430 1.00 83.56 351 ARG A N 1
ATOM 2899 C CA . ARG A 1 351 ? -22.994 -11.950 27.958 1.00 83.56 351 ARG A CA 1
ATOM 2900 C C . ARG A 1 351 ? -21.496 -11.623 27.957 1.00 83.56 351 ARG A C 1
ATOM 2902 O O . ARG A 1 351 ? -20.693 -12.434 28.423 1.00 83.56 351 ARG A O 1
ATOM 2909 N N . LEU A 1 352 ? -21.114 -10.438 27.482 1.00 88.88 352 LEU A N 1
ATOM 2910 C CA . LEU A 1 352 ? -19.721 -9.975 27.494 1.00 88.88 352 LEU A CA 1
ATOM 2911 C C . LEU A 1 352 ? -19.198 -9.797 28.923 1.00 88.88 352 LEU A C 1
ATOM 2913 O O . LEU A 1 352 ? -18.092 -10.238 29.227 1.00 88.88 352 LEU A O 1
ATOM 2917 N N . ILE A 1 353 ? -20.003 -9.214 29.817 1.00 89.19 353 ILE A N 1
ATOM 2918 C CA . ILE A 1 353 ? -19.633 -9.060 31.230 1.00 89.19 353 ILE A CA 1
ATOM 2919 C C . ILE A 1 353 ? -19.397 -10.426 31.879 1.00 89.19 353 ILE A C 1
ATOM 2921 O O . ILE A 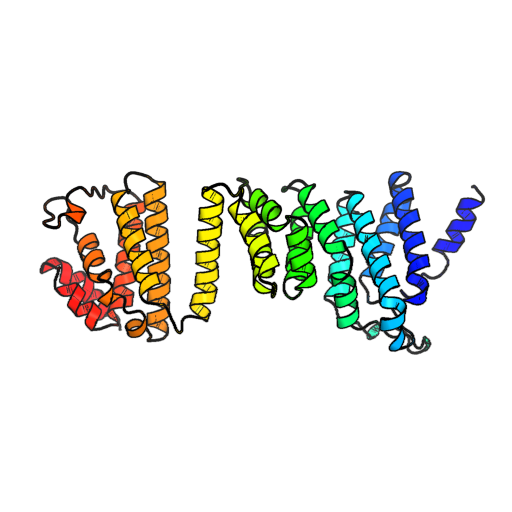1 353 ? -18.375 -10.616 32.537 1.00 89.19 353 ILE A O 1
ATOM 2925 N N . LEU A 1 354 ? -20.302 -11.384 31.664 1.00 80.31 354 LEU A N 1
ATOM 2926 C CA . LEU A 1 354 ? -20.150 -12.741 32.187 1.00 80.31 354 LEU A CA 1
ATOM 2927 C C . LEU A 1 354 ? -18.857 -13.392 31.677 1.00 80.31 354 LEU A C 1
ATOM 2929 O O . LEU A 1 354 ? -18.105 -13.962 32.461 1.00 80.31 354 LEU A O 1
ATOM 2933 N N . SER A 1 355 ? -18.564 -13.235 30.386 1.00 86.25 355 SER A N 1
ATOM 2934 C CA . SER A 1 355 ? -17.343 -13.765 29.770 1.00 86.25 355 SER A CA 1
ATOM 2935 C C . SER A 1 355 ? -16.079 -13.186 30.416 1.00 86.25 355 SER A C 1
ATOM 2937 O O . SER A 1 355 ? -15.148 -13.928 30.714 1.00 86.25 355 SER A O 1
ATOM 2939 N N . ILE A 1 356 ? -16.057 -11.878 30.704 1.00 88.19 356 ILE A N 1
ATOM 2940 C CA . ILE A 1 356 ? -14.927 -11.231 31.394 1.00 88.19 356 ILE A CA 1
ATOM 2941 C C . ILE A 1 356 ? -14.743 -11.825 32.793 1.00 88.19 356 ILE A C 1
ATOM 2943 O O . ILE A 1 356 ? -13.619 -12.112 33.200 1.00 88.19 356 ILE A O 1
ATOM 2947 N N . LEU A 1 357 ? -15.834 -12.000 33.543 1.00 84.44 357 LEU A N 1
ATOM 2948 C CA . LEU A 1 357 ? -15.767 -12.523 34.907 1.00 84.44 357 LEU A CA 1
ATOM 2949 C C . LEU A 1 357 ? -15.296 -13.979 34.948 1.00 84.44 357 LEU A C 1
ATOM 2951 O O . LEU A 1 357 ? -14.502 -14.313 35.823 1.00 84.44 357 LEU A O 1
ATOM 2955 N N . ILE A 1 358 ? -15.723 -14.814 33.995 1.00 79.75 358 ILE A N 1
ATOM 2956 C CA . ILE A 1 358 ? -15.266 -16.207 33.870 1.00 79.75 358 ILE A CA 1
ATOM 2957 C C . ILE A 1 358 ? -13.748 -16.256 33.686 1.00 79.75 358 ILE A C 1
ATOM 2959 O O . ILE A 1 358 ? -13.063 -16.968 34.417 1.00 79.75 358 ILE A O 1
ATOM 2963 N N . GLU A 1 359 ? -13.199 -15.454 32.774 1.00 84.00 359 GLU A N 1
ATOM 2964 C CA . GLU A 1 359 ? -11.748 -15.403 32.570 1.00 84.00 359 GLU A CA 1
ATOM 2965 C C . GLU A 1 359 ? -11.017 -14.938 33.843 1.00 84.00 359 GLU A C 1
ATOM 2967 O O . GLU A 1 359 ? -9.998 -15.509 34.229 1.00 84.00 359 GLU A O 1
ATOM 2972 N N . MET A 1 360 ? -11.586 -13.968 34.565 1.00 82.19 360 MET A N 1
ATOM 2973 C CA . MET A 1 360 ? -11.032 -13.463 35.827 1.00 82.19 360 MET A CA 1
ATOM 2974 C C . MET A 1 360 ? -11.139 -14.440 37.007 1.00 82.19 360 MET A C 1
ATOM 2976 O O . MET A 1 360 ? -10.443 -14.229 37.998 1.00 82.19 360 MET A O 1
ATOM 2980 N N . CYS A 1 361 ? -11.946 -15.506 36.933 1.00 78.75 361 CYS A N 1
ATOM 2981 C CA . CYS A 1 361 ? -12.045 -16.512 38.004 1.00 78.75 361 CYS A CA 1
ATOM 2982 C C . CYS A 1 361 ? -10.714 -17.231 38.275 1.00 78.75 361 CYS A C 1
ATOM 2984 O O . CYS A 1 361 ? -10.528 -17.795 39.349 1.00 78.75 361 CYS A O 1
ATOM 2986 N N . HIS A 1 362 ? -9.773 -17.174 37.332 1.00 73.31 362 HIS A N 1
ATOM 2987 C CA . HIS A 1 362 ? -8.424 -17.711 37.488 1.00 73.31 362 HIS A CA 1
ATOM 2988 C C . HIS A 1 362 ? -7.538 -16.851 38.414 1.00 73.31 362 HIS A C 1
ATOM 2990 O O . HIS A 1 362 ? -6.468 -17.299 38.828 1.00 73.31 362 HIS A O 1
ATOM 2996 N N . ASP A 1 363 ? -7.973 -15.636 38.781 1.00 77.38 363 ASP A N 1
ATOM 2997 C CA . ASP A 1 363 ? -7.328 -14.790 39.790 1.00 77.38 363 ASP A CA 1
ATOM 2998 C C . ASP A 1 363 ? -8.089 -14.857 41.135 1.00 77.38 363 ASP A C 1
ATOM 3000 O O . ASP A 1 363 ? -9.193 -14.313 41.245 1.00 77.38 363 ASP A O 1
ATOM 3004 N N . PRO A 1 364 ? -7.503 -15.443 42.202 1.00 75.19 364 PRO A N 1
ATOM 3005 C CA . PRO A 1 364 ? -8.142 -15.553 43.518 1.00 75.19 364 PRO A CA 1
ATOM 3006 C C . PRO A 1 364 ? -8.630 -14.218 44.100 1.00 75.19 364 PRO A C 1
ATOM 3008 O O . PRO A 1 364 ? -9.644 -14.175 44.801 1.00 75.19 364 PRO A O 1
ATOM 3011 N N . ALA A 1 365 ? -7.947 -13.107 43.801 1.00 75.69 365 ALA A N 1
ATOM 3012 C CA . ALA A 1 365 ? -8.357 -11.792 44.285 1.00 75.69 365 ALA A CA 1
ATOM 3013 C C . ALA A 1 365 ? -9.634 -11.292 43.583 1.00 75.69 365 ALA A C 1
ATOM 3015 O O . ALA A 1 365 ? -10.439 -10.582 44.192 1.00 75.69 365 ALA A O 1
ATOM 3016 N N . ALA A 1 366 ? -9.857 -11.685 42.324 1.00 72.50 366 ALA A N 1
ATOM 3017 C CA . ALA A 1 366 ? -11.078 -11.351 41.599 1.00 72.50 366 ALA A CA 1
ATOM 3018 C C . ALA A 1 366 ? -12.281 -12.111 42.164 1.00 72.50 366 ALA A C 1
ATOM 3020 O O . ALA A 1 366 ? -13.358 -11.523 42.273 1.00 72.50 366 ALA A O 1
ATOM 3021 N N . ILE A 1 367 ? -12.088 -13.365 42.591 1.00 70.50 367 ILE A N 1
ATOM 3022 C CA . ILE A 1 367 ? -13.113 -14.156 43.288 1.00 70.50 367 ILE A CA 1
ATOM 3023 C C . ILE A 1 367 ? -13.563 -13.420 44.556 1.00 70.50 367 ILE A C 1
ATOM 3025 O O . ILE A 1 367 ? -14.749 -13.148 44.730 1.00 70.50 367 ILE A O 1
ATOM 3029 N N . TYR A 1 368 ? -12.612 -13.005 45.398 1.00 72.38 368 TYR A N 1
ATOM 3030 C CA . TYR A 1 368 ? -12.914 -12.306 46.651 1.00 72.38 368 TYR A CA 1
ATOM 3031 C C . TYR A 1 368 ? -13.695 -11.001 46.424 1.00 72.38 368 TYR A C 1
ATOM 3033 O O . TYR A 1 368 ? -14.715 -10.755 47.067 1.00 72.38 368 TYR A O 1
ATOM 3041 N N . VAL A 1 369 ? -13.268 -10.180 45.459 1.00 70.44 369 VAL A N 1
ATOM 3042 C CA . VAL A 1 369 ? -13.946 -8.913 45.126 1.00 70.44 369 VAL A CA 1
ATOM 3043 C C . VAL A 1 369 ? -15.323 -9.134 44.498 1.00 70.44 369 VAL A C 1
ATOM 3045 O O . VAL A 1 369 ? -16.195 -8.274 44.638 1.00 70.44 369 VAL A O 1
ATOM 3048 N N . SER A 1 370 ? -15.527 -10.270 43.832 1.00 66.00 370 SER A N 1
ATOM 3049 C CA . SER A 1 370 ? -16.803 -10.623 43.211 1.00 66.00 370 SER A CA 1
ATOM 3050 C C . SER A 1 370 ? -17.817 -11.171 44.208 1.00 66.00 370 SER A C 1
ATOM 3052 O O . SER A 1 370 ? -18.997 -11.028 43.946 1.00 66.00 370 SER A O 1
ATOM 3054 N N . ILE A 1 371 ? -17.402 -11.727 45.352 1.00 64.38 371 ILE A N 1
ATOM 3055 C CA . ILE A 1 371 ? -18.317 -12.248 46.388 1.00 64.38 371 ILE A CA 1
ATOM 3056 C C . ILE A 1 371 ? -18.928 -11.116 47.232 1.00 64.38 371 ILE A C 1
ATOM 3058 O O . ILE A 1 371 ? -20.104 -11.166 47.573 1.00 64.38 371 ILE A O 1
ATOM 3062 N N . ILE A 1 372 ? -18.158 -10.064 47.530 1.00 56.59 372 ILE A N 1
ATOM 3063 C CA . ILE A 1 372 ? -18.568 -8.956 48.420 1.00 56.59 372 ILE A CA 1
ATOM 3064 C C . ILE A 1 372 ? -19.894 -8.261 48.018 1.00 56.59 372 ILE A C 1
ATOM 3066 O O . ILE A 1 372 ? -20.629 -7.852 48.915 1.00 56.59 372 ILE A O 1
ATOM 3070 N N . PRO A 1 373 ? -20.224 -8.055 46.726 1.00 54.09 373 PRO A N 1
ATOM 3071 C CA . PRO A 1 373 ? -21.466 -7.395 46.319 1.00 54.09 373 PRO A CA 1
ATOM 3072 C C . PRO A 1 373 ? -22.671 -8.335 46.151 1.00 54.09 373 PRO A C 1
ATOM 3074 O O . PRO A 1 373 ? -23.754 -7.834 45.853 1.00 54.09 373 PRO A O 1
ATOM 3077 N N . LEU A 1 374 ? -22.495 -9.657 46.252 1.00 54.47 374 LEU A N 1
ATOM 3078 C CA . LEU A 1 374 ? -23.510 -10.643 45.871 1.00 54.47 374 LEU A CA 1
ATOM 3079 C C . LEU A 1 374 ? -24.345 -11.074 47.085 1.00 54.47 374 LEU A C 1
ATOM 3081 O O . LEU A 1 374 ? -23.799 -11.494 48.101 1.00 54.47 374 LEU A O 1
ATOM 3085 N N . ASN A 1 375 ? -25.674 -11.029 46.959 1.00 51.12 375 ASN A N 1
ATOM 3086 C CA . ASN A 1 375 ? -26.562 -11.767 47.862 1.00 51.12 375 ASN A CA 1
ATOM 3087 C C . ASN A 1 375 ? -26.491 -13.270 47.534 1.00 51.12 375 ASN A C 1
ATOM 3089 O O . ASN A 1 375 ? -26.193 -13.640 46.396 1.00 51.12 375 ASN A O 1
ATOM 3093 N N . GLU A 1 376 ? -26.798 -14.125 48.513 1.00 44.94 376 GLU A N 1
ATOM 3094 C CA . GLU A 1 376 ? -26.608 -15.591 48.503 1.00 44.94 376 GLU A CA 1
ATOM 3095 C C . GLU A 1 376 ? -27.007 -16.315 47.197 1.00 44.94 376 GLU A C 1
ATOM 3097 O O . GLU A 1 376 ? -26.367 -17.290 46.809 1.00 44.94 376 GLU A O 1
ATOM 3102 N N . SER A 1 377 ? -27.995 -15.810 46.453 1.00 40.72 377 SER A N 1
ATOM 3103 C CA . SER A 1 377 ? -28.469 -16.371 45.179 1.00 40.72 377 SER A CA 1
ATOM 3104 C C . SER A 1 377 ? -27.526 -16.186 43.980 1.00 40.72 377 SER A C 1
ATOM 3106 O O . SER A 1 377 ? -27.599 -16.948 43.018 1.00 40.72 377 SER A O 1
ATOM 3108 N N . SER A 1 378 ? -26.616 -15.212 44.012 1.00 47.03 378 SER A N 1
ATOM 3109 C CA . SER A 1 378 ? -25.718 -14.887 42.886 1.00 47.03 378 SER A CA 1
ATOM 3110 C C . SER A 1 378 ? -24.302 -15.462 43.035 1.00 47.03 378 SER A C 1
ATOM 3112 O O . SER A 1 378 ? -23.546 -15.528 42.065 1.00 47.03 378 SER A O 1
ATOM 3114 N N . ILE A 1 379 ? -23.995 -16.013 44.214 1.00 50.72 379 ILE A N 1
ATOM 3115 C CA . ILE A 1 379 ? -22.813 -16.844 44.495 1.00 50.72 379 ILE A CA 1
ATOM 3116 C C . ILE A 1 379 ? -22.829 -18.127 43.637 1.00 50.72 379 ILE A C 1
ATOM 3118 O O . ILE A 1 379 ? -21.780 -18.623 43.228 1.00 50.72 379 ILE A O 1
ATOM 3122 N N . PHE A 1 380 ? -24.020 -18.623 43.280 1.00 45.88 380 PHE A N 1
ATOM 3123 C CA . PHE A 1 380 ? -24.208 -19.868 42.529 1.00 45.88 380 PHE A CA 1
ATOM 3124 C C . PHE A 1 380 ? -23.634 -19.822 41.098 1.00 45.88 380 PHE A C 1
ATOM 3126 O O . PHE A 1 380 ? -23.048 -20.798 40.641 1.00 45.88 380 PHE A O 1
ATOM 3133 N N . LEU A 1 381 ? -23.725 -18.680 40.404 1.00 48.56 381 LEU A N 1
ATOM 3134 C CA . LEU A 1 381 ? -23.174 -18.515 39.046 1.00 48.56 381 LEU A CA 1
ATOM 3135 C C . LEU A 1 381 ? -21.639 -18.486 39.034 1.00 48.56 381 LEU A C 1
ATOM 3137 O O . LEU A 1 381 ? -21.022 -19.016 38.115 1.00 48.56 381 LEU A O 1
ATOM 3141 N N . PHE A 1 382 ? -21.027 -17.909 40.070 1.00 48.31 382 PHE A N 1
ATOM 3142 C CA . PHE A 1 382 ? -19.570 -17.827 40.204 1.00 48.31 382 PHE A CA 1
ATOM 3143 C C . PHE A 1 382 ? -18.956 -19.168 40.654 1.00 48.31 382 PHE A C 1
ATOM 3145 O O . PHE A 1 382 ? -17.838 -19.508 40.277 1.00 48.31 382 PHE A O 1
ATOM 3152 N N . MET A 1 383 ? -19.710 -19.958 41.426 1.00 47.94 383 MET A N 1
ATOM 3153 C CA . MET A 1 383 ? -19.318 -21.301 41.876 1.00 47.94 383 MET A CA 1
ATOM 3154 C C . MET A 1 383 ? -19.395 -22.366 40.770 1.00 47.94 383 MET A C 1
ATOM 3156 O O . MET A 1 383 ? -18.685 -23.368 40.834 1.00 47.94 383 MET A O 1
ATOM 3160 N N . ILE A 1 384 ? -20.239 -22.178 39.748 1.00 45.91 384 ILE A N 1
ATOM 3161 C CA . ILE A 1 384 ? -20.321 -23.118 38.618 1.00 45.91 384 ILE A CA 1
ATOM 3162 C C . ILE A 1 384 ? -19.128 -22.943 37.663 1.00 45.91 384 ILE A C 1
ATOM 3164 O O . ILE A 1 384 ? -18.630 -23.940 37.148 1.00 45.91 384 ILE A O 1
ATOM 3168 N N . SER A 1 385 ? -18.600 -21.727 37.469 1.00 42.94 385 SER A N 1
ATOM 3169 C CA . SER A 1 385 ? -17.431 -21.527 36.594 1.00 42.94 385 SER A CA 1
ATOM 3170 C C . SER A 1 385 ? -16.105 -21.958 37.225 1.00 42.94 385 SER A C 1
ATOM 3172 O O . SER A 1 385 ? -15.196 -22.344 36.498 1.00 42.94 385 SER A O 1
ATOM 3174 N N . SER A 1 386 ? -15.975 -21.929 38.556 1.00 41.41 386 SER A N 1
ATOM 3175 C CA . SER A 1 386 ? -14.756 -22.358 39.263 1.00 41.41 386 SER A CA 1
ATOM 3176 C C . SER A 1 386 ? -14.603 -23.881 39.389 1.00 41.41 386 SER A C 1
ATOM 3178 O O . SER A 1 386 ? -13.507 -24.356 39.685 1.00 41.41 386 SER A O 1
ATOM 3180 N N . ASN A 1 387 ? -15.669 -24.647 39.128 1.00 37.41 387 ASN A N 1
ATOM 3181 C CA . ASN A 1 387 ? -15.662 -26.115 39.137 1.00 37.41 387 ASN A CA 1
ATOM 3182 C C . ASN A 1 387 ? -15.491 -26.754 37.747 1.00 37.41 387 ASN A C 1
ATOM 3184 O O . ASN A 1 387 ? -15.425 -27.979 37.651 1.00 37.41 387 ASN A O 1
ATOM 3188 N N . CYS A 1 388 ? -15.362 -25.960 36.682 1.00 33.09 388 CYS A N 1
ATOM 3189 C CA . CYS A 1 388 ? -14.939 -26.451 35.371 1.00 33.09 388 CYS A CA 1
ATOM 3190 C C . CYS A 1 388 ? -13.404 -26.458 35.306 1.00 33.09 388 CYS A C 1
ATOM 3192 O O . CYS A 1 388 ? -12.798 -25.523 34.787 1.00 33.09 388 CYS A O 1
ATOM 3194 N N . LYS A 1 389 ? -12.786 -27.484 35.899 1.00 32.62 389 LYS A N 1
ATOM 3195 C CA . LYS A 1 389 ? -11.398 -27.860 35.596 1.00 32.62 389 LYS A CA 1
ATOM 3196 C C . LYS A 1 389 ? -11.337 -28.710 34.339 1.00 32.62 389 LYS A C 1
ATOM 3198 O O . LYS A 1 389 ? -12.224 -29.581 34.196 1.00 32.62 389 LYS A O 1
#

pLDDT: mean 76.67, std 17.7, range [32.62, 97.5]

Radius of gyration: 29.8 Å; Cα contacts (8 Å, |Δi|>4): 377; chains: 1; bounding box: 66×47×96 Å

Organism: NCBI:txid48269

InterPro domains:
  IPR048732 Cilia- and flagella-associated protein 69 [PTHR14716] (21-367)
  IPR048733 Cilia- and flagella-associated protein 69, ARM repeats domain [PF21049] (21-218)
  IPR048733 Cilia- and flagella-associated protein 69, ARM repeats domain [PF21049] (259-369)

Mean predicted aligned error: 16.93 Å

Secondary structure (DSSP, 8-state):
--HHHHHHHHHHHS-----BGGGHHHHHHHHHHHHHHHTT-HHHHHHHHHHHHHHTTSPPEESSTTHHHHTHHHHHHHHHHHHHHHTT--HHHHHHHHHHHHHHHHSPP-GGGS-GGG--EEPPHHHHHHHHHHSSHHHHHHHHHHHS-TTSHHHHHHHHHHHHHHTT-HHHHHHHHHTTHHHHHHHHTTSS---HHHHHHHHHHHHHHHHS---HHHHHHHHHHHHHH--HHHHHHHHHHHHHHHHHHHHHH-S---HHHHHHHHHHHHHHHHTTTSHHHHHHHHHHHHHHHHHHHHHHHTT-HHHHTTTTTTHHHHHHHHHT--TT----GGGTT----S-HHHHHHHHHHHHHHHHHTTSHHHHHHHHTT--TTTHHHHHHHHT--

Nearest PDB structures (foldseek):
  1th1-assembly2_B  TM=4.052E-01  e=2.595E-03  Homo sapiens
  1jpp-assembly1_A  TM=4.225E-01  e=7.686E-03  Mus musculus
  4cb9-assembly1_A  TM=3.171E-01  e=1.709E-03  Homo sapiens
  4cba-assembly1_A  TM=3.057E-01  e=5.472E-02  Homo sapiens
  4r11-assembly3_E  TM=2.894E-01  e=2.805E-02  Caenorhabditis elegans